Protein AF-A0A947NSD5-F1 (afdb_monomer)

pLDDT: mean 85.8, std 11.68, range [31.05, 98.38]

Solvent-accessible surface area (backbone atoms only — not comparable to full-atom values): 37972 Å² total; per-residue (Å²): 134,85,66,83,36,59,48,82,74,54,52,74,68,50,46,51,50,28,51,51,40,48,51,48,34,51,51,43,48,52,58,69,65,46,41,34,48,70,56,44,58,33,30,47,37,31,42,49,15,48,46,33,69,75,68,75,40,89,74,80,74,60,44,79,60,33,77,44,87,50,42,73,90,63,86,82,60,27,59,56,27,17,37,50,52,24,53,33,33,75,76,49,40,66,56,38,54,54,48,48,53,53,50,34,58,43,46,49,55,50,50,46,52,53,48,13,58,78,48,38,24,64,49,38,41,66,44,38,33,47,56,42,49,43,58,64,46,35,61,76,45,68,43,67,44,43,62,27,54,48,45,31,52,47,29,52,54,48,51,39,53,54,47,40,76,70,39,91,68,70,38,65,62,47,39,57,41,47,20,56,52,34,32,52,31,43,32,23,23,78,67,37,60,57,52,53,52,48,51,48,26,44,54,51,20,42,52,50,18,56,74,78,38,56,91,61,28,70,58,70,73,57,44,56,50,39,55,50,22,52,53,44,24,61,54,24,57,38,64,47,98,58,31,62,56,53,57,50,50,57,56,50,54,75,72,34,65,66,60,52,55,67,40,55,78,38,76,54,51,28,37,37,86,75,50,93,59,68,53,58,57,51,45,52,54,52,50,53,52,48,49,50,63,36,42,56,57,29,57,78,67,73,67,63,54,45,30,66,53,50,38,44,52,53,37,52,52,48,22,56,53,21,39,55,47,35,35,65,31,43,42,55,47,46,52,45,46,34,62,35,47,41,64,61,80,70,85,52,66,69,62,42,48,49,51,44,50,51,39,46,52,53,39,51,53,50,43,51,48,53,55,48,41,60,72,78,58,43,56,55,64,44,48,86,41,93,47,71,17,56,70,58,50,43,64,58,49,51,50,50,43,54,75,73,42,63,86,54,46,40,36,49,41,45,69,45,16,13,42,52,37,52,75,38,50,90,80,42,53,31,48,41,37,61,63,62,73,38,33,63,93,51,45,66,61,48,53,40,29,55,64,45,38,65,45,68,64,49,42,71,74,56,74,58,47,32,35,43,41,46,44,83,37,50,46,31,52,51,52,46,70,69,35,90,59,35,38,68,43,35,36,35,56,23,29,37,33,35,30,38,60,89,52,91,67,71,97,57,66,42,74,32,81,55,44,71,67,61,82,30,69,42,42,48,50,29,40,36,53,46,22,59,75,73,65,34,64,67,57,34,50,47,38,54,53,33,47,64,72,68,45,80,50,70,72,53,45,45,35,53,60,5,48,53,25,44,52,51,15,52,54,25,42,76,71,67,36,25,68,60,14,46,55,27,36,56,56,4,48,80,36,74,34,59,63,48,54,52,46,22,24,28,29,37,51,42,14,52,53,30,44,76,73,66,40,53,72,62,13,50,50,30,21,48,50,14,33,73,61,34,93,43,70,58,33,51,51,41,37,45,53,50,43,54,52,44,38,71,75,67,36,79,72,55,67,74,42,89,89,51,53,75,67,55,36,49,54,64,69,48,34,65,65,57,50,50,57,53,57,74,41,62,90,76,53,58,80,92,44,47,70,60,50,63,49,43,58,46,66,76,66,67,58,94,81,69,93,78,79,77,68,83,64,59,47,83,65,74,125

Radius of gyration: 31.12 Å; Cα contacts (8 Å, |Δi|>4): 1026; chains: 1; bounding box: 87×56×81 Å

Nearest PDB structures (foldseek):
  2pl2-assembly1_B  TM=4.318E-01  e=1.065E+00  Thermus thermophilus HB27
  4wng-assembly1_A  TM=4.377E-01  e=4.440E+00  Homo sapiens
  8gl8-assembly1_I  TM=2.965E-01  e=8.071E-01  Flavobacterium johnsoniae
  4gpk-assembly1_D  TM=3.373E-01  e=2.759E+00  Bacillus thuringiensis serovar thuringiensis
  5dbk-assembly1_B  TM=3.011E-01  e=2.549E+00  Bacillus thuringiensis Bt407

Structure (mmCIF, N/CA/C/O backbone):
data_AF-A0A947NSD5-F1
#
_entry.id   AF-A0A947NSD5-F1
#
loop_
_atom_site.group_PDB
_atom_site.id
_atom_site.type_symbol
_atom_site.label_atom_id
_atom_site.label_alt_id
_atom_site.label_comp_id
_atom_site.label_asym_id
_atom_site.label_entity_id
_atom_site.label_seq_id
_atom_site.pdbx_PDB_ins_code
_atom_site.Cartn_x
_atom_site.Cartn_y
_atom_site.Cartn_z
_atom_site.occupancy
_atom_site.B_iso_or_equiv
_atom_site.auth_seq_id
_atom_site.auth_comp_id
_atom_site.auth_asym_id
_atom_site.auth_atom_id
_atom_site.pdbx_PDB_model_num
ATOM 1 N N . MET A 1 1 ? -20.404 8.363 38.806 1.00 37.19 1 MET A N 1
ATOM 2 C CA . MET A 1 1 ? -19.716 9.496 39.479 1.00 37.19 1 MET A CA 1
ATOM 3 C C . MET A 1 1 ? -19.383 10.560 38.441 1.00 37.19 1 MET A C 1
ATOM 5 O O . MET A 1 1 ? -18.762 10.225 37.440 1.00 37.19 1 MET A O 1
ATOM 9 N N . LYS A 1 2 ? -19.851 11.803 38.635 1.00 38.69 2 LYS A N 1
ATOM 10 C CA . LYS A 1 2 ? -19.656 12.925 37.700 1.00 38.69 2 LYS A CA 1
ATOM 11 C C . LYS A 1 2 ? -18.210 13.426 37.802 1.00 38.69 2 LYS A C 1
ATOM 13 O O . LYS A 1 2 ? -17.822 13.950 38.839 1.00 38.69 2 LYS A O 1
ATOM 18 N N . TYR A 1 3 ? -17.414 13.237 36.751 1.00 48.88 3 TYR A N 1
ATOM 19 C CA . TYR A 1 3 ? -16.174 13.996 36.579 1.00 48.88 3 TYR A CA 1
ATOM 20 C C . TYR A 1 3 ? -16.554 15.485 36.521 1.00 48.88 3 TYR A C 1
ATOM 22 O O . TYR A 1 3 ? -17.484 15.823 35.788 1.00 48.88 3 TYR A O 1
ATOM 30 N N . ASN A 1 4 ? -15.860 16.372 37.246 1.00 45.88 4 ASN A N 1
ATOM 31 C CA . ASN A 1 4 ? -15.866 17.789 36.872 1.00 45.88 4 ASN A CA 1
ATOM 32 C C . ASN A 1 4 ? -15.229 17.847 35.486 1.00 45.88 4 ASN A C 1
ATOM 34 O O . ASN A 1 4 ? -14.031 17.607 35.333 1.00 45.88 4 ASN A O 1
ATOM 38 N N . SER A 1 5 ? -16.066 17.994 34.463 1.00 55.34 5 SER A N 1
ATOM 39 C CA . SER A 1 5 ? -15.618 17.845 33.088 1.00 55.34 5 SER A CA 1
ATOM 40 C C . SER A 1 5 ? -14.721 19.013 32.704 1.00 55.34 5 SER A C 1
ATOM 42 O O . SER A 1 5 ? -15.017 20.164 33.018 1.00 55.34 5 SER A O 1
ATOM 44 N N . PHE A 1 6 ? -13.638 18.729 31.981 1.00 65.56 6 PHE A N 1
ATOM 45 C CA . PHE A 1 6 ? -12.791 19.767 31.390 1.00 65.56 6 PHE A CA 1
ATOM 46 C C . PHE A 1 6 ? -13.636 20.811 30.630 1.00 65.56 6 PHE A C 1
ATOM 48 O O . PHE A 1 6 ? -13.375 22.013 30.737 1.00 65.56 6 PHE A O 1
ATOM 55 N N . ASP A 1 7 ? -14.696 20.332 29.964 1.00 65.50 7 ASP A N 1
ATOM 56 C CA . ASP A 1 7 ? -15.661 21.090 29.165 1.00 65.50 7 ASP A CA 1
ATOM 57 C C . ASP A 1 7 ? -16.509 22.094 29.975 1.00 65.50 7 ASP A C 1
ATOM 59 O O . ASP A 1 7 ? -16.793 23.187 29.476 1.00 65.50 7 ASP A O 1
ATOM 63 N N . THR A 1 8 ? -16.895 21.779 31.220 1.00 64.31 8 THR A N 1
ATOM 64 C CA . THR A 1 8 ? -17.713 22.680 32.066 1.00 64.31 8 THR A CA 1
ATOM 65 C C . THR A 1 8 ? -16.952 23.917 32.534 1.00 64.31 8 THR A C 1
ATOM 67 O O . THR A 1 8 ? -17.560 24.931 32.856 1.00 64.31 8 THR A O 1
ATOM 70 N N . GLU A 1 9 ? -15.622 23.860 32.522 1.00 67.56 9 GLU A N 1
ATOM 71 C CA . GLU A 1 9 ? -14.735 24.933 32.979 1.00 67.56 9 GLU A CA 1
ATOM 72 C C . GLU A 1 9 ? -14.015 25.633 31.808 1.00 67.56 9 GLU A C 1
ATOM 74 O O . GLU A 1 9 ? -12.970 26.264 32.000 1.00 67.56 9 GLU A O 1
ATOM 79 N N . CYS A 1 10 ? -14.482 25.450 30.567 1.00 73.12 10 CYS A N 1
ATOM 80 C CA . CYS A 1 10 ? -13.841 26.025 29.383 1.00 73.12 10 CYS A CA 1
ATOM 81 C C . CYS A 1 10 ? -14.330 27.442 29.066 1.00 73.12 10 CYS A C 1
ATOM 83 O O . CYS A 1 10 ? -15.531 27.689 28.933 1.00 73.12 10 CYS A O 1
ATOM 85 N N . THR A 1 11 ? -13.384 28.359 28.847 1.00 81.25 11 THR A N 1
ATOM 86 C CA . THR A 1 11 ? -13.673 29.724 28.376 1.00 81.25 11 THR A CA 1
ATOM 87 C C . THR A 1 11 ? -14.162 29.719 26.923 1.00 81.25 11 THR A C 1
ATOM 89 O O . THR A 1 11 ? -13.889 28.784 26.167 1.00 81.25 11 THR A O 1
ATOM 92 N N . GLY A 1 12 ? -14.835 30.792 26.482 1.00 84.38 12 GLY A N 1
ATOM 93 C CA . GLY A 1 12 ? -15.266 30.938 25.081 1.00 84.38 12 GLY A CA 1
ATOM 94 C C . GLY A 1 12 ? -14.114 30.795 24.075 1.00 84.38 12 GLY A C 1
ATOM 95 O O . GLY A 1 12 ? -14.251 30.109 23.066 1.00 84.38 12 GLY A O 1
ATOM 96 N N . SER A 1 13 ? -12.937 31.336 24.405 1.00 83.75 13 SER A N 1
ATOM 97 C CA . SER A 1 13 ? -11.719 31.193 23.596 1.00 83.75 13 SER A CA 1
ATOM 98 C C . SER A 1 13 ? -11.208 29.749 23.505 1.00 83.75 13 SER A C 1
ATOM 100 O O . SER A 1 13 ? -10.787 29.320 22.436 1.00 83.75 13 SER A O 1
ATOM 102 N N . GLN A 1 14 ? -11.280 28.967 24.587 1.00 83.38 14 GLN A N 1
ATOM 103 C CA . GLN A 1 14 ? -10.883 27.553 24.572 1.00 83.38 14 GLN A CA 1
ATOM 104 C C . GLN A 1 14 ? -11.832 26.709 23.717 1.00 83.38 14 GLN A C 1
ATOM 106 O O . GLN A 1 14 ? -11.376 25.846 22.968 1.00 83.38 14 GLN A O 1
ATOM 111 N N . LYS A 1 15 ? -13.139 26.995 23.772 1.00 87.56 15 LYS A N 1
ATOM 112 C CA . LYS A 1 15 ? -14.132 26.342 22.906 1.00 87.56 15 LYS A CA 1
ATOM 113 C C . LYS A 1 15 ? -13.874 26.652 21.431 1.00 87.56 15 LYS A C 1
ATOM 115 O O . LYS A 1 15 ? -13.894 25.734 20.618 1.00 87.56 15 LYS A O 1
ATOM 120 N N . ALA A 1 16 ? -13.569 27.908 21.097 1.00 89.69 16 ALA A N 1
ATOM 121 C CA . ALA A 1 16 ? -13.225 28.304 19.732 1.00 89.69 16 ALA A CA 1
ATOM 122 C C . ALA A 1 16 ? -11.976 27.571 19.208 1.00 89.69 16 ALA A C 1
ATOM 124 O O . ALA A 1 16 ? -11.997 27.058 18.091 1.00 89.69 16 ALA A O 1
ATOM 125 N N . ILE A 1 17 ? -10.924 27.443 20.028 1.00 89.94 17 ILE A N 1
ATOM 126 C CA . ILE A 1 17 ? -9.715 26.683 19.663 1.00 89.94 17 ILE A CA 1
ATOM 127 C C . ILE A 1 17 ? -10.051 25.211 19.406 1.00 89.94 17 ILE A C 1
ATOM 129 O O . ILE A 1 17 ? -9.624 24.658 18.398 1.00 89.94 17 ILE A O 1
ATOM 133 N N . ALA A 1 18 ? -10.836 24.574 20.276 1.00 89.00 18 ALA A N 1
ATOM 134 C CA . ALA A 1 18 ? -11.227 23.181 20.081 1.00 89.00 18 ALA A CA 1
ATOM 135 C C . ALA A 1 18 ? -12.061 22.982 18.802 1.00 89.00 18 ALA A C 1
ATOM 137 O O . ALA A 1 18 ? -11.822 22.027 18.071 1.00 89.00 18 ALA A O 1
ATOM 138 N N . ILE A 1 19 ? -12.982 23.899 18.484 1.00 92.12 19 ILE A N 1
ATOM 139 C CA . ILE A 1 19 ? -13.742 23.874 17.221 1.00 92.12 19 ILE A CA 1
ATOM 140 C C . ILE A 1 19 ? -12.805 24.012 16.016 1.00 92.12 19 ILE A C 1
ATOM 142 O O . ILE A 1 19 ? -12.943 23.264 15.050 1.00 92.12 19 ILE A O 1
ATOM 146 N N . ALA A 1 20 ? -11.818 24.908 16.086 1.00 93.12 20 ALA A N 1
ATOM 147 C CA . ALA A 1 20 ? -10.805 25.028 15.044 1.00 93.12 20 ALA A CA 1
ATOM 148 C C . ALA A 1 20 ? -10.002 23.725 14.889 1.00 93.12 20 ALA A C 1
ATOM 150 O O . ALA A 1 20 ? -9.806 23.268 13.770 1.00 93.12 20 ALA A O 1
ATOM 151 N N . MET A 1 21 ? -9.615 23.067 15.988 1.00 93.50 21 MET A N 1
ATOM 152 C CA . MET A 1 21 ? -8.931 21.768 15.938 1.00 93.50 21 MET A CA 1
ATOM 153 C C . MET A 1 21 ? -9.806 20.662 15.331 1.00 93.50 21 MET A C 1
ATOM 155 O O . MET A 1 21 ? -9.292 19.857 14.560 1.00 93.50 21 MET A O 1
ATOM 159 N N . ILE A 1 22 ? -11.111 20.628 15.635 1.00 93.75 22 ILE A N 1
ATOM 160 C CA . ILE A 1 22 ? -12.074 19.701 15.012 1.00 93.75 22 ILE A CA 1
ATOM 161 C C . ILE A 1 22 ? -12.088 19.903 13.501 1.00 93.75 22 ILE A C 1
ATOM 163 O O . ILE A 1 22 ? -11.898 18.949 12.746 1.00 93.75 22 ILE A O 1
ATOM 167 N N . ALA A 1 23 ? -12.304 21.149 13.073 1.00 93.12 23 ALA A N 1
ATOM 168 C CA . ALA A 1 23 ? -12.381 21.503 11.666 1.00 93.12 23 ALA A CA 1
ATOM 169 C C . ALA A 1 23 ? -11.068 21.175 10.951 1.00 93.12 23 ALA A C 1
ATOM 171 O O . ALA A 1 23 ? -11.090 20.543 9.900 1.00 93.12 23 ALA A O 1
ATOM 172 N N . THR A 1 24 ? -9.920 21.522 11.538 1.00 93.06 24 THR A N 1
ATOM 173 C CA . THR A 1 24 ? -8.619 21.205 10.949 1.00 93.06 24 THR A CA 1
ATOM 174 C C . THR A 1 24 ? -8.375 19.702 10.881 1.00 93.06 24 THR A C 1
ATOM 176 O O . THR A 1 24 ? -7.983 19.228 9.826 1.00 93.06 24 THR A O 1
ATOM 179 N N . ALA A 1 25 ? -8.646 18.928 11.934 1.00 92.38 25 ALA A N 1
ATOM 180 C CA . ALA A 1 25 ? -8.473 17.474 11.893 1.00 92.38 25 ALA A CA 1
ATOM 181 C C . ALA A 1 25 ? -9.349 16.828 10.803 1.00 92.38 25 ALA A C 1
ATOM 183 O O . ALA A 1 25 ? -8.879 15.965 10.063 1.00 92.38 25 ALA A O 1
ATOM 184 N N . PHE A 1 26 ? -10.597 17.284 10.665 1.00 92.19 26 PHE A N 1
ATOM 185 C CA . PHE A 1 26 ? -11.511 16.820 9.623 1.00 92.19 26 PHE A CA 1
ATOM 186 C C . PHE A 1 26 ? -11.025 17.193 8.216 1.00 92.19 26 PHE A C 1
ATOM 188 O O . PHE A 1 26 ? -10.948 16.329 7.347 1.00 92.19 26 PHE A O 1
ATOM 195 N N . LEU A 1 27 ? -10.643 18.454 7.996 1.00 90.81 27 LEU A N 1
ATOM 196 C CA . LEU A 1 27 ? -10.143 18.930 6.704 1.00 90.81 27 LEU A CA 1
ATOM 197 C C . LEU A 1 27 ? -8.823 18.256 6.316 1.00 90.81 27 LEU A C 1
ATOM 199 O O . LEU A 1 27 ? -8.655 17.877 5.161 1.00 90.81 27 LEU A O 1
ATOM 203 N N . THR A 1 28 ? -7.911 18.048 7.271 1.00 91.06 28 THR A N 1
ATOM 204 C CA . THR A 1 28 ? -6.657 17.317 7.046 1.00 91.06 28 THR A CA 1
ATOM 205 C C . THR A 1 28 ? -6.935 15.870 6.663 1.00 91.06 28 THR A C 1
ATOM 207 O O . THR A 1 28 ? -6.322 15.378 5.721 1.00 91.06 28 THR A O 1
ATOM 210 N N . LEU A 1 29 ? -7.874 15.194 7.337 1.00 90.31 29 LEU A N 1
ATOM 211 C CA . LEU A 1 29 ? -8.278 13.837 6.966 1.00 90.31 29 LEU A CA 1
ATOM 212 C C . LEU A 1 29 ? -8.836 13.816 5.539 1.00 90.31 29 LEU A C 1
ATOM 214 O O . LEU A 1 29 ? -8.431 12.989 4.730 1.00 90.31 29 LEU A O 1
ATOM 218 N N . TRP A 1 30 ? -9.726 14.750 5.212 1.00 87.69 30 TRP A N 1
ATOM 219 C CA . TRP A 1 30 ? -10.351 14.810 3.895 1.00 87.69 30 TRP A CA 1
ATOM 220 C C . TRP A 1 30 ? -9.362 15.082 2.765 1.00 87.69 30 TRP A C 1
ATOM 222 O O . TRP A 1 30 ? -9.420 14.420 1.729 1.00 87.69 30 TRP A O 1
ATOM 232 N N . ALA A 1 31 ? -8.441 16.020 2.977 1.00 87.38 31 ALA A N 1
ATOM 233 C CA . ALA A 1 31 ? -7.375 16.321 2.033 1.00 87.38 31 ALA A CA 1
ATOM 234 C C . ALA A 1 31 ? -6.373 15.164 1.916 1.00 87.38 31 ALA A C 1
ATOM 236 O O . ALA A 1 31 ? -5.902 14.877 0.822 1.00 87.38 31 ALA A O 1
ATOM 237 N N . TYR A 1 32 ? -6.080 14.459 3.014 1.00 85.94 32 TYR A N 1
ATOM 238 C CA . TYR A 1 32 ? -5.231 13.269 2.986 1.00 85.94 32 TYR A CA 1
ATOM 239 C C . TYR A 1 32 ? -5.849 12.150 2.138 1.00 85.94 32 TYR A C 1
ATOM 241 O O . TYR A 1 32 ? -5.141 11.487 1.388 1.00 85.94 32 TYR A O 1
ATOM 249 N N . LEU A 1 33 ? -7.166 11.959 2.216 1.00 86.88 33 LEU A N 1
ATOM 250 C CA . LEU A 1 33 ? -7.896 10.951 1.438 1.00 86.88 33 LEU A CA 1
ATOM 251 C C . LEU A 1 33 ? -8.192 11.378 -0.006 1.00 86.88 33 LEU A C 1
ATOM 253 O O . LEU A 1 33 ? -8.762 10.585 -0.761 1.00 86.88 33 LEU A O 1
ATOM 257 N N . TYR A 1 34 ? -7.841 12.609 -0.390 1.00 85.69 34 TYR A N 1
ATOM 258 C CA . TYR A 1 34 ? -8.059 13.120 -1.738 1.00 85.69 34 TYR A CA 1
ATOM 259 C C . TYR A 1 34 ? -6.979 12.589 -2.684 1.00 85.69 34 TYR A C 1
ATOM 261 O O . TYR A 1 34 ? -5.985 13.247 -2.970 1.00 85.69 34 TYR A O 1
ATOM 269 N N . THR A 1 35 ? -7.139 11.337 -3.101 1.00 80.00 35 THR A N 1
ATOM 270 C CA . THR A 1 35 ? -6.164 10.609 -3.918 1.00 80.00 35 THR A CA 1
ATOM 271 C C . THR A 1 35 ? -6.856 9.708 -4.931 1.00 80.00 35 THR A C 1
ATOM 273 O O . THR A 1 35 ? -7.951 9.211 -4.646 1.00 80.00 35 THR A O 1
ATOM 276 N N . PRO A 1 36 ? -6.216 9.389 -6.065 1.00 83.25 36 PRO A N 1
ATOM 277 C CA . PRO A 1 36 ? -6.717 8.359 -6.953 1.00 83.25 36 PRO A CA 1
ATOM 278 C C . PRO A 1 36 ? -6.684 6.989 -6.267 1.00 83.25 36 PRO A C 1
ATOM 280 O O . PRO A 1 36 ? -6.093 6.809 -5.195 1.00 83.25 36 PRO A O 1
ATOM 283 N N . ILE A 1 37 ? -7.340 6.022 -6.896 1.00 85.00 37 ILE A N 1
ATOM 284 C CA . ILE A 1 37 ? -7.238 4.606 -6.557 1.00 85.00 37 ILE A CA 1
ATOM 285 C C . ILE A 1 37 ? -5.833 4.146 -6.940 1.00 85.00 37 ILE A C 1
ATOM 287 O O . ILE A 1 37 ? -5.495 4.115 -8.122 1.00 85.00 37 ILE A O 1
ATOM 291 N N . LEU A 1 38 ? -5.012 3.850 -5.933 1.00 79.12 38 LEU A N 1
ATOM 292 C CA . LEU A 1 38 ? -3.601 3.482 -6.105 1.00 79.12 38 LEU A CA 1
ATOM 293 C C . LEU A 1 38 ? -3.395 1.976 -6.267 1.00 79.12 38 LEU A C 1
ATOM 295 O O . LEU A 1 38 ? -2.485 1.547 -6.963 1.00 79.12 38 LEU A O 1
ATOM 299 N N . ASP A 1 39 ? -4.222 1.186 -5.590 1.00 80.12 39 ASP A N 1
ATOM 300 C CA . ASP A 1 39 ? -4.015 -0.247 -5.425 1.00 80.12 39 ASP A CA 1
ATOM 301 C C . ASP A 1 39 ? -4.578 -1.033 -6.621 1.00 80.12 39 ASP A C 1
ATOM 303 O O . ASP A 1 39 ? -5.754 -0.889 -6.959 1.00 80.12 39 ASP A O 1
ATOM 307 N N . GLY A 1 40 ? -3.743 -1.861 -7.257 1.00 81.81 40 GLY A N 1
ATOM 308 C CA . GLY A 1 40 ? -4.134 -2.706 -8.390 1.00 81.81 40 GLY A CA 1
ATOM 309 C C . GLY A 1 40 ? -5.001 -3.916 -8.012 1.00 81.81 40 GLY A C 1
ATOM 310 O O . GLY A 1 40 ? -5.674 -4.476 -8.881 1.00 81.81 40 GLY A O 1
ATOM 311 N N . ASP A 1 41 ? -5.058 -4.302 -6.731 1.00 87.88 41 ASP A N 1
ATOM 312 C CA . ASP A 1 41 ? -5.835 -5.454 -6.249 1.00 87.88 41 ASP A CA 1
ATOM 313 C C . ASP A 1 41 ? -7.342 -5.239 -6.433 1.00 87.88 41 ASP A C 1
ATOM 315 O O . ASP A 1 41 ? -8.108 -6.196 -6.585 1.00 87.88 41 ASP A O 1
ATOM 319 N N . ILE A 1 42 ? -7.792 -3.976 -6.450 1.00 90.88 42 ILE A N 1
ATOM 320 C CA . ILE A 1 42 ? -9.213 -3.636 -6.585 1.00 90.88 42 ILE A CA 1
ATOM 321 C C . ILE A 1 42 ? -9.856 -4.339 -7.782 1.00 90.88 42 ILE A C 1
ATOM 323 O O . ILE A 1 42 ? -10.997 -4.788 -7.702 1.00 90.88 42 ILE A O 1
ATOM 327 N N . TRP A 1 43 ? -9.120 -4.500 -8.877 1.00 92.31 43 TRP A N 1
ATOM 328 C CA . TRP A 1 43 ? -9.659 -5.000 -10.132 1.00 92.31 43 TRP A CA 1
ATOM 329 C C . TRP A 1 43 ? -10.055 -6.470 -10.076 1.00 92.31 43 TRP A C 1
ATOM 331 O O . TRP A 1 43 ? -11.135 -6.826 -10.555 1.00 92.31 43 TRP A O 1
ATOM 341 N N . PHE A 1 44 ? -9.263 -7.317 -9.411 1.00 92.50 44 PHE A N 1
ATOM 342 C CA . PHE A 1 44 ? -9.678 -8.703 -9.211 1.00 92.50 44 PHE A CA 1
ATOM 343 C C . PHE A 1 44 ? -10.812 -8.799 -8.181 1.00 92.50 44 PHE A C 1
ATOM 345 O O . PHE A 1 44 ? -11.664 -9.675 -8.304 1.00 92.50 44 PHE A O 1
ATOM 352 N N . HIS A 1 45 ? -10.903 -7.879 -7.209 1.00 94.25 45 HIS A N 1
ATOM 353 C CA . HIS A 1 45 ? -12.057 -7.814 -6.303 1.00 94.25 45 HIS A CA 1
ATOM 354 C C . HIS A 1 45 ? -13.358 -7.466 -7.031 1.00 94.25 45 HIS A C 1
ATOM 356 O O . HIS A 1 45 ? -14.387 -8.091 -6.762 1.00 94.25 45 HIS A O 1
ATOM 362 N N . LEU A 1 46 ? -13.319 -6.503 -7.959 1.00 95.25 46 LEU A N 1
ATOM 363 C CA . LEU A 1 46 ? -14.464 -6.170 -8.810 1.00 95.25 46 LEU A CA 1
ATOM 364 C C . LEU A 1 46 ? -14.861 -7.363 -9.677 1.00 95.25 46 LEU A C 1
ATOM 366 O O . LEU A 1 46 ? -16.047 -7.682 -9.777 1.00 95.25 46 LEU A O 1
ATOM 370 N N . LEU A 1 47 ? -13.877 -8.057 -10.254 1.00 94.88 47 LEU A N 1
ATOM 371 C CA . LEU A 1 47 ? -14.134 -9.247 -11.054 1.00 94.88 47 LEU A CA 1
ATOM 372 C C . LEU A 1 47 ? -14.745 -10.380 -10.234 1.00 94.88 47 LEU A C 1
ATOM 374 O O . LEU A 1 47 ? -15.692 -11.012 -10.688 1.00 94.88 47 LEU A O 1
ATOM 378 N N . TYR A 1 48 ? -14.250 -10.614 -9.021 1.00 95.12 48 TYR A N 1
ATOM 379 C CA . TYR A 1 48 ? -14.817 -11.613 -8.119 1.00 95.12 48 TYR A CA 1
ATOM 380 C C . TYR A 1 48 ? -16.261 -11.271 -7.768 1.00 95.12 48 TYR A C 1
ATOM 382 O O . TYR A 1 48 ? -17.119 -12.145 -7.811 1.00 95.12 48 TYR A O 1
ATOM 390 N N . GLY A 1 49 ? -16.555 -9.998 -7.485 1.00 96.06 49 GLY A N 1
ATOM 391 C CA . GLY A 1 49 ? -17.915 -9.546 -7.195 1.00 96.06 49 GLY A CA 1
ATOM 392 C C . GLY A 1 49 ? -18.852 -9.745 -8.383 1.00 96.06 49 GLY A C 1
ATOM 393 O O . GLY A 1 49 ? -19.962 -10.247 -8.212 1.00 96.06 49 GLY A O 1
ATOM 394 N N . ARG A 1 50 ? -18.378 -9.423 -9.593 1.00 95.88 50 ARG A N 1
ATOM 395 C CA . ARG A 1 50 ? -19.088 -9.695 -10.848 1.00 95.88 50 ARG A CA 1
ATOM 396 C C . ARG A 1 50 ? -19.369 -11.187 -11.011 1.00 95.88 50 ARG A C 1
ATOM 398 O O . ARG A 1 50 ? -20.515 -11.571 -11.215 1.00 95.88 50 ARG A O 1
ATOM 405 N N . PHE A 1 51 ? -18.333 -12.012 -10.882 1.00 95.38 51 PHE A N 1
ATOM 406 C CA . PHE A 1 51 ? -18.417 -13.452 -11.077 1.00 95.38 51 PHE A CA 1
ATOM 407 C C . PHE A 1 51 ? -19.370 -14.107 -10.076 1.00 95.38 51 PHE A C 1
ATOM 409 O O . PHE A 1 51 ? -20.224 -14.880 -10.491 1.00 95.38 51 PHE A O 1
ATOM 416 N N . ILE A 1 52 ? -19.288 -13.769 -8.784 1.00 96.06 52 ILE A N 1
ATOM 417 C CA . ILE A 1 52 ? -20.184 -14.294 -7.737 1.00 96.06 52 ILE A CA 1
ATOM 418 C C . ILE A 1 52 ? -21.656 -14.033 -8.090 1.00 96.06 52 ILE A C 1
ATOM 420 O O . ILE A 1 52 ? -22.501 -14.913 -7.933 1.00 96.06 52 ILE A O 1
ATOM 424 N N . LEU A 1 53 ? -21.970 -12.831 -8.584 1.00 96.31 53 LEU A N 1
ATOM 425 C CA . LEU A 1 53 ? -23.339 -12.463 -8.949 1.00 96.31 53 LEU A CA 1
ATOM 426 C C . LEU A 1 53 ? -23.815 -13.126 -10.247 1.00 96.31 53 LEU A C 1
ATOM 428 O O . LEU A 1 53 ? -24.991 -13.462 -10.337 1.00 96.31 53 LEU A O 1
ATOM 432 N N . GLU A 1 54 ? -22.932 -13.301 -11.234 1.00 95.19 54 GLU A N 1
ATOM 433 C CA . GLU A 1 54 ? -23.260 -13.927 -12.526 1.00 95.19 54 GLU A CA 1
ATOM 434 C C . GLU A 1 54 ? -23.360 -15.460 -12.434 1.00 95.19 54 GLU A C 1
ATOM 436 O O . GLU A 1 54 ? -24.195 -16.065 -13.099 1.00 95.19 54 GLU A O 1
ATOM 441 N N . SER A 1 55 ? -22.519 -16.093 -11.614 1.00 93.88 55 SER A N 1
ATOM 442 C CA . SER A 1 55 ? -22.430 -17.557 -11.475 1.00 93.88 55 SER A CA 1
ATOM 443 C C . SER A 1 55 ? -23.240 -18.125 -10.308 1.00 93.88 55 SER A C 1
ATOM 445 O O . SER A 1 55 ? -23.388 -19.341 -10.202 1.00 93.88 55 SER A O 1
ATOM 447 N N . HIS A 1 56 ? -23.747 -17.265 -9.419 1.00 94.06 56 HIS A N 1
ATOM 448 C CA . HIS A 1 56 ? -24.479 -17.640 -8.206 1.00 94.06 56 HIS A CA 1
ATOM 449 C C . HIS A 1 56 ? -23.708 -18.582 -7.254 1.00 94.06 56 HIS A C 1
ATOM 451 O O . HIS A 1 56 ? -24.323 -19.298 -6.463 1.00 94.06 56 HIS A O 1
ATOM 457 N N . THR A 1 57 ? -22.368 -18.555 -7.276 1.00 93.81 57 THR A N 1
ATOM 458 C CA . THR A 1 57 ? -21.504 -19.267 -6.315 1.00 93.81 57 THR A CA 1
ATOM 459 C C . THR A 1 57 ? -20.703 -18.296 -5.446 1.00 93.81 57 THR A C 1
ATOM 461 O O . THR A 1 57 ? -20.193 -17.284 -5.920 1.00 93.81 57 THR A O 1
ATOM 464 N N . LEU A 1 58 ? -20.569 -18.621 -4.155 1.00 94.19 58 LEU A N 1
ATOM 465 C CA . LEU A 1 58 ? -19.712 -17.893 -3.208 1.00 94.19 58 LEU A CA 1
ATOM 466 C C . LEU A 1 58 ? -18.273 -18.436 -3.164 1.00 94.19 58 LEU A C 1
ATOM 468 O O . LEU A 1 58 ? -17.393 -17.794 -2.587 1.00 94.19 58 LEU A O 1
ATOM 472 N N . ILE A 1 59 ? -18.040 -19.609 -3.756 1.00 92.69 59 ILE A N 1
ATOM 473 C CA . ILE A 1 59 ? -16.726 -20.244 -3.871 1.00 92.69 59 ILE A CA 1
ATOM 474 C C . ILE A 1 59 ? -16.198 -19.979 -5.280 1.00 92.69 59 ILE A C 1
ATOM 476 O O . ILE A 1 59 ? -16.882 -20.253 -6.269 1.00 92.69 59 ILE A O 1
ATOM 480 N N . LEU A 1 60 ? -14.994 -19.413 -5.355 1.00 89.88 60 LEU A N 1
ATOM 481 C CA . LEU A 1 60 ? -14.353 -19.004 -6.601 1.00 89.88 60 LEU A CA 1
ATOM 482 C C . LEU A 1 60 ? -13.330 -20.046 -7.047 1.00 89.88 60 LEU A C 1
ATOM 484 O O . LEU A 1 60 ? -12.507 -20.483 -6.250 1.00 89.88 60 LEU A O 1
ATOM 488 N N . ASP A 1 61 ? -13.339 -20.354 -8.340 1.00 91.00 61 ASP A N 1
ATOM 489 C CA . ASP A 1 61 ? -12.241 -21.051 -9.002 1.00 91.00 61 ASP A CA 1
ATOM 490 C C . ASP A 1 61 ? -11.256 -20.008 -9.545 1.00 91.00 61 ASP A C 1
ATOM 492 O O . ASP A 1 61 ? -11.558 -19.252 -10.468 1.00 91.00 61 ASP A O 1
ATOM 496 N N . HIS A 1 62 ? -10.074 -19.923 -8.942 1.00 89.69 62 HIS A N 1
ATOM 497 C CA . HIS A 1 62 ? -9.030 -18.976 -9.310 1.00 89.69 62 HIS A CA 1
ATOM 498 C C . HIS A 1 62 ? -8.407 -19.276 -10.675 1.00 89.69 62 HIS A C 1
ATOM 500 O O . HIS A 1 62 ? -7.866 -18.346 -11.287 1.00 89.69 62 HIS A O 1
ATOM 506 N N . THR A 1 63 ? -8.519 -20.520 -11.152 1.00 91.25 63 THR A N 1
ATOM 507 C CA . THR A 1 63 ? -7.822 -21.023 -12.344 1.00 91.25 63 THR A CA 1
ATOM 508 C C . THR A 1 63 ? -8.465 -20.609 -13.657 1.00 91.25 63 THR A C 1
ATOM 510 O O . THR A 1 63 ? -7.824 -20.589 -14.708 1.00 91.25 63 THR A O 1
ATOM 513 N N . ILE A 1 64 ? -9.735 -20.205 -13.615 1.00 93.00 64 ILE A N 1
ATOM 514 C CA . ILE A 1 64 ? -10.465 -19.840 -14.828 1.00 93.00 64 ILE A CA 1
ATOM 515 C C . ILE A 1 64 ? -9.883 -18.585 -15.485 1.00 93.00 64 ILE A C 1
ATOM 517 O O . ILE A 1 64 ? -9.912 -18.489 -16.710 1.00 93.00 64 ILE A O 1
ATOM 521 N N . PHE A 1 65 ? -9.317 -17.672 -14.691 1.00 92.38 65 PHE A N 1
ATOM 522 C CA . PHE A 1 65 ? -8.936 -16.310 -15.078 1.00 92.38 65 PHE A CA 1
ATOM 523 C C . PHE A 1 65 ? -7.610 -16.200 -15.845 1.00 92.38 65 PHE A C 1
ATOM 525 O O . PHE A 1 65 ? -7.411 -15.237 -16.589 1.00 92.38 65 PHE A O 1
ATOM 532 N N . THR A 1 66 ? -6.715 -17.179 -15.705 1.00 93.88 66 THR A N 1
ATOM 533 C CA . THR A 1 66 ? -5.396 -17.169 -16.351 1.00 93.88 66 THR A CA 1
ATOM 534 C C . THR A 1 66 ? -5.217 -18.345 -17.299 1.00 93.88 66 THR A C 1
ATOM 536 O O . THR A 1 66 ? -5.940 -19.341 -17.246 1.00 93.88 66 THR A O 1
ATOM 539 N N . TRP A 1 67 ? -4.280 -18.214 -18.237 1.00 95.06 67 TRP A N 1
ATOM 540 C CA . TRP A 1 67 ? -3.885 -19.320 -19.119 1.00 95.06 67 TRP A CA 1
ATOM 541 C C . TRP A 1 67 ? -2.654 -20.080 -18.608 1.00 95.06 67 TRP A C 1
ATOM 543 O O . TRP A 1 67 ? -2.342 -21.156 -19.118 1.00 95.06 67 TRP A O 1
ATOM 553 N N . THR A 1 68 ? -1.931 -19.523 -17.637 1.00 95.31 68 THR A N 1
ATOM 554 C CA . THR A 1 68 ? -0.809 -20.171 -16.943 1.00 95.31 68 THR A CA 1
ATOM 555 C C . THR A 1 68 ? -1.301 -21.146 -15.872 1.00 95.31 68 THR A C 1
ATOM 557 O O . THR A 1 68 ? -2.434 -21.014 -15.392 1.00 95.31 68 THR A O 1
ATOM 560 N N . PRO A 1 69 ? -0.450 -22.101 -15.444 1.00 94.75 69 PRO A N 1
ATOM 561 C CA . PRO A 1 69 ? -0.750 -22.953 -14.300 1.00 94.75 69 PRO A CA 1
ATOM 562 C C . PRO A 1 69 ? -1.090 -22.115 -13.064 1.00 94.75 69 PRO A C 1
ATOM 564 O O . PRO A 1 69 ? -0.314 -21.259 -12.643 1.00 94.75 69 PRO A O 1
ATOM 567 N N . SER A 1 70 ? -2.251 -22.374 -12.482 1.00 93.50 70 SER A N 1
ATOM 568 C CA . SER A 1 70 ? -2.739 -21.728 -11.265 1.00 93.50 70 SER A CA 1
ATOM 569 C C . SER A 1 70 ? -3.465 -22.754 -10.402 1.00 93.50 70 SER A C 1
ATOM 571 O O . SER A 1 70 ? -3.895 -23.794 -10.907 1.00 93.50 70 SER A O 1
ATOM 573 N N . ASP A 1 71 ? -3.568 -22.493 -9.100 1.00 91.44 71 ASP A N 1
ATOM 574 C CA . ASP A 1 71 ? -4.207 -23.405 -8.151 1.00 91.44 71 ASP A CA 1
ATOM 575 C C . ASP A 1 71 ? -5.315 -22.752 -7.309 1.00 91.44 71 ASP A C 1
ATOM 577 O O . ASP A 1 71 ? -5.458 -21.528 -7.250 1.00 91.44 71 ASP A O 1
ATOM 581 N N . ASN A 1 72 ? -6.098 -23.612 -6.652 1.00 92.12 72 ASN A N 1
ATOM 582 C CA . ASN A 1 72 ? -7.158 -23.249 -5.709 1.00 92.12 72 ASN A CA 1
ATOM 583 C C . ASN A 1 72 ? -6.798 -23.597 -4.256 1.00 92.12 72 ASN A C 1
ATOM 585 O O . ASN A 1 72 ? -7.676 -23.722 -3.408 1.00 92.12 72 ASN A O 1
ATOM 589 N N . ASN A 1 73 ? -5.509 -23.769 -3.947 1.00 88.12 73 ASN A N 1
ATOM 590 C CA . ASN A 1 73 ? -5.065 -24.282 -2.648 1.00 88.12 73 ASN A CA 1
ATOM 591 C C . ASN A 1 73 ? -5.205 -23.259 -1.513 1.00 88.12 73 ASN A C 1
ATOM 593 O O . ASN A 1 73 ? -5.021 -23.602 -0.348 1.00 88.12 73 ASN A O 1
ATOM 597 N N . THR A 1 74 ? -5.461 -21.990 -1.840 1.00 89.75 74 THR A N 1
ATOM 598 C CA . THR A 1 74 ? -5.615 -20.918 -0.854 1.00 89.75 74 THR A CA 1
ATOM 599 C C . THR A 1 74 ? -7.027 -20.359 -0.891 1.00 89.75 74 THR A C 1
ATOM 601 O O . THR A 1 74 ? -7.422 -19.694 -1.841 1.00 89.75 74 THR A O 1
ATOM 604 N N . ILE A 1 75 ? -7.750 -20.546 0.207 1.00 91.81 75 ILE A N 1
ATOM 605 C CA . ILE A 1 75 ? -9.050 -19.943 0.465 1.00 91.81 75 ILE A CA 1
ATOM 606 C C . ILE A 1 75 ? -8.882 -18.434 0.627 1.00 91.81 75 ILE A C 1
ATOM 608 O O . ILE A 1 75 ? -8.164 -17.959 1.517 1.00 91.81 75 ILE A O 1
ATOM 612 N N . TYR A 1 76 ? -9.615 -17.681 -0.188 1.00 90.94 76 TYR A N 1
ATOM 613 C CA . TYR A 1 76 ? -9.728 -16.234 -0.084 1.00 90.94 76 TYR A CA 1
ATOM 614 C C . TYR A 1 76 ? -11.187 -15.826 0.168 1.00 90.94 76 TYR A C 1
ATOM 616 O O . TYR A 1 76 ? -11.973 -15.620 -0.756 1.00 90.94 76 TYR A O 1
ATOM 624 N N . CYS A 1 77 ? -11.569 -15.737 1.446 1.00 92.94 77 CYS A N 1
ATOM 625 C CA . CYS A 1 77 ? -12.934 -15.411 1.861 1.00 92.94 77 CYS A CA 1
ATOM 626 C C . CYS A 1 77 ? -13.111 -13.901 2.101 1.00 92.94 77 CYS A C 1
ATOM 628 O O . CYS A 1 77 ? -12.737 -13.374 3.149 1.00 92.94 77 CYS A O 1
ATOM 630 N N . ALA A 1 78 ? -13.693 -13.206 1.121 1.00 95.25 78 ALA A N 1
ATOM 631 C CA . ALA A 1 78 ? -14.038 -11.782 1.208 1.00 95.25 78 ALA A CA 1
ATOM 632 C C . ALA A 1 78 ? -15.249 -11.417 0.318 1.00 95.25 78 ALA A C 1
ATOM 634 O O . ALA A 1 78 ? -15.329 -10.318 -0.236 1.00 95.25 78 ALA A O 1
ATOM 635 N N . TRP A 1 79 ? -16.204 -12.344 0.160 1.00 96.31 79 TRP A N 1
ATOM 636 C CA . TRP A 1 79 ? -17.304 -12.222 -0.805 1.00 96.31 79 TRP A CA 1
ATOM 637 C C . TRP A 1 79 ? -18.199 -10.994 -0.569 1.00 96.31 79 TRP A C 1
ATOM 639 O O . TRP A 1 79 ? -18.592 -10.357 -1.545 1.00 96.31 79 TRP A O 1
ATOM 649 N N . ILE A 1 80 ? -18.459 -10.599 0.689 1.00 97.19 80 ILE A N 1
ATOM 650 C CA . ILE A 1 80 ? -19.222 -9.369 0.990 1.00 97.19 80 ILE A CA 1
ATOM 651 C C . ILE A 1 80 ? -18.478 -8.157 0.433 1.00 97.19 80 ILE A C 1
ATOM 653 O O . ILE A 1 80 ? -19.077 -7.296 -0.209 1.00 97.19 80 ILE A O 1
ATOM 657 N N . GLY A 1 81 ? -17.160 -8.112 0.651 1.00 95.69 81 GLY A N 1
ATOM 658 C CA . GLY A 1 81 ? -16.299 -7.071 0.111 1.00 95.69 81 GLY A CA 1
ATOM 659 C C . GLY A 1 81 ? -16.349 -7.046 -1.415 1.00 95.69 81 GLY A C 1
ATOM 660 O O . GLY A 1 81 ? -16.622 -6.002 -1.996 1.00 95.69 81 GLY A O 1
ATOM 661 N N . HIS A 1 82 ? -16.151 -8.191 -2.072 1.00 95.81 82 HIS A N 1
ATOM 662 C CA . HIS A 1 82 ? -16.167 -8.292 -3.538 1.00 95.81 82 HIS A CA 1
ATOM 663 C C . HIS A 1 82 ? -17.468 -7.774 -4.145 1.00 95.81 82 HIS A C 1
ATOM 665 O O . HIS A 1 82 ? -17.443 -6.921 -5.033 1.00 95.81 82 HIS A O 1
ATOM 671 N N . VAL A 1 83 ? -18.603 -8.244 -3.627 1.00 97.31 83 VAL A N 1
ATOM 672 C CA . VAL A 1 83 ? -19.926 -7.832 -4.103 1.00 97.31 83 VAL A CA 1
ATOM 673 C C . VAL A 1 83 ? -20.151 -6.340 -3.859 1.00 97.31 83 VAL A C 1
ATOM 675 O O . VAL A 1 83 ? -20.586 -5.644 -4.773 1.00 97.31 83 VAL A O 1
ATOM 678 N N . LEU A 1 84 ? -19.812 -5.818 -2.674 1.00 97.19 84 LEU A N 1
ATOM 679 C CA . LEU A 1 84 ? -19.970 -4.394 -2.367 1.00 97.19 84 LEU A CA 1
ATOM 680 C C . LEU A 1 84 ? -19.168 -3.512 -3.331 1.00 97.19 84 LEU A C 1
ATOM 682 O O . LEU A 1 84 ? -19.722 -2.577 -3.908 1.00 97.19 84 LEU A O 1
ATOM 686 N N . TYR A 1 85 ? -17.883 -3.817 -3.527 1.00 95.94 85 TYR A N 1
ATOM 687 C CA . TYR A 1 85 ? -17.022 -3.050 -4.425 1.00 95.94 85 TYR A CA 1
ATOM 688 C C . TYR A 1 85 ? -17.521 -3.109 -5.873 1.00 95.94 85 TYR A C 1
ATOM 690 O O . TYR A 1 85 ? -17.616 -2.066 -6.522 1.00 95.94 85 TYR A O 1
ATOM 698 N N . TYR A 1 86 ? -17.909 -4.293 -6.361 1.00 97.00 86 TYR A N 1
ATOM 699 C CA . TYR A 1 86 ? -18.466 -4.442 -7.707 1.00 97.00 86 TYR A CA 1
ATOM 700 C C . TYR A 1 86 ? -19.749 -3.629 -7.897 1.00 97.00 86 TYR A C 1
ATOM 702 O O . TYR A 1 86 ? -19.873 -2.916 -8.890 1.00 97.00 86 TYR A O 1
ATOM 710 N N . LEU A 1 87 ? -20.691 -3.692 -6.952 1.00 97.06 87 LEU A N 1
ATOM 711 C CA . LEU A 1 87 ? -21.946 -2.945 -7.055 1.00 97.06 87 LEU A CA 1
ATOM 712 C C . LEU A 1 87 ? -21.705 -1.431 -7.027 1.00 97.06 87 LEU A C 1
ATOM 714 O O . LEU A 1 87 ? -22.262 -0.716 -7.859 1.00 97.06 87 LEU A O 1
ATOM 718 N N . LEU A 1 88 ? -20.838 -0.937 -6.137 1.00 96.06 88 LEU A N 1
ATOM 719 C CA . LEU A 1 88 ? -20.471 0.483 -6.101 1.00 96.06 88 LEU A CA 1
ATOM 720 C C . LEU A 1 88 ? -19.877 0.941 -7.436 1.00 96.06 88 LEU A C 1
ATOM 722 O O . LEU A 1 88 ? -20.320 1.951 -7.990 1.00 96.06 88 LEU A O 1
ATOM 726 N N . TYR A 1 89 ? -18.936 0.168 -7.980 1.00 94.69 89 TYR A N 1
ATOM 727 C CA . TYR A 1 89 ? -18.335 0.460 -9.276 1.00 94.69 89 TYR A CA 1
ATOM 728 C C . TYR A 1 89 ? -19.363 0.421 -10.411 1.00 94.69 89 TYR A C 1
ATOM 730 O O . TYR A 1 89 ? -19.405 1.325 -11.240 1.00 94.69 89 TYR A O 1
ATOM 738 N N . LYS A 1 90 ? -20.242 -0.586 -10.432 1.00 95.69 90 LYS A N 1
ATOM 739 C CA . LYS A 1 90 ? -21.272 -0.745 -11.464 1.00 95.69 90 LYS A CA 1
ATOM 740 C C . LYS A 1 90 ? -22.229 0.449 -11.527 1.00 95.69 90 LYS A C 1
ATOM 742 O O . LYS A 1 90 ? -22.612 0.844 -12.623 1.00 95.69 90 LYS A O 1
ATOM 747 N N . PHE A 1 91 ? -22.622 1.011 -10.381 1.00 95.75 91 PHE A N 1
ATOM 748 C CA . PHE A 1 91 ? -23.598 2.108 -10.330 1.00 95.75 91 PHE A CA 1
ATOM 749 C C . PHE A 1 91 ? -22.983 3.508 -10.403 1.00 95.75 91 PHE A C 1
ATOM 751 O O . PHE A 1 91 ? -23.653 4.436 -10.847 1.00 95.75 91 PHE A O 1
ATOM 758 N N . THR A 1 92 ? -21.743 3.688 -9.942 1.00 94.06 92 THR A N 1
ATOM 759 C CA . THR A 1 92 ? -21.149 5.030 -9.767 1.00 94.06 92 THR A CA 1
ATOM 760 C C . THR A 1 92 ? -19.716 5.156 -10.289 1.00 94.06 92 THR A C 1
ATOM 762 O O . THR A 1 92 ? -19.091 6.204 -10.132 1.00 94.06 92 THR A O 1
ATOM 765 N N . GLY A 1 93 ? -19.169 4.101 -10.898 1.00 91.25 93 GLY A N 1
ATOM 766 C CA . GLY A 1 93 ? -17.776 4.049 -11.331 1.00 91.25 93 GLY A CA 1
ATOM 767 C C . GLY A 1 93 ? -16.802 4.223 -10.164 1.00 91.25 93 GLY A C 1
ATOM 768 O O . GLY A 1 93 ? -17.010 3.717 -9.060 1.00 91.25 93 GLY A O 1
ATOM 769 N N . TYR A 1 94 ? -15.730 4.980 -10.397 1.00 88.94 94 TYR A N 1
ATOM 770 C CA . TYR A 1 94 ? -14.705 5.264 -9.386 1.00 88.94 94 TYR A CA 1
ATOM 771 C C . TYR A 1 94 ? -15.238 6.032 -8.176 1.00 88.94 94 TYR A C 1
ATOM 773 O O . TYR A 1 94 ? -14.729 5.869 -7.066 1.00 88.94 94 TYR A O 1
ATOM 781 N N . THR A 1 95 ? -16.276 6.848 -8.367 1.00 90.50 95 THR A N 1
ATOM 782 C CA . THR A 1 95 ? -16.798 7.728 -7.322 1.00 90.50 95 THR A CA 1
ATOM 783 C C . THR A 1 95 ? -17.298 6.940 -6.116 1.00 90.50 95 THR A C 1
ATOM 785 O O . THR A 1 95 ? -16.966 7.306 -4.994 1.00 90.50 95 THR A O 1
ATOM 788 N N . GLY A 1 96 ? -18.027 5.835 -6.303 1.00 91.50 96 GLY A N 1
ATOM 789 C CA . GLY A 1 96 ? -18.536 5.035 -5.181 1.00 91.50 96 GLY A CA 1
ATOM 790 C C . GLY A 1 96 ? -17.438 4.374 -4.361 1.00 91.50 96 GLY A C 1
ATOM 791 O O . GLY A 1 96 ? -17.535 4.328 -3.136 1.00 91.50 96 GLY A O 1
ATOM 792 N N . ILE A 1 97 ? -16.370 3.921 -5.021 1.00 92.00 97 ILE A N 1
ATOM 793 C CA . ILE A 1 97 ? -15.190 3.354 -4.356 1.00 92.00 97 ILE A CA 1
ATOM 794 C C . ILE A 1 97 ? -14.513 4.424 -3.494 1.00 92.00 97 ILE A C 1
ATOM 796 O O . ILE A 1 97 ? -14.271 4.217 -2.305 1.00 92.00 97 ILE A O 1
ATOM 800 N N . ILE A 1 98 ? -14.287 5.605 -4.067 1.00 90.31 98 ILE A N 1
ATOM 801 C CA . ILE A 1 98 ? -13.645 6.710 -3.355 1.00 90.31 98 ILE A CA 1
ATOM 802 C C . ILE A 1 98 ? -14.526 7.193 -2.195 1.00 90.31 98 ILE A C 1
ATOM 804 O O . ILE A 1 98 ? -14.037 7.401 -1.086 1.00 90.31 98 ILE A O 1
ATOM 808 N N . VAL A 1 99 ? -15.839 7.315 -2.400 1.00 92.06 99 VAL A N 1
ATOM 809 C CA . VAL A 1 99 ? -16.792 7.669 -1.338 1.00 92.06 99 VAL A CA 1
ATOM 810 C C . VAL A 1 99 ? -16.764 6.636 -0.210 1.00 92.06 99 VAL A C 1
ATOM 812 O O . VAL A 1 99 ? -16.771 7.027 0.958 1.00 92.06 99 VAL A O 1
ATOM 815 N N . LEU A 1 100 ? -16.655 5.339 -0.518 1.00 93.44 100 LEU A N 1
ATOM 816 C CA . LEU A 1 100 ? -16.514 4.297 0.500 1.00 93.44 100 LEU A CA 1
ATOM 817 C C . LEU A 1 100 ? -15.266 4.514 1.369 1.00 93.44 100 LEU A C 1
ATOM 819 O O . LEU A 1 100 ? -15.351 4.375 2.590 1.00 93.44 100 LEU A O 1
ATOM 823 N N . ARG A 1 101 ? -14.139 4.934 0.780 1.00 92.06 101 ARG A N 1
ATOM 824 C CA . ARG A 1 101 ? -12.917 5.313 1.513 1.00 92.06 101 ARG A CA 1
ATOM 825 C C . ARG A 1 101 ? -13.149 6.469 2.483 1.00 92.06 101 ARG A C 1
ATOM 827 O O . ARG A 1 101 ? -12.746 6.383 3.646 1.00 92.06 101 ARG A O 1
ATOM 834 N N . TYR A 1 102 ? -13.855 7.515 2.052 1.00 92.31 102 TYR A N 1
ATOM 835 C CA . TYR A 1 102 ? -14.239 8.625 2.933 1.00 92.31 102 TYR A CA 1
ATOM 836 C C . TYR A 1 102 ? -15.177 8.180 4.055 1.00 92.31 102 TYR A C 1
ATOM 838 O O . TYR A 1 102 ? -14.982 8.584 5.203 1.00 92.31 102 TYR A O 1
ATOM 846 N N . ILE A 1 103 ? -16.167 7.335 3.754 1.00 93.56 103 ILE A N 1
ATOM 847 C CA . ILE A 1 103 ? -17.091 6.784 4.753 1.00 93.56 103 ILE A CA 1
ATOM 848 C C . ILE A 1 103 ? -16.307 5.984 5.791 1.00 93.56 103 ILE A C 1
ATOM 850 O O . ILE A 1 103 ? -16.442 6.245 6.987 1.00 93.56 103 ILE A O 1
ATOM 854 N N . ALA A 1 104 ? -15.446 5.067 5.347 1.00 93.19 104 ALA A N 1
ATOM 855 C CA . ALA A 1 104 ? -14.686 4.192 6.223 1.00 93.19 104 ALA A CA 1
ATOM 856 C C . ALA A 1 104 ? -13.780 4.980 7.178 1.00 93.19 104 ALA A C 1
ATOM 858 O O . ALA A 1 104 ? -13.845 4.785 8.393 1.00 93.19 104 ALA A O 1
ATOM 859 N N . ALA A 1 105 ? -13.013 5.948 6.675 1.00 91.31 105 ALA A N 1
ATOM 860 C CA . ALA A 1 105 ? -12.193 6.810 7.522 1.00 91.31 105 ALA A CA 1
ATOM 861 C C . ALA A 1 105 ? -13.032 7.720 8.443 1.00 91.31 105 ALA A C 1
ATOM 863 O O . ALA A 1 105 ? -12.681 7.934 9.608 1.00 91.31 105 ALA A O 1
ATOM 864 N N . SER A 1 106 ? -14.182 8.207 7.962 1.00 92.56 106 SER A N 1
ATOM 865 C CA . SER A 1 106 ? -15.106 9.016 8.764 1.00 92.56 106 SER A CA 1
ATOM 866 C C . SER A 1 106 ? -15.732 8.222 9.911 1.00 92.56 106 SER A C 1
ATOM 868 O O . SER A 1 106 ? -16.045 8.819 10.938 1.00 92.56 106 SER A O 1
ATOM 870 N N . THR A 1 107 ? -15.864 6.890 9.808 1.00 95.06 107 THR A N 1
ATOM 871 C CA . THR A 1 107 ? -16.372 6.068 10.924 1.00 95.06 107 THR A CA 1
ATOM 872 C C . THR A 1 107 ? -15.533 6.233 12.194 1.00 95.06 107 THR A C 1
ATOM 874 O O . THR A 1 107 ? -16.096 6.379 13.279 1.00 95.06 107 THR A O 1
ATOM 877 N N . LEU A 1 108 ? -14.203 6.307 12.067 1.00 94.94 108 LEU A N 1
ATOM 878 C CA . LEU A 1 108 ? -13.290 6.556 13.185 1.00 94.94 108 LEU A CA 1
ATOM 879 C C . LEU A 1 108 ? -13.463 7.965 13.753 1.00 94.94 108 LEU A C 1
ATOM 881 O O . LEU A 1 108 ? -13.591 8.133 14.966 1.00 94.94 108 LEU A O 1
ATOM 885 N N . PHE A 1 109 ? -13.509 8.976 12.884 1.00 94.69 109 PHE A N 1
ATOM 886 C CA . PHE A 1 109 ? -13.691 10.365 13.305 1.00 94.69 109 PHE A CA 1
ATOM 887 C C . PHE A 1 109 ? -15.022 10.559 14.050 1.00 94.69 109 PHE A C 1
ATOM 889 O O . PHE A 1 109 ? -15.065 11.174 15.117 1.00 94.69 109 PHE A O 1
ATOM 896 N N . LEU A 1 110 ? -16.106 9.970 13.535 1.00 96.44 110 LEU A N 1
ATOM 897 C CA . LEU A 1 110 ? -17.427 9.992 14.161 1.00 96.44 110 LEU A CA 1
ATOM 898 C C . LEU A 1 110 ? -17.458 9.204 15.476 1.00 96.44 110 LEU A C 1
ATOM 900 O O . LEU A 1 110 ? -18.108 9.643 16.424 1.00 96.44 110 LEU A O 1
ATOM 904 N N . ALA A 1 111 ? -16.737 8.082 15.573 1.00 97.19 111 ALA A N 1
ATOM 905 C CA . ALA A 1 111 ? -16.597 7.332 16.821 1.00 97.19 111 ALA A CA 1
ATOM 906 C C . ALA A 1 111 ? -15.875 8.154 17.901 1.00 97.19 111 ALA A C 1
ATOM 908 O O . ALA A 1 111 ? -16.345 8.206 19.041 1.00 97.19 111 ALA A O 1
ATOM 909 N N . ILE A 1 112 ? -14.790 8.848 17.535 1.00 96.75 112 ILE A N 1
ATOM 910 C CA . ILE A 1 112 ? -14.069 9.783 18.412 1.00 96.75 112 ILE A CA 1
ATOM 911 C C . ILE A 1 112 ? -14.996 10.917 18.857 1.00 96.75 112 ILE A C 1
ATOM 913 O O . ILE A 1 112 ? -15.116 11.165 20.055 1.00 96.75 112 ILE A O 1
ATOM 917 N N . PHE A 1 113 ? -15.699 11.563 17.921 1.00 96.00 113 PHE A N 1
ATOM 918 C CA . PHE A 1 113 ? -16.635 12.649 18.222 1.00 96.00 113 PHE A CA 1
ATOM 919 C C . PHE A 1 113 ? -17.757 12.196 19.168 1.00 96.00 113 PHE A C 1
ATOM 921 O O . PHE A 1 113 ? -18.040 12.853 20.173 1.00 96.00 113 PHE A O 1
ATOM 928 N N . TYR A 1 114 ? -18.382 11.050 18.878 1.00 96.12 114 TYR A N 1
ATOM 929 C CA . TYR A 1 114 ? -19.436 10.474 19.708 1.00 96.12 114 TYR A CA 1
ATOM 930 C C . TYR A 1 114 ? -18.931 10.190 21.125 1.00 96.12 114 TYR A C 1
ATOM 932 O O . TYR A 1 114 ? -19.562 10.607 22.098 1.00 96.12 114 TYR A O 1
ATOM 940 N N . LEU A 1 115 ? -17.787 9.515 21.253 1.00 95.19 115 LEU A N 1
ATOM 941 C CA . LEU A 1 115 ? -17.232 9.157 22.554 1.00 95.19 115 LEU A CA 1
ATOM 942 C C . LEU A 1 115 ? -16.797 10.398 23.342 1.00 95.19 115 LEU A C 1
ATOM 944 O O . LEU A 1 115 ? -17.050 10.473 24.545 1.00 95.19 115 LEU A O 1
ATOM 948 N N . ALA A 1 116 ? -16.229 11.398 22.664 1.00 94.19 116 ALA A N 1
ATOM 949 C CA . ALA A 1 116 ? -15.860 12.669 23.273 1.00 94.19 116 ALA A CA 1
ATOM 950 C C . ALA A 1 116 ? -17.078 13.397 23.854 1.00 94.19 116 ALA A C 1
ATOM 952 O O . ALA A 1 116 ? -17.029 13.896 24.978 1.00 94.19 116 ALA A O 1
ATOM 953 N N . ARG A 1 117 ? -18.212 13.385 23.139 1.00 93.00 117 ARG A N 1
ATOM 954 C CA . ARG A 1 117 ? -19.476 13.945 23.637 1.00 93.00 117 ARG A CA 1
ATOM 955 C C . ARG A 1 117 ? -20.003 13.183 24.855 1.00 93.00 117 ARG A C 1
ATOM 957 O O . ARG A 1 117 ? -20.412 13.812 25.822 1.00 93.00 117 ARG A O 1
ATOM 964 N N . GLN A 1 118 ? -19.963 11.849 24.842 1.00 91.12 118 GLN A N 1
ATOM 965 C CA . GLN A 1 118 ? -20.422 11.034 25.979 1.00 91.12 118 GLN A CA 1
ATOM 966 C C . GLN A 1 118 ? -19.550 11.212 27.232 1.00 91.12 118 GLN A C 1
ATOM 968 O O . GLN A 1 118 ? -20.027 11.068 28.356 1.00 91.12 118 GLN A O 1
ATOM 973 N N . ARG A 1 119 ? -18.262 11.524 27.053 1.00 88.94 119 ARG A N 1
ATOM 974 C CA . ARG A 1 119 ? -17.298 11.705 28.147 1.00 88.94 119 ARG A CA 1
ATOM 975 C C . ARG A 1 119 ? -17.074 13.162 28.549 1.00 88.94 119 ARG A C 1
ATOM 977 O O . ARG A 1 119 ? -16.306 13.390 29.481 1.00 88.94 119 ARG A O 1
ATOM 984 N N . ASN A 1 120 ? -17.748 14.122 27.907 1.00 88.81 120 ASN A N 1
ATOM 985 C CA . ASN A 1 120 ? -17.515 15.563 28.078 1.00 88.81 120 ASN A CA 1
ATOM 986 C C . ASN A 1 120 ? -16.027 15.931 27.907 1.00 88.81 120 ASN A C 1
ATOM 988 O O . ASN A 1 120 ? -15.414 16.573 28.766 1.00 88.81 120 ASN A O 1
ATOM 992 N N . THR A 1 121 ? -15.438 15.438 26.815 1.00 90.31 121 THR A N 1
ATOM 993 C CA . THR A 1 121 ? -14.065 15.727 26.375 1.00 90.31 121 THR A CA 1
ATOM 994 C C . THR A 1 121 ? -14.044 16.357 24.983 1.00 90.31 121 THR A C 1
ATOM 996 O O . THR A 1 121 ? -13.032 16.285 24.279 1.00 90.31 121 THR A O 1
ATOM 999 N N . LEU A 1 122 ? -15.151 16.979 24.568 1.00 90.00 122 LEU A N 1
ATOM 1000 C CA . LEU A 1 122 ? -15.283 17.567 23.237 1.00 90.00 122 LEU A CA 1
ATOM 1001 C C . LEU A 1 122 ? -14.369 18.785 23.079 1.00 90.00 122 LEU A C 1
ATOM 1003 O O . LEU A 1 122 ? -13.795 18.978 22.009 1.00 90.00 122 LEU A O 1
ATOM 1007 N N . TYR A 1 123 ? -14.192 19.572 24.142 1.00 88.94 123 TYR A N 1
ATOM 1008 C CA . TYR A 1 123 ? -13.292 20.725 24.152 1.00 88.94 123 TYR A CA 1
ATOM 1009 C C . TYR A 1 123 ? -11.906 20.394 24.718 1.00 88.94 123 TYR A C 1
ATOM 1011 O O . TYR A 1 123 ? -11.063 21.282 24.858 1.00 88.94 123 TYR A O 1
ATOM 1019 N N . ASN A 1 124 ? -11.637 19.119 25.021 1.00 88.31 124 ASN A N 1
ATOM 1020 C CA . ASN A 1 124 ? -10.314 18.679 25.437 1.00 88.31 124 ASN A CA 1
ATOM 1021 C C . ASN A 1 124 ? -9.375 18.621 24.213 1.00 88.31 124 ASN A C 1
ATOM 1023 O O . ASN A 1 124 ? -9.644 17.870 23.271 1.00 88.31 124 ASN A O 1
ATOM 1027 N N . PRO A 1 125 ? -8.255 19.367 24.208 1.00 89.88 125 PRO A N 1
ATOM 1028 C CA . PRO A 1 125 ? -7.359 19.429 23.055 1.00 89.88 125 PRO A CA 1
ATOM 1029 C C . PRO A 1 125 ? -6.664 18.087 22.758 1.00 89.88 125 PRO A C 1
ATOM 1031 O O . PRO A 1 125 ? -6.310 17.836 21.607 1.00 89.88 125 PRO A O 1
ATOM 1034 N N . ILE A 1 126 ? -6.522 17.189 23.747 1.00 91.75 126 ILE A N 1
ATOM 1035 C CA . ILE A 1 126 ? -5.973 15.841 23.522 1.00 91.75 126 ILE A CA 1
ATOM 1036 C C . ILE A 1 126 ? -6.847 15.052 22.548 1.00 91.75 126 ILE A C 1
ATOM 1038 O O . ILE A 1 126 ? -6.303 14.336 21.711 1.00 91.75 126 ILE A O 1
ATOM 1042 N N . THR A 1 127 ? -8.174 15.184 22.618 1.00 93.19 127 THR A N 1
ATOM 1043 C CA . THR A 1 127 ? -9.113 14.460 21.744 1.00 93.19 127 THR A CA 1
ATOM 1044 C C . THR A 1 127 ? -8.789 14.721 20.271 1.00 93.19 127 THR A C 1
ATOM 1046 O O . THR A 1 127 ? -8.595 13.788 19.492 1.00 93.19 127 THR A O 1
ATOM 1049 N N . TRP A 1 128 ? -8.654 15.993 19.895 1.00 93.31 128 TRP A N 1
ATOM 1050 C CA . TRP A 1 128 ? -8.466 16.395 18.497 1.00 93.31 128 TRP A CA 1
ATOM 1051 C C . TRP A 1 128 ? -7.011 16.336 18.040 1.00 93.31 128 TRP A C 1
ATOM 1053 O O . TRP A 1 128 ? -6.751 16.067 16.866 1.00 93.31 128 TRP A O 1
ATOM 1063 N N . PHE A 1 129 ? -6.059 16.463 18.968 1.00 94.19 129 PHE A N 1
ATOM 1064 C CA . PHE A 1 129 ? -4.675 16.086 18.698 1.00 94.19 129 PHE A CA 1
ATOM 1065 C C . PHE A 1 129 ? -4.559 14.590 18.379 1.00 94.19 129 PHE A C 1
ATOM 1067 O O . PHE A 1 129 ? -3.940 14.227 17.386 1.00 94.19 129 PHE A O 1
ATOM 1074 N N . THR A 1 130 ? -5.220 13.727 19.158 1.00 94.38 130 THR A N 1
ATOM 1075 C CA . THR A 1 130 ? -5.265 12.275 18.914 1.00 94.38 130 THR A CA 1
ATOM 1076 C C . THR A 1 130 ? -5.892 11.974 17.555 1.00 94.38 130 THR A C 1
ATOM 1078 O O . THR A 1 130 ? -5.334 11.188 16.795 1.00 94.38 130 THR A O 1
ATOM 1081 N N . ALA A 1 131 ? -7.003 12.633 17.206 1.00 94.50 131 ALA A N 1
ATOM 1082 C CA . ALA A 1 131 ? -7.630 12.487 15.891 1.00 94.50 131 ALA A CA 1
ATOM 1083 C C . ALA A 1 131 ? -6.678 12.881 14.747 1.00 94.50 131 ALA A C 1
ATOM 1085 O O . ALA A 1 131 ? -6.537 12.130 13.786 1.00 94.50 131 ALA A O 1
ATOM 1086 N N . THR A 1 132 ? -5.971 14.010 14.883 1.00 93.25 132 THR A N 1
ATOM 1087 C CA . THR A 1 132 ? -4.966 14.462 13.902 1.00 93.25 132 THR A CA 1
ATOM 1088 C C . THR A 1 132 ? -3.809 13.468 13.793 1.00 93.25 132 THR A C 1
ATOM 1090 O O . THR A 1 132 ? -3.366 13.137 12.697 1.00 93.25 132 THR A O 1
ATOM 1093 N N . LEU A 1 133 ? -3.343 12.942 14.928 1.00 92.62 133 LEU A N 1
ATOM 1094 C CA . LEU A 1 133 ? -2.254 11.974 14.991 1.00 92.62 133 LEU A CA 1
ATOM 1095 C C . LEU A 1 133 ? -2.603 10.660 14.274 1.00 92.62 133 LEU A C 1
ATOM 1097 O O . LEU A 1 133 ? -1.757 10.093 13.586 1.00 92.62 133 LEU A O 1
ATOM 1101 N N . CYS A 1 134 ? -3.854 10.202 14.378 1.00 91.88 134 CYS A N 1
ATOM 1102 C CA . CYS A 1 134 ? -4.325 8.983 13.715 1.00 91.88 134 CYS A CA 1
ATOM 1103 C C . CYS A 1 134 ? -4.228 9.052 12.182 1.00 91.88 134 CYS A C 1
ATOM 1105 O O . CYS A 1 134 ? -4.072 8.013 11.543 1.00 91.88 134 CYS A O 1
ATOM 1107 N N . ILE A 1 135 ? -4.251 10.252 11.588 1.00 88.62 135 ILE A N 1
ATOM 1108 C CA . ILE A 1 135 ? -4.105 10.446 10.134 1.00 88.62 135 ILE A CA 1
ATOM 1109 C C . ILE A 1 135 ? -2.730 9.957 9.651 1.00 88.62 135 ILE A C 1
ATOM 1111 O O . ILE A 1 135 ? -2.622 9.414 8.556 1.00 88.62 135 ILE A O 1
ATOM 1115 N N . LEU A 1 136 ? -1.685 10.058 10.482 1.00 83.69 136 LEU A N 1
ATOM 1116 C CA . LEU A 1 136 ? -0.350 9.547 10.139 1.00 83.69 136 LEU A CA 1
ATOM 1117 C C . LEU A 1 136 ? -0.308 8.022 9.991 1.00 83.69 136 LEU A C 1
ATOM 1119 O O . LEU A 1 136 ? 0.548 7.498 9.281 1.00 83.69 136 LEU A O 1
ATOM 1123 N N . ALA A 1 137 ? -1.206 7.328 10.687 1.00 85.00 137 ALA A N 1
ATOM 1124 C CA . ALA A 1 137 ? -1.203 5.881 10.840 1.00 85.00 137 ALA A CA 1
ATOM 1125 C C . ALA A 1 137 ? -2.258 5.174 9.980 1.00 85.00 137 ALA A C 1
ATOM 1127 O O . ALA A 1 137 ? -2.179 3.967 9.785 1.00 85.00 137 ALA A O 1
ATOM 1128 N N . ILE A 1 138 ? -3.246 5.900 9.453 1.00 84.94 138 ILE A N 1
ATOM 1129 C CA . ILE A 1 138 ? -4.358 5.301 8.706 1.00 84.94 138 ILE A CA 1
ATOM 1130 C C . ILE A 1 138 ? -3.998 4.949 7.257 1.00 84.94 138 ILE A C 1
ATOM 1132 O O . ILE A 1 138 ? -4.748 4.222 6.621 1.00 84.94 138 ILE A O 1
ATOM 1136 N N . GLY A 1 139 ? -2.852 5.417 6.744 1.00 78.94 139 GLY A N 1
ATOM 1137 C CA . GLY A 1 139 ? -2.422 5.231 5.350 1.00 78.94 139 GLY A CA 1
ATOM 1138 C C . GLY A 1 139 ? -2.551 3.799 4.806 1.00 78.94 139 GLY A C 1
ATOM 1139 O O . GLY A 1 139 ? -3.129 3.627 3.740 1.00 78.94 139 GLY A O 1
ATOM 1140 N N . PRO A 1 140 ? -2.110 2.743 5.518 1.00 73.62 140 PRO A N 1
ATOM 1141 C CA . PRO A 1 140 ? -2.301 1.370 5.041 1.00 73.62 140 PRO A CA 1
ATOM 1142 C C . PRO A 1 140 ? -3.775 0.962 4.875 1.00 73.62 140 PRO A C 1
ATOM 1144 O O . PRO A 1 140 ? -4.084 0.148 4.013 1.00 73.62 140 PRO A O 1
ATOM 1147 N N . ALA A 1 141 ? -4.689 1.546 5.658 1.00 75.00 141 ALA A N 1
ATOM 1148 C CA . ALA A 1 141 ? -6.128 1.328 5.519 1.00 75.00 141 ALA A CA 1
ATOM 1149 C C . ALA A 1 141 ? -6.772 2.166 4.412 1.00 75.00 141 ALA A C 1
ATOM 1151 O O . ALA A 1 141 ? -7.954 1.979 4.167 1.00 75.00 141 ALA A O 1
ATOM 1152 N N . THR A 1 142 ? -6.058 3.085 3.753 1.00 76.00 142 THR A N 1
ATOM 1153 C CA . THR A 1 142 ? -6.637 3.899 2.670 1.00 76.00 142 THR A CA 1
ATOM 1154 C C . THR A 1 142 ? -6.549 3.230 1.300 1.00 76.00 142 THR A C 1
ATOM 1156 O O . THR A 1 142 ? -6.901 3.863 0.310 1.00 76.00 142 THR A O 1
ATOM 1159 N N . LEU A 1 143 ? -6.067 1.985 1.228 1.00 82.81 143 LEU A N 1
ATOM 1160 C CA . LEU A 1 143 ? -6.075 1.189 0.003 1.00 82.81 143 LEU A CA 1
ATOM 1161 C C . LEU A 1 143 ? -7.508 0.746 -0.308 1.00 82.81 143 LEU A C 1
ATOM 1163 O O . LEU A 1 143 ? -8.206 0.213 0.557 1.00 82.81 143 LEU A O 1
ATOM 1167 N N . ASP A 1 144 ? -7.945 0.969 -1.544 1.00 87.62 144 ASP A N 1
ATOM 1168 C CA . ASP A 1 144 ? -9.318 0.740 -1.992 1.00 87.62 144 ASP A CA 1
ATOM 1169 C C . ASP A 1 144 ? -9.595 -0.755 -2.239 1.00 87.62 144 ASP A C 1
ATOM 1171 O O . ASP A 1 144 ? -9.792 -1.194 -3.364 1.00 87.62 144 ASP A O 1
ATOM 1175 N N . LYS A 1 145 ? -9.603 -1.558 -1.172 1.00 88.94 145 LYS A N 1
ATOM 1176 C CA . LYS A 1 145 ? -9.894 -3.001 -1.191 1.00 88.94 145 LYS A CA 1
ATOM 1177 C C . LYS A 1 145 ? -10.666 -3.432 0.061 1.00 88.94 145 LYS A C 1
ATOM 1179 O O . LYS A 1 145 ? -10.723 -2.653 1.011 1.00 88.94 145 LYS A O 1
ATOM 1184 N N . PRO A 1 146 ? -11.233 -4.659 0.138 1.00 91.38 146 PRO A N 1
ATOM 1185 C CA . PRO A 1 146 ? -12.041 -5.109 1.282 1.00 91.38 146 PRO A CA 1
ATOM 1186 C C . PRO A 1 146 ? -11.403 -4.904 2.664 1.00 91.38 146 PRO A C 1
ATOM 1188 O O . PRO A 1 146 ? -12.109 -4.760 3.662 1.00 91.38 146 PRO A O 1
ATOM 1191 N N . GLU A 1 147 ? -10.074 -4.823 2.731 1.00 90.25 147 GLU A N 1
ATOM 1192 C CA . GLU A 1 147 ? -9.336 -4.435 3.931 1.00 90.25 147 GLU A CA 1
ATOM 1193 C C . GLU A 1 147 ? -9.781 -3.096 4.541 1.00 90.25 147 GLU A C 1
ATOM 1195 O O . GLU A 1 147 ? -9.889 -3.007 5.764 1.00 90.25 147 GLU A O 1
ATOM 1200 N N . LEU A 1 148 ? -10.117 -2.089 3.729 1.00 92.06 148 LEU A N 1
ATOM 1201 C CA . LEU A 1 148 ? -10.621 -0.780 4.167 1.00 92.06 148 LEU A CA 1
ATOM 1202 C C . LEU A 1 148 ? -11.791 -0.916 5.156 1.00 92.06 148 LEU A C 1
ATOM 1204 O O . LEU A 1 148 ? -11.858 -0.212 6.163 1.00 92.06 148 LEU A O 1
ATOM 1208 N N . LEU A 1 149 ? -12.700 -1.863 4.908 1.00 94.56 149 LEU A N 1
ATOM 1209 C CA . LEU A 1 149 ? -13.874 -2.103 5.754 1.00 94.56 149 LEU A CA 1
ATOM 1210 C C . LEU A 1 149 ? -13.491 -2.648 7.136 1.00 94.56 149 LEU A C 1
ATOM 1212 O O . LEU A 1 149 ? -14.227 -2.458 8.106 1.00 94.56 149 LEU A O 1
ATOM 1216 N N . SER A 1 150 ? -12.319 -3.278 7.255 1.00 94.81 150 SER A N 1
ATOM 1217 C CA . SER A 1 150 ? -11.805 -3.789 8.529 1.00 94.81 150 SER A CA 1
ATOM 1218 C C . SER A 1 150 ? -11.492 -2.661 9.509 1.00 94.81 150 SER A C 1
ATOM 1220 O O . SER A 1 150 ? -11.686 -2.838 10.708 1.00 94.81 150 SER A O 1
ATOM 1222 N N . LEU A 1 151 ? -11.084 -1.481 9.028 1.00 94.56 151 LEU A N 1
ATOM 1223 C CA . LEU A 1 151 ? -10.933 -0.296 9.875 1.00 94.56 151 LEU A CA 1
ATOM 1224 C C . LEU A 1 151 ? -12.273 0.096 10.518 1.00 94.56 151 LEU A C 1
ATOM 1226 O O . LEU A 1 151 ? -12.332 0.355 11.724 1.00 94.56 151 LEU A O 1
ATOM 1230 N N . SER A 1 152 ? -13.350 0.135 9.731 1.00 96.19 152 SER A N 1
ATOM 1231 C CA . SER A 1 152 ? -14.686 0.484 10.223 1.00 96.19 152 SER A CA 1
ATOM 1232 C C . SER A 1 152 ? -15.234 -0.567 11.177 1.00 96.19 152 SER A C 1
ATOM 1234 O O . SER A 1 152 ? -15.713 -0.216 12.253 1.00 96.19 152 SER A O 1
ATOM 1236 N N . LEU A 1 153 ? -15.106 -1.851 10.835 1.00 97.50 153 LEU A N 1
ATOM 1237 C CA . LEU A 1 153 ? -15.561 -2.956 11.681 1.00 97.50 153 LEU A CA 1
ATOM 1238 C C . LEU A 1 153 ? -14.789 -3.006 13.004 1.00 97.50 153 LEU A C 1
ATOM 1240 O O . LEU A 1 153 ? -15.407 -3.117 14.062 1.00 97.50 153 LEU A O 1
ATOM 1244 N N . MET A 1 154 ? -13.470 -2.798 12.972 1.00 97.62 154 MET A N 1
ATOM 1245 C CA . MET A 1 154 ? -12.648 -2.666 14.176 1.00 97.62 154 MET A CA 1
ATOM 1246 C C . MET A 1 154 ? -13.071 -1.462 15.022 1.00 97.62 154 MET A C 1
ATOM 1248 O O . MET A 1 154 ? -13.261 -1.578 16.232 1.00 97.62 154 MET A O 1
ATOM 12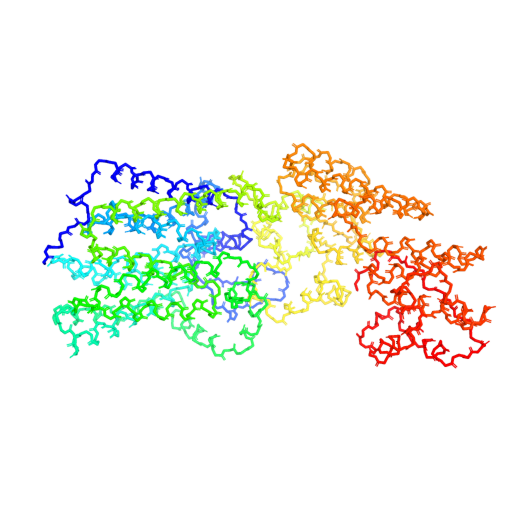52 N N . THR A 1 155 ? -13.287 -0.306 14.390 1.00 97.69 155 THR A N 1
ATOM 1253 C CA . THR A 1 155 ? -13.773 0.903 15.069 1.00 97.69 155 THR A CA 1
ATOM 1254 C C . THR A 1 155 ? -15.114 0.657 15.751 1.00 97.69 155 THR A C 1
ATOM 1256 O O . THR A 1 155 ? -15.290 1.026 16.911 1.00 97.69 155 THR A O 1
ATOM 1259 N N . MET A 1 156 ? -16.053 0.004 15.064 1.00 98.06 156 MET A N 1
ATOM 1260 C CA . MET A 1 156 ? -17.360 -0.344 15.617 1.00 98.06 156 MET A CA 1
ATOM 1261 C C . MET A 1 156 ? -17.238 -1.330 16.780 1.00 98.06 156 MET A C 1
ATOM 1263 O O . MET A 1 156 ? -17.921 -1.148 17.786 1.00 98.06 156 MET A O 1
ATOM 1267 N N . LEU A 1 157 ? -16.343 -2.317 16.687 1.00 98.06 157 LEU A N 1
ATOM 1268 C CA . LEU A 1 157 ? -16.083 -3.299 17.740 1.00 98.06 157 LEU A CA 1
ATOM 1269 C C . LEU A 1 157 ? -15.543 -2.632 19.017 1.00 98.06 157 LEU A C 1
ATOM 1271 O O . LEU A 1 157 ? -16.090 -2.826 20.106 1.00 98.06 157 LEU A O 1
ATOM 1275 N N . VAL A 1 158 ? -14.520 -1.783 18.879 1.00 98.31 158 VAL A N 1
ATOM 1276 C CA . VAL A 1 158 ? -13.908 -1.050 19.999 1.00 98.31 158 VAL A CA 1
ATOM 1277 C C . VAL A 1 158 ? -14.881 -0.022 20.581 1.00 98.31 158 VAL A C 1
ATOM 1279 O O . VAL A 1 158 ? -15.034 0.078 21.799 1.00 98.31 158 VAL A O 1
ATOM 1282 N N . LEU A 1 159 ? -15.594 0.725 19.733 1.00 97.88 159 LEU A N 1
ATOM 1283 C CA . LEU A 1 159 ? -16.609 1.675 20.188 1.00 97.88 159 LEU A CA 1
ATOM 1284 C C . LEU A 1 159 ? -17.729 0.964 20.953 1.00 97.88 159 LEU A C 1
ATOM 1286 O O . LEU A 1 159 ? -18.200 1.479 21.968 1.00 97.88 159 LEU A O 1
ATOM 1290 N N . ASN A 1 160 ? -18.156 -0.211 20.486 1.00 97.25 160 ASN A N 1
ATOM 1291 C CA . ASN A 1 160 ? -19.180 -1.004 21.151 1.00 97.25 160 ASN A CA 1
ATOM 1292 C C . ASN A 1 160 ? -18.739 -1.440 22.556 1.00 97.25 160 ASN A C 1
ATOM 1294 O O . ASN A 1 160 ? -19.535 -1.345 23.487 1.00 97.25 160 ASN A O 1
ATOM 1298 N N . TRP A 1 161 ? -17.464 -1.795 22.752 1.00 96.75 161 TRP A N 1
ATOM 1299 C CA . TRP A 1 161 ? -16.919 -2.035 24.094 1.00 96.75 161 TRP A CA 1
ATOM 1300 C C . TRP A 1 161 ? -17.068 -0.812 25.014 1.00 96.75 161 TRP A C 1
ATOM 1302 O O . TRP A 1 161 ? -17.586 -0.925 26.126 1.00 96.75 161 TRP A O 1
ATOM 1312 N N . TYR A 1 162 ? -16.705 0.386 24.552 1.00 95.12 162 TYR A N 1
ATOM 1313 C CA . TYR A 1 162 ? -16.883 1.595 25.367 1.00 95.12 162 TYR A CA 1
ATOM 1314 C C . TYR A 1 162 ? -18.357 1.946 25.603 1.00 95.12 162 TYR A C 1
ATOM 1316 O O . TYR A 1 162 ? -18.694 2.447 26.677 1.00 95.12 162 TYR A O 1
ATOM 1324 N N . LYS A 1 163 ? -19.256 1.639 24.659 1.00 94.06 163 LYS A N 1
ATOM 1325 C CA . LYS A 1 163 ? -20.706 1.757 24.876 1.00 94.06 163 LYS A CA 1
ATOM 1326 C C . LYS A 1 163 ? -21.184 0.827 25.987 1.00 94.06 163 LYS A C 1
ATOM 1328 O O . LYS A 1 163 ? -21.947 1.282 26.829 1.00 94.06 163 LYS A O 1
ATOM 1333 N N . ILE A 1 164 ? -20.695 -0.414 26.054 1.00 94.19 164 ILE A N 1
ATOM 1334 C CA . ILE A 1 164 ? -20.990 -1.346 27.158 1.00 94.19 164 ILE A CA 1
ATOM 1335 C C . ILE A 1 164 ? -20.559 -0.739 28.500 1.00 94.19 164 ILE A C 1
ATOM 1337 O O . ILE A 1 164 ? -21.329 -0.775 29.455 1.00 94.19 164 ILE A O 1
ATOM 1341 N N . LYS A 1 165 ? -19.369 -0.128 28.576 1.00 90.44 165 LYS A N 1
ATOM 1342 C CA . LYS A 1 165 ? -18.870 0.501 29.816 1.00 90.44 165 LYS A CA 1
ATOM 1343 C C . LYS A 1 165 ? -19.641 1.755 30.235 1.00 90.44 165 LYS A C 1
ATOM 1345 O O . LYS A 1 165 ? -19.686 2.061 31.422 1.00 90.44 165 LYS A O 1
ATOM 1350 N N . LEU A 1 166 ? -20.198 2.496 29.279 1.00 88.88 166 LEU A N 1
ATOM 1351 C CA . LEU A 1 166 ? -20.951 3.731 29.535 1.00 88.88 166 LEU A CA 1
ATOM 1352 C C . LEU A 1 166 ? -22.453 3.502 29.724 1.00 88.88 166 LEU A C 1
ATOM 1354 O O . LEU A 1 166 ? -23.144 4.366 30.259 1.00 88.88 166 LEU A O 1
ATOM 1358 N N . SER A 1 167 ? -22.964 2.368 29.258 1.00 85.81 167 SER A N 1
ATOM 1359 C CA . SER A 1 167 ? -24.380 2.032 29.260 1.00 85.81 167 SER A CA 1
ATOM 1360 C C . SER A 1 167 ? -24.826 1.516 30.630 1.00 85.81 167 SER A C 1
ATOM 1362 O O . SER A 1 167 ? -24.377 0.475 31.101 1.00 85.81 167 SER A O 1
ATOM 1364 N N . GLU A 1 168 ? -25.776 2.221 31.247 1.00 74.19 168 GLU A N 1
ATOM 1365 C CA . GLU A 1 168 ? -26.501 1.730 32.431 1.00 74.19 168 GLU A CA 1
ATOM 1366 C C . GLU A 1 168 ? -27.759 0.922 32.043 1.00 74.19 168 GLU A C 1
ATOM 1368 O O . GLU A 1 168 ? -28.218 0.068 32.797 1.00 74.19 168 GLU A O 1
ATOM 1373 N N . LYS A 1 169 ? -28.309 1.161 30.842 1.00 77.88 169 LYS A N 1
ATOM 1374 C CA . LYS A 1 169 ? -29.499 0.493 30.277 1.00 77.88 169 LYS A CA 1
ATOM 1375 C C . LYS A 1 169 ? -29.176 -0.067 28.897 1.00 77.88 169 LYS A C 1
ATOM 1377 O O . LYS A 1 169 ? -28.489 0.603 28.134 1.00 77.88 169 LYS A O 1
ATOM 1382 N N . ASN A 1 170 ? -29.746 -1.221 28.540 1.00 83.19 170 ASN A N 1
ATOM 1383 C CA . ASN A 1 170 ? -29.587 -1.862 27.221 1.00 83.19 170 ASN A CA 1
ATOM 1384 C C . ASN A 1 170 ? -28.188 -2.446 26.935 1.00 83.19 170 ASN A C 1
ATOM 1386 O O . ASN A 1 170 ? -27.862 -2.750 25.789 1.00 83.19 170 ASN A O 1
ATOM 1390 N N . ILE A 1 171 ? -27.389 -2.695 27.977 1.00 92.00 171 ILE A N 1
ATOM 1391 C CA . ILE A 1 171 ? -26.044 -3.285 27.868 1.00 92.00 171 ILE A CA 1
ATOM 1392 C C . ILE A 1 171 ? -26.027 -4.641 27.142 1.00 92.00 171 ILE A C 1
ATOM 1394 O O . ILE A 1 171 ? -25.092 -4.941 26.407 1.00 92.00 171 ILE A O 1
ATOM 1398 N N . ILE A 1 172 ? -27.092 -5.435 27.296 1.00 92.75 172 ILE A N 1
ATOM 1399 C CA . ILE A 1 172 ? -27.227 -6.767 26.693 1.00 92.75 172 ILE A CA 1
ATOM 1400 C C . ILE A 1 172 ? -27.228 -6.684 25.160 1.00 92.75 172 ILE A C 1
ATOM 1402 O O . ILE A 1 172 ? -26.542 -7.471 24.514 1.00 92.75 172 ILE A O 1
ATOM 1406 N N . TYR A 1 173 ? -27.919 -5.701 24.572 1.00 93.94 173 TYR A N 1
ATOM 1407 C CA . TYR A 1 173 ? -27.937 -5.517 23.115 1.00 93.94 173 TYR A CA 1
ATOM 1408 C C . TYR A 1 173 ? -26.540 -5.224 22.567 1.00 93.94 173 TYR A C 1
ATOM 1410 O O . TYR A 1 173 ? -26.155 -5.754 21.530 1.00 93.94 173 TYR A O 1
ATOM 1418 N N . HIS A 1 174 ? -25.753 -4.424 23.290 1.00 95.00 174 HIS A N 1
ATOM 1419 C CA . HIS A 1 174 ? -24.369 -4.150 22.919 1.00 95.00 174 HIS A CA 1
ATOM 1420 C C . HIS A 1 174 ? -23.477 -5.385 23.069 1.00 95.00 174 HIS A C 1
ATOM 1422 O O . HIS A 1 174 ? -22.643 -5.635 22.207 1.00 95.00 174 HIS A O 1
ATOM 1428 N N . ILE A 1 175 ? -23.669 -6.198 24.109 1.00 96.44 175 ILE A N 1
ATOM 1429 C CA . ILE A 1 175 ? -22.913 -7.445 24.287 1.00 96.44 175 ILE A CA 1
ATOM 1430 C C . ILE A 1 175 ? -23.155 -8.408 23.112 1.00 96.44 175 ILE A C 1
ATOM 1432 O O . ILE A 1 175 ? -22.198 -8.907 22.523 1.00 96.44 175 ILE A O 1
ATOM 1436 N N . TYR A 1 176 ? -24.412 -8.615 22.710 1.00 97.19 176 TYR A N 1
ATOM 1437 C CA . TYR A 1 176 ? -24.752 -9.507 21.593 1.00 97.19 176 TYR A CA 1
ATOM 1438 C C . TYR A 1 176 ? -24.541 -8.888 20.201 1.00 97.19 176 TYR A C 1
ATOM 1440 O O . TYR A 1 176 ? -24.698 -9.579 19.198 1.00 97.19 176 TYR A O 1
ATOM 1448 N N . LEU A 1 177 ? -24.103 -7.629 20.112 1.00 97.19 177 LEU A N 1
ATOM 1449 C CA . LEU A 1 177 ? -23.645 -7.046 18.850 1.00 97.19 177 LEU A CA 1
ATOM 1450 C C . LEU A 1 177 ? -22.273 -7.601 18.421 1.00 97.19 177 LEU A C 1
ATOM 1452 O O . LEU A 1 177 ? -21.980 -7.623 17.228 1.00 97.19 177 LEU A O 1
ATOM 1456 N N . PHE A 1 178 ? -21.445 -8.085 19.356 1.00 98.12 178 PHE A N 1
ATOM 1457 C CA . PHE A 1 178 ? -20.139 -8.679 19.037 1.00 98.12 178 PHE A CA 1
ATOM 1458 C C . PHE A 1 178 ? -20.206 -9.838 18.028 1.00 98.12 178 PHE A C 1
ATOM 1460 O O . PHE A 1 178 ? -19.531 -9.733 17.001 1.00 98.12 178 PHE A O 1
ATOM 1467 N N . PRO A 1 179 ? -21.027 -10.890 18.226 1.00 98.31 179 PRO A N 1
ATOM 1468 C CA . PRO A 1 179 ? -21.104 -11.983 17.260 1.00 98.31 179 PRO A CA 1
ATOM 1469 C C . PRO A 1 179 ? -21.604 -11.532 15.886 1.00 98.31 179 PRO A C 1
ATOM 1471 O O . PRO A 1 179 ? -21.100 -12.013 14.877 1.00 98.31 179 PRO A O 1
ATOM 1474 N N . LEU A 1 180 ? -22.529 -10.568 15.824 1.00 97.88 180 LEU A N 1
ATOM 1475 C CA . LEU A 1 180 ? -23.016 -10.031 14.551 1.00 97.88 180 LEU A CA 1
ATOM 1476 C C . LEU A 1 180 ? -21.916 -9.276 13.791 1.00 97.88 180 LEU A C 1
ATOM 1478 O O . LEU A 1 180 ? -21.760 -9.467 12.587 1.00 97.88 180 LEU A O 1
ATOM 1482 N N . LEU A 1 181 ? -21.126 -8.449 14.486 1.00 98.06 181 LEU A N 1
ATOM 1483 C CA . LEU A 1 181 ? -19.987 -7.762 13.871 1.00 98.06 181 LEU A CA 1
ATOM 1484 C C . LEU A 1 181 ? -18.943 -8.761 13.364 1.00 98.06 181 LEU A C 1
ATOM 1486 O O . LEU A 1 181 ? -18.436 -8.590 12.260 1.00 98.06 181 LEU A O 1
ATOM 1490 N N . MET A 1 182 ? -18.662 -9.820 14.129 1.00 98.31 182 MET A N 1
ATOM 1491 C CA . MET A 1 182 ? -17.723 -10.867 13.715 1.00 98.31 182 MET A CA 1
ATOM 1492 C C . MET A 1 182 ? -18.228 -11.674 12.516 1.00 98.31 182 MET A C 1
ATOM 1494 O O . MET A 1 182 ? -17.441 -11.948 11.612 1.00 98.31 182 MET A O 1
ATOM 1498 N N . LEU A 1 183 ? -19.527 -11.983 12.466 1.00 98.19 183 LEU A N 1
ATOM 1499 C CA . LEU A 1 183 ? -20.169 -12.668 11.339 1.00 98.19 183 LEU A CA 1
ATOM 1500 C C . LEU A 1 183 ? -20.031 -11.880 10.030 1.00 98.19 183 LEU A C 1
ATOM 1502 O O . LEU A 1 183 ? -19.694 -12.436 8.984 1.00 98.19 183 LEU A O 1
ATOM 1506 N N . VAL A 1 184 ? -20.276 -10.569 10.087 1.00 98.12 184 VAL A N 1
ATOM 1507 C CA . VAL A 1 184 ? -20.098 -9.691 8.924 1.00 98.12 184 VAL A CA 1
ATOM 1508 C C . VAL A 1 184 ? -18.617 -9.597 8.560 1.00 98.12 184 VAL A C 1
ATOM 1510 O O . VAL A 1 184 ? -18.260 -9.689 7.386 1.00 98.12 184 VAL A O 1
ATOM 1513 N N . TRP A 1 185 ? -17.735 -9.455 9.552 1.00 98.00 185 TRP A N 1
ATOM 1514 C CA . TRP A 1 185 ? -16.312 -9.238 9.306 1.00 98.00 185 TRP A CA 1
ATOM 1515 C C . TRP A 1 185 ? -15.622 -10.446 8.673 1.00 98.00 185 TRP A C 1
ATOM 1517 O O . TRP A 1 185 ? -14.908 -10.269 7.686 1.00 98.00 185 TRP A O 1
ATOM 1527 N N . VAL A 1 186 ? -15.881 -11.667 9.153 1.00 97.44 186 VAL A N 1
ATOM 1528 C CA . VAL A 1 186 ? -15.250 -12.886 8.610 1.00 97.44 186 VAL A CA 1
ATOM 1529 C C . VAL A 1 186 ? -15.573 -13.112 7.126 1.00 97.44 186 VAL A C 1
ATOM 1531 O O . VAL A 1 186 ? -14.748 -13.623 6.375 1.00 97.44 186 VAL A O 1
ATOM 1534 N N . ASN A 1 187 ? -16.747 -12.658 6.679 1.00 97.62 187 ASN A N 1
ATOM 1535 C CA . ASN A 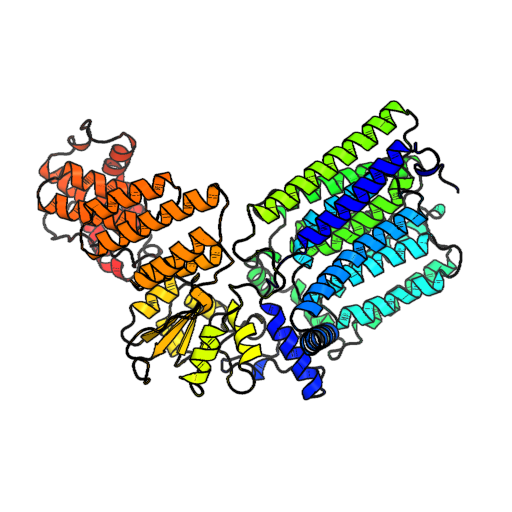1 187 ? -17.183 -12.725 5.282 1.00 97.62 187 ASN A CA 1
ATOM 1536 C C . ASN A 1 187 ? -16.773 -11.491 4.452 1.00 97.62 187 ASN A C 1
ATOM 1538 O O . ASN A 1 187 ? -16.975 -11.459 3.236 1.00 97.62 187 ASN A O 1
ATOM 1542 N N . THR A 1 188 ? -16.199 -10.472 5.096 1.00 96.38 188 THR A N 1
ATOM 1543 C CA . THR A 1 188 ? -15.747 -9.229 4.459 1.00 96.38 188 THR A CA 1
ATOM 1544 C C . THR A 1 188 ? -14.249 -9.246 4.179 1.00 96.38 188 THR A C 1
ATOM 1546 O O . THR A 1 188 ? -13.843 -8.870 3.083 1.00 96.38 188 THR A O 1
ATOM 1549 N N . HIS A 1 189 ? -13.420 -9.633 5.155 1.00 94.00 189 HIS A N 1
ATOM 1550 C CA . HIS A 1 189 ? -11.963 -9.606 5.015 1.00 94.00 189 HIS A CA 1
ATOM 1551 C C . HIS A 1 189 ? -11.248 -10.420 6.109 1.00 94.00 189 HIS A C 1
ATOM 1553 O O . HIS A 1 189 ? -11.668 -10.423 7.267 1.00 94.00 189 HIS A O 1
ATOM 1559 N N . GLY A 1 190 ? -10.086 -11.002 5.780 1.00 91.50 190 GLY A N 1
ATOM 1560 C CA . GLY A 1 190 ? -9.280 -11.841 6.684 1.00 91.50 190 GLY A CA 1
ATOM 1561 C C . GLY A 1 190 ? -8.733 -11.151 7.943 1.00 91.50 190 GLY A C 1
ATOM 1562 O O . GLY A 1 190 ? -8.314 -11.821 8.884 1.00 91.50 190 GLY A O 1
ATOM 1563 N N . ALA A 1 191 ? -8.785 -9.818 8.025 1.00 92.00 191 ALA A N 1
ATOM 1564 C CA . ALA A 1 191 ? -8.376 -9.078 9.223 1.00 92.00 191 ALA A CA 1
ATOM 1565 C C . ALA A 1 191 ? -9.314 -9.277 10.434 1.00 92.00 191 ALA A C 1
ATOM 1567 O O . ALA A 1 191 ? -8.994 -8.798 11.523 1.00 92.00 191 ALA A O 1
ATOM 1568 N N . PHE A 1 192 ? -10.424 -10.015 10.292 1.00 95.38 192 PHE A N 1
ATOM 1569 C CA . PHE A 1 192 ? -11.293 -10.391 11.415 1.00 95.38 192 PHE A CA 1
ATOM 1570 C C . PHE A 1 192 ? -10.530 -11.101 12.550 1.00 95.38 192 PHE A C 1
ATOM 1572 O O . PHE A 1 192 ? -10.935 -10.994 13.705 1.00 95.38 192 PHE A O 1
ATOM 1579 N N . ILE A 1 193 ? -9.393 -11.756 12.263 1.00 94.50 193 ILE A N 1
ATOM 1580 C CA . ILE A 1 193 ? -8.507 -12.349 13.283 1.00 94.50 193 ILE A CA 1
ATOM 1581 C C . ILE A 1 193 ? -8.122 -11.310 14.346 1.00 94.50 193 ILE A C 1
ATOM 1583 O O . ILE A 1 193 ? -8.105 -11.615 15.537 1.00 94.50 193 ILE A O 1
ATOM 1587 N N . PHE A 1 194 ? -7.868 -10.060 13.952 1.00 94.56 194 PHE A N 1
ATOM 1588 C CA . PHE A 1 194 ? -7.567 -8.990 14.903 1.00 94.56 194 PHE A CA 1
ATOM 1589 C C . PHE A 1 194 ? -8.793 -8.599 15.738 1.00 94.56 194 PHE A C 1
ATOM 1591 O O . PHE A 1 194 ? -8.647 -8.264 16.913 1.00 94.56 194 PHE A O 1
ATOM 1598 N N . GLY A 1 195 ? -10.001 -8.713 15.183 1.00 97.00 195 GLY A N 1
ATOM 1599 C CA . GLY A 1 195 ? -11.245 -8.643 15.949 1.00 97.00 195 GLY A CA 1
ATOM 1600 C C . GLY A 1 195 ? -11.320 -9.736 17.019 1.00 97.00 195 GLY A C 1
ATOM 1601 O O . GLY A 1 195 ? -11.598 -9.432 18.180 1.00 97.00 195 GLY A O 1
ATOM 1602 N N . CYS A 1 196 ? -10.969 -10.981 16.675 1.00 97.06 196 CYS A N 1
ATOM 1603 C CA . CYS A 1 196 ? -10.873 -12.084 17.640 1.00 97.06 196 CYS A CA 1
ATOM 1604 C C . CYS A 1 196 ? -9.846 -11.794 18.744 1.00 97.06 196 CYS A C 1
ATOM 1606 O O . CYS A 1 196 ? -10.145 -11.994 19.919 1.00 97.06 196 CYS A O 1
ATOM 1608 N N . ILE A 1 197 ? -8.661 -11.279 18.389 1.00 96.81 197 ILE A N 1
ATOM 1609 C CA . ILE A 1 197 ? -7.623 -10.889 19.359 1.00 96.81 197 ILE A CA 1
ATOM 1610 C C . ILE A 1 197 ? -8.147 -9.798 20.298 1.00 96.81 197 ILE A C 1
ATOM 1612 O O . ILE A 1 197 ? -7.978 -9.896 21.512 1.00 96.81 197 ILE A O 1
ATOM 1616 N N . PHE A 1 198 ? -8.824 -8.776 19.769 1.00 98.25 198 PHE A N 1
ATOM 1617 C CA . PHE A 1 198 ? -9.420 -7.730 20.595 1.00 98.25 198 PHE A CA 1
ATOM 1618 C C . PHE A 1 198 ? -10.481 -8.289 21.552 1.00 98.25 198 PHE A C 1
ATOM 1620 O O . PHE A 1 198 ? -10.446 -7.983 22.743 1.00 98.25 198 PHE A O 1
ATOM 1627 N N . LEU A 1 199 ? -11.387 -9.147 21.071 1.00 98.38 199 LEU A N 1
ATOM 1628 C CA . LEU A 1 199 ? -12.398 -9.801 21.908 1.00 98.38 199 LEU A CA 1
ATOM 1629 C C . LEU A 1 199 ? -11.778 -10.721 22.967 1.00 98.38 199 LEU A C 1
ATOM 1631 O O . LEU A 1 199 ? -12.262 -10.766 24.098 1.00 98.38 199 LEU A O 1
ATOM 1635 N N . PHE A 1 200 ? -10.672 -11.392 22.647 1.00 97.88 200 PHE A N 1
ATOM 1636 C CA . PHE A 1 200 ? -9.886 -12.132 23.627 1.00 97.88 200 PHE A CA 1
ATOM 1637 C C . PHE A 1 200 ? -9.315 -11.200 24.706 1.00 97.88 200 PHE A C 1
ATOM 1639 O O . PHE A 1 200 ? -9.463 -11.486 25.893 1.00 97.88 200 PHE A O 1
ATOM 1646 N N . CYS A 1 201 ? -8.744 -10.048 24.334 1.00 98.12 201 CYS A N 1
ATOM 1647 C CA . CYS A 1 201 ? -8.289 -9.039 25.298 1.00 98.12 201 CYS A CA 1
ATOM 1648 C C . CYS A 1 201 ? -9.434 -8.500 26.169 1.00 98.12 201 CYS A C 1
ATOM 1650 O O . CYS A 1 201 ? -9.226 -8.264 27.359 1.00 98.12 201 CYS A O 1
ATOM 1652 N N . VAL A 1 202 ? -10.633 -8.325 25.600 1.00 97.69 202 VAL A N 1
ATOM 1653 C CA . VAL A 1 202 ? -11.849 -7.948 26.338 1.00 97.69 202 VAL A CA 1
ATOM 1654 C C . VAL A 1 202 ? -12.206 -9.020 27.364 1.00 97.69 202 VAL A C 1
ATOM 1656 O O . VAL A 1 202 ? -12.347 -8.705 28.543 1.00 97.69 202 VAL A O 1
ATOM 1659 N N . GLY A 1 203 ? -12.301 -10.286 26.952 1.00 97.12 203 GLY A N 1
ATOM 1660 C CA . GLY A 1 203 ? -12.616 -11.396 27.852 1.00 97.12 203 GLY A CA 1
ATOM 1661 C C . GLY A 1 203 ? -11.577 -11.574 28.960 1.00 97.12 203 GLY A C 1
ATOM 1662 O O . GLY A 1 203 ? -11.939 -11.702 30.131 1.00 97.12 203 GLY A O 1
ATOM 1663 N N . LEU A 1 204 ? -10.289 -11.523 28.612 1.00 97.00 204 LEU A N 1
ATOM 1664 C CA . LEU A 1 204 ? -9.183 -11.650 29.559 1.00 97.00 204 LEU A CA 1
ATOM 1665 C C . LEU A 1 204 ? -9.156 -10.481 30.548 1.00 97.00 204 LEU A C 1
ATOM 1667 O O . LEU A 1 204 ? -9.164 -10.701 31.757 1.00 97.00 204 LEU A O 1
ATOM 1671 N N . GLY A 1 205 ? -9.157 -9.242 30.051 1.00 95.81 205 GLY A N 1
ATOM 1672 C CA . GLY A 1 205 ? -9.105 -8.058 30.905 1.00 95.81 205 GLY A CA 1
ATOM 1673 C C . GLY A 1 205 ? -10.319 -7.952 31.819 1.00 95.81 205 GLY A C 1
ATOM 1674 O O . GLY A 1 205 ? -10.166 -7.650 33.000 1.00 95.81 205 GLY A O 1
ATOM 1675 N N . GLU A 1 206 ? -11.507 -8.290 31.319 1.00 95.25 206 GLU A N 1
ATOM 1676 C CA . GLU A 1 206 ? -12.721 -8.280 32.125 1.00 95.25 206 GLU A CA 1
ATOM 1677 C C . GLU A 1 206 ? -12.718 -9.399 33.176 1.00 95.25 206 GLU A C 1
ATOM 1679 O O . GLU A 1 206 ? -13.085 -9.159 34.321 1.00 95.25 206 GLU A O 1
ATOM 1684 N N . THR A 1 207 ? -12.212 -10.590 32.850 1.00 95.12 207 THR A N 1
ATOM 1685 C CA . THR A 1 207 ? -12.044 -11.675 33.833 1.00 95.12 207 THR A CA 1
ATOM 1686 C C . THR A 1 207 ? -11.083 -11.272 34.953 1.00 95.12 207 THR A C 1
ATOM 1688 O O . THR A 1 207 ? -11.385 -11.468 36.128 1.00 95.12 207 THR A O 1
ATOM 1691 N N . ILE A 1 208 ? -9.954 -10.638 34.625 1.00 94.12 208 ILE A N 1
ATOM 1692 C CA . ILE A 1 208 ? -9.009 -10.151 35.640 1.00 94.12 208 ILE A CA 1
ATOM 1693 C C . ILE A 1 208 ? -9.643 -9.014 36.462 1.00 94.12 208 ILE A C 1
ATOM 1695 O O . ILE A 1 208 ? -9.468 -8.974 37.682 1.00 94.12 208 ILE A O 1
ATOM 1699 N N . ASN A 1 209 ? -10.442 -8.134 35.843 1.00 92.69 209 ASN A N 1
ATOM 1700 C CA . ASN A 1 209 ? -11.211 -7.126 36.577 1.00 92.69 209 ASN A CA 1
ATOM 1701 C C . ASN A 1 209 ? -12.186 -7.778 37.575 1.00 92.69 209 ASN A C 1
ATOM 1703 O O . ASN A 1 209 ? -12.246 -7.341 38.720 1.00 92.69 209 ASN A O 1
ATOM 1707 N N . GLN A 1 210 ? -12.904 -8.842 37.198 1.00 89.50 210 GLN A N 1
ATOM 1708 C CA . GLN A 1 210 ? -13.792 -9.570 38.121 1.00 89.50 210 GLN A CA 1
ATOM 1709 C C . GLN A 1 210 ? -13.044 -10.168 39.320 1.00 89.50 210 GLN A C 1
ATOM 1711 O O . GLN A 1 210 ? -13.567 -10.174 40.435 1.00 89.50 210 GLN A O 1
ATOM 1716 N N . LEU A 1 211 ? -11.826 -10.670 39.103 1.00 88.12 211 LEU A N 1
ATOM 1717 C CA . LEU A 1 211 ? -11.040 -11.342 40.139 1.00 88.12 211 LEU A CA 1
ATOM 1718 C C . LEU A 1 211 ? -10.343 -10.356 41.088 1.00 88.12 211 LEU A C 1
ATOM 1720 O O . LEU A 1 211 ? -10.388 -10.547 42.301 1.00 88.12 211 LEU A O 1
ATOM 1724 N N . PHE A 1 212 ? -9.733 -9.293 40.555 1.00 85.94 212 PHE A N 1
ATOM 1725 C CA . PHE A 1 212 ? -8.827 -8.421 41.317 1.00 85.94 212 PHE A CA 1
ATOM 1726 C C . PHE A 1 212 ? -9.286 -6.958 41.418 1.00 85.94 212 PHE A C 1
ATOM 1728 O O . PHE A 1 212 ? -8.868 -6.245 42.330 1.00 85.94 212 PHE A O 1
ATOM 1735 N N . TYR A 1 213 ? -10.167 -6.494 40.523 1.00 81.19 213 TYR A N 1
ATOM 1736 C CA . TYR A 1 213 ? -10.593 -5.089 40.425 1.00 81.19 213 TYR A CA 1
ATOM 1737 C C . TYR A 1 213 ? -12.114 -4.948 40.259 1.00 81.19 213 TYR A C 1
ATOM 1739 O O . TYR A 1 213 ? -12.589 -4.225 39.383 1.00 81.19 213 TYR A O 1
ATOM 1747 N N . GLN A 1 214 ? -12.890 -5.614 41.124 1.00 75.75 214 GLN A N 1
ATOM 1748 C CA . GLN A 1 214 ? -14.352 -5.772 40.991 1.00 75.75 214 GLN A CA 1
ATOM 1749 C C . GLN A 1 214 ? -15.124 -4.469 40.739 1.00 75.75 214 GLN A C 1
ATOM 1751 O O . GLN A 1 214 ? -16.123 -4.474 40.029 1.00 75.75 214 GLN A O 1
ATOM 1756 N N . LYS A 1 215 ? -14.654 -3.334 41.274 1.00 79.44 215 LYS A N 1
ATOM 1757 C CA . LYS A 1 215 ? -15.281 -2.015 41.061 1.00 79.44 215 LYS A CA 1
ATOM 1758 C C . LYS A 1 215 ? -15.226 -1.530 39.608 1.00 79.44 215 LYS A C 1
ATOM 1760 O O . LYS A 1 215 ? -16.044 -0.701 39.225 1.00 79.44 215 LYS A O 1
ATOM 1765 N N . ASN A 1 216 ? -14.259 -2.016 38.834 1.00 80.75 216 ASN A N 1
ATOM 1766 C CA . ASN A 1 216 ? -14.046 -1.635 37.442 1.00 80.75 216 ASN A CA 1
ATOM 1767 C C . ASN A 1 216 ? -14.604 -2.683 36.468 1.00 80.75 216 ASN A C 1
ATOM 1769 O O . ASN A 1 216 ? -14.702 -2.383 35.280 1.00 80.75 216 ASN A O 1
ATOM 1773 N N . GLY A 1 217 ? -14.986 -3.873 36.945 1.00 85.06 217 GLY A N 1
ATOM 1774 C CA . GLY A 1 217 ? -15.621 -4.920 36.145 1.00 85.06 217 GLY A CA 1
ATOM 1775 C C . GLY A 1 217 ? -17.121 -4.695 35.919 1.00 85.06 217 GLY A C 1
ATOM 1776 O O . GLY A 1 217 ? -17.777 -3.897 36.588 1.00 85.06 217 GLY A O 1
ATOM 1777 N N . LEU A 1 218 ? -17.675 -5.409 34.948 1.00 89.62 218 LEU A N 1
ATOM 1778 C CA . LEU A 1 218 ? -19.099 -5.521 34.675 1.00 89.62 218 LEU A CA 1
ATOM 1779 C C . LEU A 1 218 ? -19.840 -6.213 35.833 1.00 89.62 218 LEU A C 1
ATOM 1781 O O . LEU A 1 218 ? -19.278 -7.024 36.562 1.00 89.62 218 LEU A O 1
ATOM 1785 N N . PRO A 1 219 ? -21.147 -5.981 35.995 1.00 90.31 219 PRO A N 1
ATOM 1786 C CA . PRO A 1 219 ? -21.954 -6.813 36.882 1.00 90.31 219 PRO A CA 1
ATOM 1787 C C . PRO A 1 219 ? -21.879 -8.296 36.477 1.00 90.31 219 PRO A C 1
ATOM 1789 O O . PRO A 1 219 ? -21.944 -8.602 35.285 1.00 90.31 219 PRO A O 1
ATOM 1792 N N . LYS A 1 220 ? -21.832 -9.224 37.448 1.00 89.62 220 LYS A N 1
ATOM 1793 C CA . LYS A 1 220 ? -21.692 -10.680 37.203 1.00 89.62 220 LYS A CA 1
ATOM 1794 C C . LYS A 1 220 ? -22.652 -11.227 36.138 1.00 89.62 220 LYS A C 1
ATOM 1796 O O . LYS A 1 220 ? -22.244 -11.994 35.276 1.00 89.62 220 LYS A O 1
ATOM 1801 N N . LYS A 1 221 ? -23.919 -10.792 36.148 1.00 91.81 221 LYS A N 1
ATOM 1802 C CA . LYS A 1 221 ? -24.912 -11.180 35.128 1.00 91.81 221 LYS A CA 1
ATOM 1803 C C . LYS A 1 221 ? -24.453 -10.810 33.711 1.00 91.81 221 LYS A C 1
ATOM 1805 O O . LYS A 1 221 ? -24.507 -11.632 32.804 1.00 91.81 221 LYS A O 1
ATOM 1810 N N . ASN A 1 222 ? -23.972 -9.582 33.532 1.00 93.50 222 ASN A N 1
ATOM 1811 C CA . ASN A 1 222 ? -23.507 -9.083 32.239 1.00 93.50 222 ASN A CA 1
ATOM 1812 C C . ASN A 1 222 ? -22.173 -9.719 31.836 1.00 93.50 222 ASN A C 1
ATOM 1814 O O . ASN A 1 222 ? -21.942 -9.913 30.649 1.00 93.50 222 ASN A O 1
ATOM 1818 N N . TYR A 1 223 ? -21.331 -10.095 32.802 1.00 93.88 223 TYR A N 1
ATOM 1819 C CA . TYR A 1 223 ? -20.120 -10.873 32.547 1.00 93.88 223 TYR A CA 1
ATOM 1820 C C . TYR A 1 223 ? -20.436 -12.241 31.919 1.00 93.88 223 TYR A C 1
ATOM 1822 O O . TYR A 1 223 ? -19.854 -12.581 30.896 1.00 93.88 223 TYR A O 1
ATOM 1830 N N . TYR A 1 224 ? -21.419 -12.991 32.431 1.00 94.81 224 TYR A N 1
ATOM 1831 C CA . TYR A 1 224 ? -21.817 -14.263 31.805 1.00 94.81 224 TYR A CA 1
ATOM 1832 C C . TYR A 1 224 ? -22.418 -14.080 30.404 1.00 94.81 224 TYR A C 1
ATOM 1834 O O . TYR A 1 224 ? -22.136 -14.872 29.500 1.00 94.81 224 TYR A O 1
ATOM 1842 N N . HIS A 1 225 ? -23.195 -13.012 30.186 1.00 96.38 225 HIS A N 1
ATOM 1843 C CA . HIS A 1 225 ? -23.642 -12.651 28.838 1.00 96.38 225 HIS A CA 1
ATOM 1844 C C . HIS A 1 225 ? -22.460 -12.313 27.923 1.00 96.38 225 HIS A C 1
ATOM 1846 O O . HIS A 1 225 ? -22.464 -12.725 26.766 1.00 96.38 225 HIS A O 1
ATOM 1852 N N . LEU A 1 226 ? -21.433 -11.621 28.429 1.00 96.81 226 LEU A N 1
ATOM 1853 C CA . LEU A 1 226 ? -20.207 -11.345 27.683 1.00 96.81 226 LEU A CA 1
ATOM 1854 C C . LEU A 1 226 ? -19.488 -12.646 27.316 1.00 96.81 226 LEU A C 1
ATOM 1856 O O . LEU A 1 226 ? -19.192 -12.837 26.144 1.00 96.81 226 LEU A O 1
ATOM 1860 N N . CYS A 1 227 ? -19.277 -13.568 28.259 1.00 97.06 227 CYS A N 1
ATOM 1861 C CA . CYS A 1 227 ? -18.693 -14.882 27.972 1.00 97.06 227 CYS A CA 1
ATOM 1862 C C . CYS A 1 227 ? -19.483 -15.629 26.889 1.00 97.06 227 CYS A C 1
ATOM 1864 O O . CYS A 1 227 ? -18.895 -16.157 25.949 1.00 97.06 227 CYS A O 1
ATOM 1866 N N . THR A 1 228 ? -20.816 -15.605 26.972 1.00 97.75 228 THR A N 1
ATOM 1867 C CA . THR A 1 228 ? -21.691 -16.205 25.955 1.00 97.75 228 THR A CA 1
ATOM 1868 C C . THR A 1 228 ? -21.494 -15.537 24.594 1.00 97.75 228 THR A C 1
ATOM 1870 O O . THR A 1 228 ? -21.318 -16.219 23.590 1.00 97.75 228 THR A O 1
ATOM 1873 N N . ALA A 1 229 ? -21.468 -14.204 24.543 1.00 98.00 229 ALA A N 1
ATOM 1874 C CA . ALA A 1 229 ? -21.245 -13.464 23.307 1.00 98.00 229 ALA A CA 1
ATOM 1875 C C . ALA A 1 229 ? -19.849 -13.699 22.715 1.00 98.00 229 ALA A C 1
ATOM 1877 O O . ALA A 1 229 ? -19.724 -13.733 21.494 1.00 98.00 229 ALA A O 1
ATOM 1878 N N . LEU A 1 230 ? -18.816 -13.902 23.538 1.00 98.12 230 LEU A N 1
ATOM 1879 C CA . LEU A 1 230 ? -17.470 -14.264 23.081 1.00 98.12 230 LEU A CA 1
ATOM 1880 C C . LEU A 1 230 ? -17.457 -15.653 22.428 1.00 98.12 230 LEU A C 1
ATOM 1882 O O . LEU A 1 230 ? -16.897 -15.804 21.345 1.00 98.12 230 LEU A O 1
ATOM 1886 N N . VAL A 1 231 ? -18.135 -16.640 23.026 1.00 98.12 231 VAL A N 1
ATOM 1887 C CA . VAL A 1 231 ? -18.296 -17.980 22.431 1.00 98.12 231 VAL A CA 1
ATOM 1888 C C . VAL A 1 231 ? -19.083 -17.905 21.122 1.00 98.12 231 VAL A C 1
ATOM 1890 O O . VAL A 1 231 ? -18.652 -18.460 20.116 1.00 98.12 231 VAL A O 1
ATOM 1893 N N . LEU A 1 232 ? -20.191 -17.159 21.091 1.00 98.31 232 LEU A N 1
ATOM 1894 C CA . LEU A 1 232 ? -20.960 -16.939 19.862 1.00 98.31 232 LEU A CA 1
ATOM 1895 C C . LEU A 1 232 ? -20.143 -16.204 18.795 1.00 98.31 232 LEU A C 1
ATOM 1897 O O . LEU A 1 232 ? -20.294 -16.491 17.615 1.00 98.31 232 LEU A O 1
ATOM 1901 N N . SER A 1 233 ? -19.268 -15.278 19.192 1.00 98.38 233 SER A N 1
ATOM 1902 C CA . SER A 1 233 ? -18.383 -14.561 18.268 1.00 98.38 233 SER A CA 1
ATOM 1903 C C . SER A 1 233 ? -17.351 -15.495 17.645 1.00 98.38 233 SER A C 1
ATOM 1905 O O . SER A 1 233 ? -17.088 -15.381 16.455 1.00 98.38 233 SER A O 1
ATOM 1907 N N . ALA A 1 234 ? -16.813 -16.443 18.419 1.00 96.75 234 ALA A N 1
ATOM 1908 C CA . ALA A 1 234 ? -15.957 -17.505 17.897 1.00 96.75 234 ALA A CA 1
ATOM 1909 C C . ALA A 1 234 ? -16.735 -18.483 16.998 1.00 96.75 234 ALA A C 1
ATOM 1911 O O . ALA A 1 234 ? -16.222 -18.909 15.975 1.00 96.75 234 ALA A O 1
ATOM 1912 N N . GLY A 1 235 ? -17.990 -18.802 17.325 1.00 97.56 235 GLY A N 1
ATOM 1913 C CA . GLY A 1 235 ? -18.854 -19.597 16.445 1.00 97.56 235 GLY A CA 1
ATOM 1914 C C . GLY A 1 235 ? -19.187 -18.878 15.133 1.00 97.56 235 GLY A C 1
ATOM 1915 O O . GLY A 1 235 ? -19.206 -19.496 14.073 1.00 97.56 235 GLY A O 1
ATOM 1916 N N . ALA A 1 236 ? -19.386 -17.559 15.179 1.00 97.69 236 ALA A N 1
ATOM 1917 C CA . ALA A 1 236 ? -19.690 -16.741 14.009 1.00 97.69 236 ALA A CA 1
ATOM 1918 C C . ALA A 1 236 ? -18.570 -16.757 12.959 1.00 97.69 236 ALA A C 1
ATOM 1920 O O . ALA A 1 236 ? -18.864 -16.641 11.772 1.00 97.69 236 ALA A O 1
ATOM 1921 N N . THR A 1 237 ? -17.305 -16.951 13.359 1.00 96.44 237 THR A N 1
ATOM 1922 C CA . THR A 1 237 ? -16.189 -17.045 12.403 1.00 96.44 237 THR A CA 1
ATOM 1923 C C . THR A 1 237 ? -16.200 -18.336 11.580 1.00 96.44 237 THR A C 1
ATOM 1925 O O . THR A 1 237 ? -15.515 -18.408 10.565 1.00 96.44 237 THR A O 1
ATOM 1928 N N . LEU A 1 238 ? -16.992 -19.339 11.970 1.00 97.06 238 LEU A N 1
ATOM 1929 C CA . LEU A 1 238 ? -17.186 -20.573 11.202 1.00 97.06 238 LEU A CA 1
ATOM 1930 C C . LEU A 1 238 ? -18.289 -20.440 10.144 1.00 97.06 238 LEU A C 1
ATOM 1932 O O . LEU A 1 238 ? -18.407 -21.293 9.270 1.00 97.06 238 LEU A O 1
ATOM 1936 N N . ILE A 1 239 ? -19.098 -19.378 10.203 1.00 97.25 239 ILE A N 1
ATOM 1937 C CA . ILE A 1 239 ? -20.200 -19.146 9.266 1.00 97.25 239 ILE A CA 1
ATOM 1938 C C . ILE A 1 239 ? -19.642 -18.436 8.028 1.00 97.25 239 ILE A C 1
ATOM 1940 O O . ILE A 1 239 ? -19.777 -17.225 7.850 1.00 97.25 239 ILE A O 1
ATOM 1944 N N . THR A 1 240 ? -18.975 -19.215 7.180 1.00 96.94 240 THR A N 1
ATOM 1945 C CA . THR A 1 240 ? -18.458 -18.801 5.869 1.00 96.94 240 THR A CA 1
ATOM 1946 C C . THR A 1 240 ? -18.767 -19.883 4.831 1.00 96.94 240 THR A C 1
ATOM 1948 O O . THR A 1 240 ? -19.033 -21.022 5.224 1.00 96.94 240 THR A O 1
ATOM 1951 N N . PRO A 1 241 ? -18.680 -19.594 3.518 1.00 96.06 241 PRO A N 1
ATOM 1952 C CA . PRO A 1 241 ? -18.818 -20.621 2.477 1.00 96.06 241 PRO A CA 1
ATOM 1953 C C . PRO A 1 241 ? -17.836 -21.795 2.620 1.00 96.06 241 PRO A C 1
ATOM 1955 O O . PRO A 1 241 ? -18.090 -22.868 2.090 1.00 96.06 241 PRO A O 1
ATOM 1958 N N . TYR A 1 242 ? -16.734 -21.588 3.347 1.00 95.12 242 TYR A N 1
ATOM 1959 C CA . TYR A 1 242 ? -15.643 -22.544 3.535 1.00 95.12 242 TYR A CA 1
ATOM 1960 C C . TYR A 1 242 ? -15.648 -23.203 4.928 1.00 95.12 242 TYR A C 1
ATOM 1962 O O . TYR A 1 242 ? -14.786 -24.021 5.239 1.00 95.12 242 TYR A O 1
ATOM 1970 N N . GLY A 1 243 ? -16.583 -22.832 5.810 1.00 95.00 243 GLY A N 1
ATOM 1971 C CA . GLY A 1 243 ? -16.693 -23.414 7.148 1.00 95.00 243 GLY A CA 1
ATOM 1972 C C . GLY A 1 243 ? -15.401 -23.327 7.974 1.00 95.00 243 GLY A C 1
ATOM 1973 O O . GLY A 1 243 ? -14.779 -22.268 8.096 1.00 95.00 243 GLY A O 1
ATOM 1974 N N . TYR A 1 244 ? -15.001 -24.460 8.563 1.00 94.94 244 TYR A N 1
ATOM 1975 C CA . TYR A 1 244 ? -13.816 -24.558 9.421 1.00 94.94 244 TYR A CA 1
ATOM 1976 C C . TYR A 1 244 ? -12.492 -24.513 8.643 1.00 94.94 244 TYR A C 1
ATOM 1978 O O . TYR A 1 244 ? -11.471 -24.133 9.222 1.00 94.94 244 TYR A O 1
ATOM 1986 N N . GLU A 1 245 ? -12.497 -24.862 7.352 1.00 95.00 245 GLU A N 1
ATOM 1987 C CA . GLU A 1 245 ? -11.287 -24.940 6.525 1.00 95.00 245 GLU A CA 1
ATOM 1988 C C . GLU A 1 245 ? -10.606 -23.574 6.419 1.00 95.00 245 GLU A C 1
ATOM 1990 O O . GLU A 1 245 ? -9.381 -23.475 6.479 1.00 95.00 245 GLU A O 1
ATOM 1995 N N . TYR A 1 246 ? -11.397 -22.495 6.369 1.00 94.38 246 TYR A N 1
ATOM 1996 C CA . TYR A 1 246 ? -10.857 -21.139 6.338 1.00 94.38 246 TYR A CA 1
ATOM 1997 C C . TYR A 1 246 ? -10.074 -20.799 7.612 1.00 94.38 246 TYR A C 1
ATOM 1999 O O . TYR A 1 246 ? -8.964 -20.269 7.545 1.00 94.38 246 TYR A O 1
ATOM 2007 N N . ILE A 1 247 ? -10.612 -21.150 8.783 1.00 92.50 247 ILE A N 1
ATOM 2008 C CA . ILE A 1 247 ? -9.932 -20.925 10.065 1.00 92.50 247 ILE A CA 1
ATOM 2009 C C . ILE A 1 247 ? -8.698 -21.818 10.185 1.00 92.50 247 ILE A C 1
ATOM 2011 O O . ILE A 1 247 ? -7.641 -21.347 10.606 1.00 92.50 247 ILE A O 1
ATOM 2015 N N . GLN A 1 248 ? -8.807 -23.082 9.772 1.00 93.00 248 GLN A N 1
ATOM 2016 C CA . GLN A 1 248 ? -7.683 -24.011 9.756 1.00 93.00 248 GLN A CA 1
ATOM 2017 C C . GLN A 1 248 ? -6.534 -23.476 8.894 1.00 93.00 248 GLN A C 1
ATOM 2019 O O . GLN A 1 248 ? -5.397 -23.437 9.364 1.00 93.00 248 GLN A O 1
ATOM 2024 N N . GLN A 1 249 ? -6.821 -22.997 7.680 1.00 92.19 249 GLN A N 1
ATOM 2025 C CA . GLN A 1 249 ? -5.817 -22.398 6.802 1.00 92.19 249 GLN A CA 1
ATOM 2026 C C . GLN A 1 249 ? -5.125 -21.204 7.465 1.00 92.19 249 GLN A C 1
ATOM 2028 O O . GLN A 1 249 ? -3.902 -21.105 7.424 1.00 92.19 249 GLN A O 1
ATOM 2033 N N . LEU A 1 250 ? -5.887 -20.298 8.084 1.00 88.88 250 LEU A N 1
ATOM 2034 C CA . LEU A 1 250 ? -5.326 -19.112 8.733 1.00 88.88 250 LEU A CA 1
ATOM 2035 C C . LEU A 1 250 ? -4.424 -19.475 9.918 1.00 88.88 250 LEU A C 1
ATOM 2037 O O . LEU A 1 250 ? -3.378 -18.857 10.093 1.00 88.88 250 LEU A O 1
ATOM 2041 N N . ILE A 1 251 ? -4.789 -20.493 10.702 1.00 86.88 251 ILE A N 1
ATOM 2042 C CA . ILE A 1 251 ? -3.951 -20.995 11.798 1.00 86.88 251 ILE A CA 1
ATOM 2043 C C . ILE A 1 251 ? -2.666 -21.618 11.244 1.00 86.88 251 ILE A C 1
ATOM 2045 O O . ILE A 1 251 ? -1.581 -21.292 11.718 1.00 86.88 251 ILE A O 1
ATOM 2049 N N . LEU A 1 252 ? -2.765 -22.476 10.227 1.00 86.81 252 LEU A N 1
ATOM 2050 C CA . LEU A 1 252 ? -1.599 -23.118 9.612 1.00 86.81 252 LEU A CA 1
ATOM 2051 C C . LEU A 1 252 ? -0.654 -22.094 8.969 1.00 86.81 252 LEU A C 1
ATOM 2053 O O . LEU A 1 252 ? 0.560 -22.210 9.116 1.00 86.81 252 LEU A O 1
ATOM 2057 N N . ALA A 1 253 ? -1.201 -21.048 8.346 1.00 81.06 253 ALA A N 1
ATOM 2058 C CA . ALA A 1 253 ? -0.434 -19.960 7.745 1.00 81.06 253 ALA A CA 1
ATOM 2059 C C . ALA A 1 253 ? 0.447 -19.208 8.760 1.00 81.06 253 ALA A C 1
ATOM 2061 O O . ALA A 1 253 ? 1.514 -18.724 8.393 1.00 81.06 253 ALA A O 1
ATOM 2062 N N . VAL A 1 254 ? 0.048 -19.135 10.037 1.00 74.00 254 VAL A N 1
ATOM 2063 C CA . VAL A 1 254 ? 0.867 -18.524 11.103 1.00 74.00 254 VAL A CA 1
ATOM 2064 C C . VAL A 1 254 ? 2.123 -19.351 11.401 1.00 74.00 254 VAL A C 1
ATOM 2066 O O . VAL A 1 254 ? 3.148 -18.791 11.789 1.00 74.00 254 VAL A O 1
ATOM 2069 N N . PHE A 1 255 ? 2.061 -20.671 11.220 1.00 74.06 255 PHE A N 1
ATOM 2070 C CA . PHE A 1 255 ? 3.172 -21.586 11.499 1.00 74.06 255 PHE A CA 1
ATOM 2071 C C . PHE A 1 255 ? 4.013 -21.926 10.261 1.00 74.06 255 PHE A C 1
ATOM 2073 O O . PHE A 1 255 ? 5.076 -22.539 10.392 1.00 74.06 255 PHE A O 1
ATOM 2080 N N . ASP A 1 256 ? 3.582 -21.507 9.070 1.00 73.19 256 ASP A N 1
ATOM 2081 C CA . ASP A 1 256 ? 4.307 -21.737 7.827 1.00 73.19 256 ASP A CA 1
ATOM 2082 C C . ASP A 1 256 ? 5.476 -20.749 7.669 1.00 73.19 256 ASP A C 1
ATOM 2084 O O . ASP A 1 256 ? 5.326 -19.585 7.286 1.00 73.19 256 ASP A O 1
ATOM 2088 N N . LYS A 1 257 ? 6.688 -21.243 7.946 1.00 66.94 257 LYS A N 1
ATOM 2089 C CA . LYS A 1 257 ? 7.932 -20.476 7.793 1.00 66.94 257 LYS A CA 1
ATOM 2090 C C . LYS A 1 257 ? 8.216 -20.077 6.343 1.00 66.94 257 LYS A C 1
ATOM 2092 O O . LYS A 1 257 ? 8.863 -19.055 6.130 1.00 66.94 257 LYS A O 1
ATOM 2097 N N . LYS A 1 258 ? 7.772 -20.865 5.357 1.00 65.12 258 LYS A N 1
ATOM 2098 C CA . LYS A 1 258 ? 7.976 -20.555 3.937 1.00 65.12 258 LYS A CA 1
ATOM 2099 C C . LYS A 1 258 ? 7.119 -19.355 3.552 1.00 65.12 258 LYS A C 1
ATOM 2101 O O . LYS A 1 258 ? 7.645 -18.376 3.037 1.00 65.12 258 LYS A O 1
ATOM 2106 N N . LEU A 1 259 ? 5.848 -19.382 3.942 1.00 63.75 259 LEU A N 1
ATOM 2107 C CA . LEU A 1 259 ? 4.925 -18.271 3.739 1.00 63.75 259 LEU A CA 1
ATOM 2108 C C . LEU A 1 259 ? 5.384 -16.990 4.463 1.00 63.75 259 LEU A C 1
ATOM 2110 O O . LEU A 1 259 ? 5.308 -15.898 3.903 1.00 63.75 259 LEU A O 1
ATOM 2114 N N . ALA A 1 260 ? 5.920 -17.113 5.682 1.00 60.59 260 ALA A N 1
ATOM 2115 C CA . ALA A 1 260 ? 6.495 -15.982 6.413 1.00 60.59 260 ALA A CA 1
ATOM 2116 C C . ALA A 1 260 ? 7.714 -15.362 5.698 1.00 60.59 260 ALA A C 1
ATOM 2118 O O . ALA A 1 260 ? 7.861 -14.138 5.685 1.00 60.59 260 ALA A O 1
ATOM 2119 N N . ASN A 1 261 ? 8.565 -16.188 5.080 1.00 60.50 261 ASN A N 1
ATOM 2120 C CA . ASN A 1 261 ? 9.697 -15.716 4.282 1.00 60.50 261 ASN A CA 1
ATOM 2121 C C . ASN A 1 261 ? 9.238 -15.060 2.974 1.00 60.50 261 ASN A C 1
ATOM 2123 O O . ASN A 1 261 ? 9.744 -13.992 2.633 1.00 60.50 261 ASN A O 1
ATOM 2127 N N . ASP A 1 262 ? 8.246 -15.629 2.288 1.00 61.44 262 ASP A N 1
ATOM 2128 C CA . ASP A 1 262 ? 7.698 -15.061 1.050 1.00 61.44 262 ASP A CA 1
ATOM 2129 C C . ASP A 1 262 ? 7.063 -13.679 1.302 1.00 61.44 262 ASP A C 1
ATOM 2131 O O . ASP A 1 262 ? 7.236 -12.750 0.512 1.00 61.44 262 ASP A O 1
ATOM 2135 N N . PHE A 1 263 ? 6.412 -13.485 2.456 1.00 62.84 263 PHE A N 1
ATOM 2136 C CA . PHE A 1 263 ? 5.862 -12.183 2.845 1.00 62.84 263 PHE A CA 1
ATOM 2137 C C . PHE A 1 263 ? 6.902 -11.165 3.324 1.00 62.84 263 PHE A C 1
ATOM 2139 O O . PHE A 1 263 ? 6.609 -9.971 3.311 1.00 62.84 263 PHE A O 1
ATOM 2146 N N . SER A 1 264 ? 8.110 -11.582 3.712 1.00 53.84 264 SER A N 1
ATOM 2147 C CA . SER A 1 264 ? 9.138 -10.662 4.228 1.00 53.84 264 SER A CA 1
ATOM 2148 C C . SER A 1 264 ? 9.616 -9.624 3.199 1.00 53.84 264 SER A C 1
ATOM 2150 O O . SER A 1 264 ? 10.070 -8.544 3.579 1.00 53.84 264 SER A O 1
ATOM 2152 N N . PHE A 1 265 ? 9.441 -9.911 1.904 1.00 50.59 265 PHE A N 1
ATOM 2153 C CA . PHE A 1 265 ? 9.743 -8.998 0.796 1.00 50.59 265 PHE A CA 1
ATOM 2154 C C . PHE A 1 265 ? 8.620 -7.992 0.511 1.00 50.59 265 PHE A C 1
ATOM 2156 O O . PHE A 1 265 ? 8.838 -6.987 -0.165 1.00 50.59 265 PHE A O 1
ATOM 2163 N N . VAL A 1 266 ? 7.417 -8.222 1.042 1.00 59.94 266 VAL A N 1
ATOM 2164 C CA . VAL A 1 266 ? 6.277 -7.323 0.869 1.00 59.94 266 VAL A CA 1
ATOM 2165 C C . VAL A 1 266 ? 6.344 -6.236 1.939 1.00 59.94 266 VAL A C 1
ATOM 2167 O O . VAL A 1 266 ? 6.225 -6.516 3.132 1.00 59.94 266 VAL A O 1
ATOM 2170 N N . LEU A 1 267 ? 6.465 -4.973 1.512 1.00 55.03 267 LEU A N 1
ATOM 2171 C CA . LEU A 1 267 ? 6.607 -3.797 2.387 1.00 55.03 267 LEU A CA 1
ATOM 2172 C C . LEU A 1 267 ? 5.602 -3.778 3.554 1.00 55.03 267 LEU A C 1
ATOM 2174 O O . LEU A 1 267 ? 5.933 -3.381 4.668 1.00 55.03 267 LEU A O 1
ATOM 2178 N N . SER A 1 268 ? 4.371 -4.242 3.325 1.00 56.06 268 SER A N 1
ATOM 2179 C CA . SER A 1 268 ? 3.319 -4.279 4.344 1.00 56.06 268 SER A CA 1
ATOM 2180 C C . SER A 1 268 ? 3.620 -5.213 5.531 1.00 56.06 268 SER A C 1
ATOM 2182 O O . SER A 1 268 ? 3.113 -4.974 6.628 1.00 56.06 268 SER A O 1
ATOM 2184 N N . TYR A 1 269 ? 4.434 -6.253 5.345 1.00 59.97 269 TYR A N 1
ATOM 2185 C CA . TYR A 1 269 ? 4.791 -7.226 6.386 1.00 59.97 269 TYR A CA 1
ATOM 2186 C C . TYR A 1 269 ? 6.172 -6.974 7.000 1.00 59.97 269 TYR A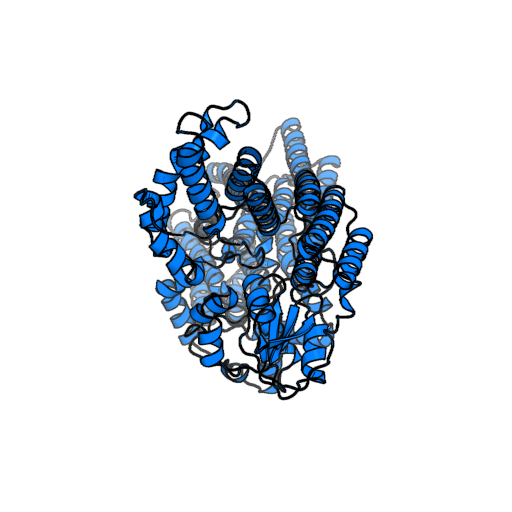 C 1
ATOM 2188 O O . TYR A 1 269 ? 6.568 -7.686 7.923 1.00 59.97 269 TYR A O 1
ATOM 2196 N N . M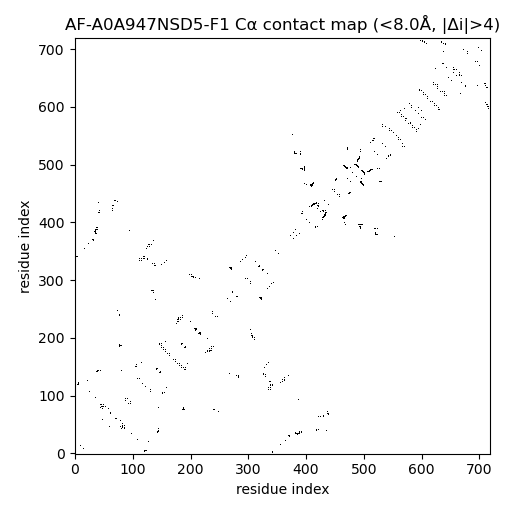ET A 1 270 ? 6.882 -5.935 6.546 1.00 69.50 270 MET A N 1
ATOM 2197 C CA . MET A 1 270 ? 8.110 -5.484 7.193 1.00 69.50 270 MET A CA 1
ATOM 2198 C C . MET A 1 270 ? 7.823 -4.962 8.603 1.00 69.50 270 MET A C 1
ATOM 2200 O O . MET A 1 270 ? 6.717 -4.486 8.911 1.00 69.50 270 MET A O 1
ATOM 2204 N N . LYS A 1 271 ? 8.844 -5.014 9.463 1.00 76.25 271 LYS A N 1
ATOM 2205 C CA . LYS A 1 271 ? 8.765 -4.410 10.792 1.00 76.25 271 LYS A CA 1
ATOM 2206 C C . LYS A 1 271 ? 8.633 -2.901 10.644 1.00 76.25 271 LYS A C 1
ATOM 2208 O O . LYS A 1 271 ? 9.341 -2.277 9.860 1.00 76.25 271 LYS A O 1
ATOM 2213 N N . THR A 1 272 ? 7.782 -2.309 11.468 1.00 69.75 272 THR A N 1
ATOM 2214 C CA . THR A 1 272 ? 7.467 -0.875 11.428 1.00 69.75 272 THR A CA 1
ATOM 2215 C C . THR A 1 272 ? 8.691 0.032 11.463 1.00 69.75 272 THR A C 1
ATOM 2217 O O . THR A 1 272 ? 8.720 1.049 10.775 1.00 69.75 272 THR A O 1
ATOM 2220 N N . PHE A 1 273 ? 9.692 -0.312 12.272 1.00 74.94 273 PHE A N 1
ATOM 2221 C CA . PHE A 1 273 ? 10.886 0.517 12.439 1.00 74.94 273 PHE A CA 1
ATOM 2222 C C . PHE A 1 273 ? 11.954 0.275 11.365 1.00 74.94 273 PHE A C 1
ATOM 2224 O O . PHE A 1 273 ? 12.894 1.058 11.285 1.00 74.94 273 PHE A O 1
ATOM 2231 N N . ASP A 1 274 ? 11.780 -0.750 10.524 1.00 70.62 274 ASP A N 1
ATOM 2232 C CA . ASP A 1 274 ? 12.651 -1.018 9.374 1.00 70.62 274 ASP A CA 1
ATOM 2233 C C . ASP A 1 274 ? 12.175 -0.241 8.128 1.00 70.62 274 ASP A C 1
ATOM 2235 O O . ASP A 1 274 ? 12.911 -0.091 7.154 1.00 70.62 274 ASP A O 1
ATOM 2239 N N . VAL A 1 275 ? 10.945 0.294 8.146 1.00 64.75 275 VAL A N 1
ATOM 2240 C CA . VAL A 1 275 ? 10.412 1.123 7.061 1.00 64.75 275 VAL A CA 1
ATOM 2241 C C . VAL A 1 275 ? 11.015 2.526 7.135 1.00 64.75 275 VAL A C 1
ATOM 2243 O O . VAL A 1 275 ? 10.811 3.266 8.098 1.00 64.75 275 VAL A O 1
ATOM 2246 N N . ASN A 1 276 ? 11.715 2.927 6.073 1.00 59.25 276 ASN A N 1
ATOM 2247 C CA . ASN A 1 276 ? 12.296 4.262 5.952 1.00 59.25 276 ASN A CA 1
ATOM 2248 C C . ASN A 1 276 ? 11.209 5.353 6.004 1.00 59.25 276 ASN A C 1
ATOM 2250 O O . ASN A 1 276 ? 10.427 5.517 5.068 1.00 59.25 276 ASN A O 1
ATOM 2254 N N . GLY A 1 277 ? 11.178 6.140 7.081 1.00 68.50 277 GLY A N 1
ATOM 2255 C CA . GLY A 1 277 ? 10.324 7.323 7.179 1.00 68.50 277 GLY A CA 1
ATOM 2256 C C . GLY A 1 277 ? 9.977 7.728 8.610 1.00 68.50 277 GLY A C 1
ATOM 2257 O O . GLY A 1 277 ? 9.781 6.897 9.488 1.00 68.50 277 GLY A O 1
ATOM 2258 N N . LEU A 1 278 ? 9.833 9.035 8.846 1.00 69.25 278 LEU A N 1
ATOM 2259 C CA . LEU A 1 278 ? 9.553 9.575 10.183 1.00 69.25 278 LEU A CA 1
ATOM 2260 C C . LEU A 1 278 ? 8.100 9.341 10.649 1.00 69.25 278 LEU A C 1
ATOM 2262 O O . LEU A 1 278 ? 7.829 9.412 11.842 1.00 69.25 278 LEU A O 1
ATOM 2266 N N . ARG A 1 279 ? 7.157 9.058 9.733 1.00 78.62 279 ARG A N 1
ATOM 2267 C CA . ARG A 1 279 ? 5.708 8.997 10.030 1.00 78.62 279 ARG A CA 1
ATOM 2268 C C . ARG A 1 279 ? 5.354 7.922 11.067 1.00 78.62 279 ARG A C 1
ATOM 2270 O O . ARG A 1 279 ? 4.704 8.239 12.062 1.00 78.62 279 ARG A O 1
ATOM 2277 N N . MET A 1 280 ? 5.794 6.679 10.853 1.00 80.06 280 MET A N 1
ATOM 2278 C CA . MET A 1 280 ? 5.419 5.549 11.716 1.00 80.06 280 MET A CA 1
ATOM 2279 C C . MET A 1 280 ? 6.079 5.606 13.104 1.00 80.06 280 MET A C 1
ATOM 2281 O O . MET A 1 280 ? 5.359 5.463 14.095 1.00 80.06 280 MET A O 1
ATOM 2285 N N . PRO A 1 281 ? 7.391 5.900 13.232 1.00 81.94 281 PRO A N 1
ATOM 2286 C CA . PRO A 1 281 ? 8.010 6.093 14.543 1.00 81.94 281 PRO A CA 1
ATOM 2287 C C . PRO A 1 281 ? 7.422 7.287 15.303 1.00 81.94 281 PRO A C 1
ATOM 2289 O O . PRO A 1 281 ? 7.154 7.178 16.499 1.00 81.94 281 PRO A O 1
ATOM 2292 N N . LEU A 1 282 ? 7.148 8.407 14.615 1.00 85.56 282 LEU A N 1
ATOM 2293 C CA . LEU A 1 282 ? 6.522 9.581 15.229 1.00 85.56 282 LEU A CA 1
ATOM 2294 C C . LEU A 1 282 ? 5.153 9.235 15.821 1.00 85.56 282 LEU A C 1
ATOM 2296 O O . LEU A 1 282 ? 4.886 9.594 16.969 1.00 85.56 282 LEU A O 1
ATOM 2300 N N . PHE A 1 283 ? 4.311 8.509 15.079 1.00 89.06 283 PHE A N 1
ATOM 2301 C CA . PHE A 1 283 ? 3.038 8.009 15.600 1.00 89.06 283 PHE A CA 1
ATOM 2302 C C . PHE A 1 283 ? 3.242 7.115 16.826 1.00 89.06 283 PHE A C 1
ATOM 2304 O O . PHE A 1 283 ? 2.627 7.351 17.861 1.00 89.06 283 PHE A O 1
ATOM 2311 N N . ALA A 1 284 ? 4.138 6.129 16.745 1.00 86.69 284 ALA A N 1
ATOM 2312 C CA . ALA A 1 284 ? 4.372 5.169 17.819 1.00 86.69 284 ALA A CA 1
ATOM 2313 C C . ALA A 1 284 ? 4.775 5.846 19.140 1.00 86.69 284 ALA A C 1
ATOM 2315 O O . ALA A 1 284 ? 4.156 5.612 20.180 1.00 86.69 284 ALA A O 1
ATOM 2316 N N . TYR A 1 285 ? 5.787 6.719 19.100 1.00 89.69 285 TYR A N 1
ATOM 2317 C CA . TYR A 1 285 ? 6.304 7.385 20.297 1.00 89.69 285 TYR A CA 1
ATOM 2318 C C . TYR A 1 285 ? 5.283 8.345 20.908 1.00 89.69 285 TYR A C 1
ATOM 2320 O O . TYR A 1 285 ? 5.108 8.377 22.128 1.00 89.69 285 TYR A O 1
ATOM 2328 N N . THR A 1 286 ? 4.566 9.098 20.072 1.00 90.19 286 THR A N 1
ATOM 2329 C CA . THR A 1 286 ? 3.525 10.019 20.546 1.00 90.19 286 THR A CA 1
ATOM 2330 C C . THR A 1 286 ? 2.305 9.275 21.087 1.00 90.19 286 THR A C 1
ATOM 2332 O O . THR A 1 286 ? 1.763 9.685 22.113 1.00 90.19 286 THR A O 1
ATOM 2335 N N . ALA A 1 287 ? 1.913 8.151 20.481 1.00 91.94 287 ALA A N 1
ATOM 2336 C CA . ALA A 1 287 ? 0.833 7.299 20.970 1.00 91.94 287 ALA A CA 1
ATOM 2337 C C . ALA A 1 287 ? 1.158 6.706 22.348 1.00 91.94 287 ALA A C 1
ATOM 2339 O O . ALA A 1 287 ? 0.350 6.817 23.271 1.00 91.94 287 ALA A O 1
ATOM 2340 N N . VAL A 1 288 ? 2.364 6.154 22.534 1.00 91.69 288 VAL A N 1
ATOM 2341 C CA . VAL A 1 288 ? 2.818 5.654 23.844 1.00 91.69 288 VAL A CA 1
ATOM 2342 C C . VAL A 1 288 ? 2.851 6.783 24.877 1.00 91.69 288 VAL A C 1
ATOM 2344 O O . VAL A 1 288 ? 2.332 6.616 25.981 1.00 91.69 288 VAL A O 1
ATOM 2347 N N . GLY A 1 289 ? 3.382 7.956 24.516 1.00 92.12 289 GLY A N 1
ATOM 2348 C CA . GLY A 1 289 ? 3.389 9.130 25.391 1.00 92.12 289 GLY A CA 1
ATOM 2349 C C . GLY A 1 289 ? 1.983 9.561 25.827 1.00 92.12 289 GLY A C 1
ATOM 2350 O O . GLY A 1 289 ? 1.756 9.824 27.009 1.00 92.12 289 GLY A O 1
ATOM 2351 N N . LEU A 1 290 ? 1.016 9.570 24.903 1.00 92.50 290 LEU A N 1
ATOM 2352 C CA . LEU A 1 290 ? -0.386 9.875 25.204 1.00 92.50 290 LEU A CA 1
ATOM 2353 C C . LEU A 1 290 ? -1.041 8.815 26.094 1.00 92.50 290 LEU A C 1
ATOM 2355 O O . LEU A 1 290 ? -1.762 9.180 27.022 1.00 92.50 290 LEU A O 1
ATOM 2359 N N . LEU A 1 291 ? -0.770 7.527 25.861 1.00 93.50 291 LEU A N 1
ATOM 2360 C CA . LEU A 1 291 ? -1.263 6.438 26.711 1.00 93.50 291 LEU A CA 1
ATOM 2361 C C . LEU A 1 291 ? -0.743 6.572 28.147 1.00 93.50 291 LEU A C 1
ATOM 2363 O O . LEU A 1 291 ? -1.526 6.489 29.092 1.00 93.50 291 LEU A O 1
ATOM 2367 N N . VAL A 1 292 ? 0.550 6.858 28.328 1.00 91.25 292 VAL A N 1
ATOM 2368 C CA . VAL A 1 292 ? 1.131 7.131 29.654 1.00 91.25 292 VAL A CA 1
ATOM 2369 C C . VAL A 1 292 ? 0.448 8.340 30.300 1.00 91.25 292 VAL A C 1
ATOM 2371 O O . VAL A 1 292 ? 0.059 8.282 31.468 1.00 91.25 292 VAL A O 1
ATOM 2374 N N . LEU A 1 293 ? 0.237 9.412 29.533 1.00 89.38 293 LEU A N 1
ATOM 2375 C CA . LEU A 1 293 ? -0.389 10.642 30.011 1.00 89.38 293 LEU A CA 1
ATOM 2376 C C . LEU A 1 293 ? -1.830 10.418 30.506 1.00 89.38 293 LEU A C 1
ATOM 2378 O O . LEU A 1 293 ? -2.201 10.988 31.532 1.00 89.38 293 LEU A O 1
ATOM 2382 N N . VAL A 1 294 ? -2.631 9.576 29.838 1.00 88.50 294 VAL A N 1
ATOM 2383 C CA . VAL A 1 294 ? -4.010 9.266 30.275 1.00 88.50 294 VAL A CA 1
ATOM 2384 C C . VAL A 1 294 ? -4.076 8.188 31.364 1.00 88.50 294 VAL A C 1
ATOM 2386 O O . VAL A 1 294 ? -4.962 8.231 32.226 1.00 88.50 294 VAL A O 1
ATOM 2389 N N . PHE A 1 295 ? -3.142 7.232 31.377 1.00 89.75 295 PHE A N 1
ATOM 2390 C CA . PHE A 1 295 ? -3.145 6.158 32.368 1.00 89.75 295 PHE A CA 1
ATOM 2391 C C . PHE A 1 295 ? -2.614 6.613 33.726 1.00 89.75 295 PHE A C 1
ATOM 2393 O O . PHE A 1 295 ? -3.242 6.290 34.729 1.00 89.75 295 PHE A O 1
ATOM 2400 N N . VAL A 1 296 ? -1.541 7.408 33.813 1.00 86.50 296 VAL A N 1
ATOM 2401 C CA . VAL A 1 296 ? -0.951 7.812 35.110 1.00 86.50 296 VAL A CA 1
ATOM 2402 C C . VAL A 1 296 ? -1.972 8.457 36.074 1.00 86.50 296 VAL A C 1
ATOM 2404 O O . VAL A 1 296 ? -2.037 8.038 37.236 1.00 86.50 296 VAL A O 1
ATOM 2407 N N . PRO A 1 297 ? -2.822 9.418 35.656 1.00 83.12 297 PRO A N 1
ATOM 2408 C CA . PRO A 1 297 ? -3.885 9.955 36.512 1.00 83.12 297 PRO A CA 1
ATOM 2409 C C . PRO A 1 297 ? -4.939 8.906 36.894 1.00 83.12 297 PRO A C 1
ATOM 2411 O O . PRO A 1 297 ? -5.448 8.915 38.016 1.00 83.12 297 PRO A O 1
ATOM 2414 N N . SER A 1 298 ? -5.242 7.985 35.979 1.00 80.94 298 SER A N 1
ATOM 2415 C CA . SER A 1 298 ? -6.221 6.911 36.173 1.00 80.94 298 SER A CA 1
ATOM 2416 C C . SER A 1 298 ? -5.729 5.845 37.165 1.00 80.94 298 SER A C 1
ATOM 2418 O O . SER A 1 298 ? -6.511 5.403 38.013 1.00 80.94 298 SER A O 1
ATOM 2420 N N . LEU A 1 299 ? -4.427 5.509 37.142 1.00 80.38 299 LEU A N 1
ATOM 2421 C CA . LEU A 1 299 ? -3.752 4.676 38.151 1.00 80.38 299 LEU A CA 1
ATOM 2422 C C . LEU A 1 299 ? -3.922 5.285 39.544 1.00 80.38 299 LEU A C 1
ATOM 2424 O O . LEU A 1 299 ? -4.392 4.622 40.468 1.00 80.38 299 LEU A O 1
ATOM 2428 N N . ARG A 1 300 ? -3.580 6.573 39.689 1.00 80.00 300 ARG A N 1
ATOM 2429 C CA . ARG A 1 300 ? -3.626 7.286 40.978 1.00 80.00 300 ARG A CA 1
ATOM 2430 C C . ARG A 1 300 ? -5.028 7.319 41.588 1.00 80.00 300 ARG A C 1
ATOM 2432 O O . ARG A 1 300 ? -5.161 7.369 42.806 1.00 80.00 300 ARG A O 1
ATOM 2439 N N . ARG A 1 301 ? -6.071 7.260 40.755 1.00 74.62 301 ARG A N 1
ATOM 2440 C CA . ARG A 1 301 ? -7.480 7.253 41.179 1.00 74.62 301 ARG A CA 1
ATOM 2441 C C . ARG A 1 301 ? -8.073 5.850 41.369 1.00 74.62 301 ARG A C 1
ATOM 2443 O O . ARG A 1 301 ? -9.245 5.757 41.716 1.00 74.62 301 ARG A O 1
ATOM 2450 N N . LYS A 1 302 ? -7.295 4.774 41.169 1.00 70.94 302 LYS A N 1
ATOM 2451 C CA . LYS A 1 302 ? -7.737 3.361 41.238 1.00 70.94 302 LYS A CA 1
ATOM 2452 C C . LYS A 1 302 ? -8.919 3.024 40.306 1.00 70.94 302 LYS A C 1
ATOM 2454 O O . LYS A 1 302 ? -9.720 2.144 40.605 1.00 70.94 302 LYS A O 1
ATOM 2459 N N . GLN A 1 303 ? -9.023 3.712 39.168 1.00 72.00 303 GLN A N 1
ATOM 2460 C CA . GLN A 1 303 ? -10.128 3.579 38.199 1.00 72.00 303 GLN A CA 1
ATOM 2461 C C . GLN A 1 303 ? -9.706 2.869 36.904 1.00 72.00 303 GLN A C 1
ATOM 2463 O O . GLN A 1 303 ? -10.317 3.068 35.856 1.00 72.00 303 GLN A O 1
ATOM 2468 N N . LEU A 1 304 ? -8.624 2.090 36.941 1.00 74.12 304 LEU A N 1
ATOM 2469 C CA . LEU A 1 304 ? -8.145 1.405 35.749 1.00 74.12 304 LEU A CA 1
ATOM 2470 C C . LEU A 1 304 ? -8.956 0.154 35.439 1.00 74.12 304 LEU A C 1
ATOM 2472 O O . LEU A 1 304 ? -9.039 -0.769 36.248 1.00 74.12 304 LEU A O 1
ATOM 2476 N N . ASP A 1 305 ? -9.471 0.121 34.219 1.00 87.38 305 ASP A N 1
ATOM 2477 C CA . ASP A 1 305 ? -9.909 -1.090 33.544 1.00 87.38 305 ASP A CA 1
ATOM 2478 C C . ASP A 1 305 ? -8.692 -1.743 32.864 1.00 87.38 305 ASP A C 1
ATOM 2480 O O . ASP A 1 305 ? -7.926 -1.052 32.181 1.00 87.38 305 ASP A O 1
ATOM 2484 N N . LEU A 1 306 ? -8.496 -3.052 33.043 1.00 92.44 306 LEU A N 1
ATOM 2485 C CA . LEU A 1 306 ? -7.405 -3.770 32.383 1.00 92.44 306 LEU A CA 1
ATOM 2486 C C . LEU A 1 306 ? -7.643 -4.032 30.894 1.00 92.44 306 LEU A C 1
ATOM 2488 O O . LEU A 1 306 ? -6.668 -4.214 30.166 1.00 92.44 306 LEU A O 1
ATOM 2492 N N . VAL A 1 307 ? -8.886 -4.000 30.405 1.00 94.81 307 VAL A N 1
ATOM 2493 C CA . VAL A 1 307 ? -9.180 -4.244 28.985 1.00 94.81 307 VAL A CA 1
ATOM 2494 C C . VAL A 1 307 ? -8.463 -3.232 28.075 1.00 94.81 307 VAL A C 1
ATOM 2496 O O . VAL A 1 307 ? -7.748 -3.666 27.166 1.00 94.81 307 VAL A O 1
ATOM 2499 N N . PRO A 1 308 ? -8.544 -1.902 28.300 1.00 93.94 308 PRO A N 1
ATOM 2500 C CA . PRO A 1 308 ? -7.797 -0.926 27.504 1.00 93.94 308 PRO A CA 1
ATOM 2501 C C . PRO A 1 308 ? -6.272 -1.058 27.605 1.00 93.94 308 PRO A C 1
ATOM 2503 O O . PRO A 1 308 ? -5.582 -0.737 26.643 1.00 93.94 308 PRO A O 1
ATOM 2506 N N . ILE A 1 309 ? -5.736 -1.532 28.735 1.00 93.75 309 ILE A N 1
ATOM 2507 C CA . ILE A 1 309 ? -4.288 -1.721 28.915 1.00 93.75 309 ILE A CA 1
ATOM 2508 C C . ILE A 1 309 ? -3.818 -2.930 28.108 1.00 93.75 309 ILE A C 1
ATOM 2510 O O . ILE A 1 309 ? -2.924 -2.801 27.276 1.00 93.75 309 ILE A O 1
ATOM 2514 N N . ILE A 1 310 ? -4.447 -4.089 28.319 1.00 95.88 310 ILE A N 1
ATOM 2515 C CA . ILE A 1 310 ? -4.086 -5.343 27.647 1.00 95.88 310 ILE A CA 1
ATOM 2516 C C . ILE A 1 310 ? -4.242 -5.190 26.135 1.00 95.88 310 ILE A C 1
ATOM 2518 O O . ILE A 1 310 ? -3.324 -5.526 25.393 1.00 95.88 310 ILE A O 1
ATOM 2522 N N . SER A 1 311 ? -5.363 -4.629 25.674 1.00 97.00 311 SER A N 1
ATOM 2523 C CA . SER A 1 311 ? -5.583 -4.407 24.241 1.00 97.00 311 SER A CA 1
ATOM 2524 C C . SER A 1 311 ? -4.531 -3.473 23.635 1.00 97.00 311 SER A C 1
ATOM 2526 O O . SER A 1 311 ? -3.947 -3.819 22.613 1.00 97.00 311 SER A O 1
ATOM 2528 N N . ASN A 1 312 ? -4.201 -2.340 24.266 1.00 96.25 312 ASN A N 1
ATOM 2529 C CA . ASN A 1 312 ? -3.155 -1.460 23.737 1.00 96.25 312 ASN A CA 1
ATOM 2530 C C . ASN A 1 312 ? -1.767 -2.107 23.754 1.00 96.25 312 ASN A C 1
ATOM 2532 O O . ASN A 1 312 ? -1.024 -1.915 22.800 1.00 96.25 312 ASN A O 1
ATOM 2536 N N . LEU A 1 313 ? -1.419 -2.896 24.775 1.00 95.56 313 LEU A N 1
ATOM 2537 C CA . LEU A 1 313 ? -0.141 -3.616 24.816 1.00 95.56 313 LEU A CA 1
ATOM 2538 C C . LEU A 1 313 ? -0.038 -4.661 23.700 1.00 95.56 313 LEU A C 1
ATOM 2540 O O . LEU A 1 313 ? 0.971 -4.710 22.999 1.00 95.56 313 LEU A O 1
ATOM 2544 N N . VAL A 1 314 ? -1.089 -5.462 23.502 1.00 95.69 314 VAL A N 1
ATOM 2545 C CA . VAL A 1 314 ? -1.130 -6.489 22.451 1.00 95.69 314 VAL A CA 1
ATOM 2546 C C . VAL A 1 314 ? -1.060 -5.850 21.066 1.00 95.69 314 VAL A C 1
ATOM 2548 O O . VAL A 1 314 ? -0.235 -6.252 20.250 1.00 95.69 314 VAL A O 1
ATOM 2551 N N . PHE A 1 315 ? -1.865 -4.820 20.794 1.00 94.38 315 PHE A N 1
ATOM 2552 C CA . PHE A 1 315 ? -1.870 -4.166 19.483 1.00 94.38 315 PHE A CA 1
ATOM 2553 C C . PHE A 1 315 ? -0.610 -3.335 19.219 1.00 94.38 315 PHE A C 1
ATOM 2555 O O . PHE A 1 315 ? -0.127 -3.342 18.088 1.00 94.38 315 PHE A O 1
ATOM 2562 N N . ALA A 1 316 ? -0.024 -2.700 20.238 1.00 92.31 316 ALA A N 1
ATOM 2563 C CA . ALA A 1 316 ? 1.282 -2.055 20.112 1.00 92.31 316 ALA A CA 1
ATOM 2564 C C . ALA A 1 316 ? 2.380 -3.084 19.796 1.00 92.31 316 ALA A C 1
ATOM 2566 O O . ALA A 1 316 ? 3.210 -2.839 18.923 1.00 92.31 316 ALA A O 1
ATOM 2567 N N . PHE A 1 317 ? 2.363 -4.258 20.441 1.00 91.38 317 PHE A N 1
ATOM 2568 C CA . PHE A 1 317 ? 3.295 -5.343 20.128 1.00 91.38 317 PHE A CA 1
ATOM 2569 C C . PHE A 1 317 ? 3.122 -5.846 18.691 1.00 91.38 317 PHE A C 1
ATOM 2571 O O . PHE A 1 317 ? 4.107 -5.918 17.955 1.00 91.38 317 PHE A O 1
ATOM 2578 N N . LEU A 1 318 ? 1.889 -6.135 18.263 1.00 88.44 318 LEU A N 1
ATOM 2579 C CA . LEU A 1 318 ? 1.594 -6.570 16.892 1.00 88.44 318 LEU A CA 1
ATOM 2580 C C . LEU A 1 318 ? 2.055 -5.535 15.866 1.00 88.44 318 LEU A C 1
ATOM 2582 O O . LEU A 1 318 ? 2.690 -5.894 14.879 1.00 88.44 318 LEU A O 1
ATOM 2586 N N . PHE A 1 319 ? 1.840 -4.255 16.155 1.00 85.19 319 PHE A N 1
ATOM 2587 C CA . PHE A 1 319 ? 2.333 -3.154 15.341 1.00 85.19 319 PHE A CA 1
ATOM 2588 C C . PHE A 1 319 ? 3.862 -3.138 15.210 1.00 85.19 319 PHE A C 1
ATOM 2590 O O . PHE A 1 319 ? 4.370 -2.872 14.127 1.00 85.19 319 PHE A O 1
ATOM 2597 N N . THR A 1 320 ? 4.632 -3.472 16.251 1.00 83.81 320 THR A N 1
ATOM 2598 C CA . THR A 1 320 ? 6.099 -3.573 16.090 1.00 83.81 320 THR A CA 1
ATOM 2599 C C . THR A 1 320 ? 6.519 -4.695 15.135 1.00 83.81 320 THR A C 1
ATOM 2601 O O . THR A 1 320 ? 7.596 -4.626 14.544 1.00 83.81 320 THR A O 1
ATOM 2604 N N . ARG A 1 321 ? 5.672 -5.721 14.976 1.00 82.88 321 ARG A N 1
ATOM 2605 C CA . ARG A 1 321 ? 5.928 -6.883 14.120 1.00 82.88 321 ARG A CA 1
ATOM 2606 C C . ARG A 1 321 ? 5.471 -6.668 12.686 1.00 82.88 321 ARG A C 1
ATOM 2608 O O . ARG A 1 321 ? 6.194 -7.067 11.784 1.00 82.88 321 ARG A O 1
ATOM 2615 N N . TYR A 1 322 ? 4.323 -6.025 12.490 1.00 80.69 322 TYR A N 1
ATOM 2616 C CA . TYR A 1 322 ? 3.702 -5.866 11.182 1.00 80.69 322 TYR A CA 1
ATOM 2617 C C . TYR A 1 322 ? 3.272 -4.417 10.970 1.00 80.69 322 TYR A C 1
ATOM 2619 O O . TYR A 1 322 ? 2.307 -3.953 11.581 1.00 80.69 322 TYR A O 1
ATOM 2627 N N . THR A 1 323 ? 3.934 -3.714 10.047 1.00 76.62 323 THR A N 1
ATOM 2628 C CA . THR A 1 323 ? 3.563 -2.328 9.703 1.00 76.62 323 THR A CA 1
ATOM 2629 C C . THR A 1 323 ? 2.091 -2.229 9.303 1.00 76.62 323 THR A C 1
ATOM 2631 O O . THR A 1 323 ? 1.395 -1.294 9.700 1.00 76.62 323 THR A O 1
ATOM 2634 N N . ARG A 1 324 ? 1.572 -3.234 8.583 1.00 78.38 324 ARG A N 1
ATOM 2635 C CA . ARG A 1 324 ? 0.169 -3.286 8.151 1.00 78.38 324 ARG A CA 1
ATOM 2636 C C . ARG A 1 324 ? -0.834 -3.308 9.304 1.00 78.38 324 ARG A C 1
ATOM 2638 O O . ARG A 1 324 ? -1.931 -2.811 9.113 1.00 78.38 324 ARG A O 1
ATOM 2645 N N . SER A 1 325 ? -0.509 -3.803 10.503 1.00 84.56 325 SER A N 1
ATOM 2646 C CA . SER A 1 325 ? -1.497 -3.865 11.597 1.00 84.56 325 SER A CA 1
ATOM 2647 C C . SER A 1 325 ? -1.742 -2.517 12.289 1.00 84.56 325 SER A C 1
ATOM 2649 O O . SER A 1 325 ? -2.612 -2.426 13.157 1.00 84.56 325 SER A O 1
ATOM 2651 N N . ILE A 1 326 ? -0.999 -1.461 11.930 1.00 86.19 326 ILE A N 1
ATOM 2652 C CA . ILE A 1 326 ? -1.095 -0.144 12.575 1.00 86.19 326 ILE A CA 1
ATOM 2653 C C . ILE A 1 326 ? -2.513 0.437 12.525 1.00 86.19 326 ILE A C 1
ATOM 2655 O O . ILE A 1 326 ? -3.006 0.947 13.532 1.00 86.19 326 ILE A O 1
ATOM 2659 N N . TYR A 1 327 ? -3.212 0.305 11.395 1.00 88.62 327 TYR A N 1
ATOM 2660 C CA . TYR A 1 327 ? -4.544 0.888 11.237 1.00 88.62 327 TYR A CA 1
ATOM 2661 C C . TYR A 1 327 ? -5.593 0.206 12.124 1.00 88.62 327 TYR A C 1
ATOM 2663 O O . TYR A 1 327 ? -6.624 0.803 12.415 1.00 88.62 327 TYR A O 1
ATOM 2671 N N . LEU A 1 328 ? -5.332 -1.022 12.586 1.00 92.69 328 LEU A N 1
ATOM 2672 C CA . LEU A 1 328 ? -6.188 -1.743 13.532 1.00 92.69 328 LEU A CA 1
ATOM 2673 C C . LEU A 1 328 ? -5.884 -1.352 14.981 1.00 92.69 328 LEU A C 1
ATOM 2675 O O . LEU A 1 328 ? -6.776 -1.393 15.826 1.00 92.69 328 LEU A O 1
ATOM 2679 N N . TRP A 1 329 ? -4.652 -0.921 15.272 1.00 94.44 329 TRP A N 1
ATOM 2680 C CA . TRP A 1 329 ? -4.319 -0.337 16.571 1.00 94.44 329 TRP A CA 1
ATOM 2681 C C . TRP A 1 329 ? -4.923 1.063 16.735 1.00 94.44 329 TRP A C 1
ATOM 2683 O O . TRP A 1 329 ? -5.357 1.413 17.830 1.00 94.44 329 TRP A O 1
ATOM 2693 N N . VAL A 1 330 ? -5.026 1.842 15.653 1.00 94.62 330 VAL A N 1
ATOM 2694 C CA . VAL A 1 330 ? -5.554 3.218 15.669 1.00 94.62 330 VAL A CA 1
ATOM 2695 C C . VAL A 1 330 ? -6.907 3.348 16.404 1.00 94.62 330 VAL A C 1
ATOM 2697 O O . VAL A 1 330 ? -6.989 4.192 17.302 1.00 94.62 330 VAL A O 1
ATOM 2700 N N . PRO A 1 331 ? -7.955 2.539 16.134 1.00 96.75 331 PRO A N 1
ATOM 2701 C CA . PRO A 1 331 ? -9.204 2.599 16.899 1.00 96.75 331 PRO A CA 1
ATOM 2702 C C . PRO A 1 331 ? -9.052 2.220 18.380 1.00 96.75 331 PRO A C 1
ATOM 2704 O O . PRO A 1 331 ? -9.640 2.877 19.238 1.00 96.75 331 PRO A O 1
ATOM 2707 N N . VAL A 1 332 ? -8.241 1.201 18.694 1.00 97.25 332 VAL A N 1
ATOM 2708 C CA . VAL A 1 332 ? -7.977 0.735 20.074 1.00 97.25 332 VAL A CA 1
ATOM 2709 C C . VAL A 1 332 ? -7.287 1.828 20.894 1.00 97.25 332 VAL A C 1
ATOM 2711 O O . VAL A 1 332 ? -7.686 2.121 22.022 1.00 97.25 332 VAL A O 1
ATOM 2714 N N . PHE A 1 333 ? -6.277 2.463 20.306 1.00 96.56 333 PHE A N 1
ATOM 2715 C CA . PHE A 1 333 ? -5.527 3.561 20.898 1.00 96.56 333 PHE A CA 1
ATOM 2716 C C . PHE A 1 333 ? -6.388 4.817 21.058 1.00 96.56 333 PHE A C 1
ATOM 2718 O O . PHE A 1 333 ? -6.532 5.342 22.163 1.00 96.56 333 PHE A O 1
ATOM 2725 N N . SER A 1 334 ? -6.983 5.300 19.967 1.00 96.62 334 SER A N 1
ATOM 2726 C CA . SER A 1 334 ? -7.642 6.608 19.945 1.00 96.62 334 SER A CA 1
ATOM 2727 C C . SER A 1 334 ? -8.878 6.655 20.837 1.00 96.62 334 SER A C 1
ATOM 2729 O O . SER A 1 334 ? -9.018 7.579 21.639 1.00 96.62 334 SER A O 1
ATOM 2731 N N . LEU A 1 335 ? -9.741 5.636 20.776 1.00 97.00 335 LEU A N 1
ATOM 2732 C CA . LEU A 1 335 ? -10.935 5.574 21.618 1.00 97.00 335 LEU A CA 1
ATOM 2733 C C . LEU A 1 335 ? -10.569 5.386 23.099 1.00 97.00 335 LEU A C 1
ATOM 2735 O O . LEU A 1 335 ? -11.232 5.960 23.963 1.00 97.00 335 LEU A O 1
ATOM 2739 N N . CYS A 1 336 ? -9.466 4.690 23.402 1.00 95.88 336 CYS A N 1
ATOM 2740 C CA . CYS A 1 336 ? -8.916 4.620 24.756 1.00 95.88 336 CYS A CA 1
ATOM 2741 C C . CYS A 1 336 ? -8.469 5.992 25.269 1.00 95.88 336 CYS A C 1
ATOM 2743 O O . CYS A 1 336 ? -8.876 6.403 26.360 1.00 95.88 336 CYS A O 1
ATOM 2745 N N . VAL A 1 337 ? -7.677 6.725 24.482 1.00 95.19 337 VAL A N 1
ATOM 2746 C CA . VAL A 1 337 ? -7.214 8.068 24.855 1.00 95.19 337 VAL A CA 1
ATOM 2747 C C . VAL A 1 337 ? -8.397 9.006 25.079 1.00 95.19 337 VAL A C 1
ATOM 2749 O O . VAL A 1 337 ? -8.451 9.668 26.111 1.00 95.19 337 VAL A O 1
ATOM 2752 N N . VAL A 1 338 ? -9.388 9.016 24.184 1.00 94.50 338 VAL A N 1
ATOM 2753 C CA . VAL A 1 338 ? -10.588 9.863 24.312 1.00 94.50 338 VAL A CA 1
ATOM 2754 C C . VAL A 1 338 ? -11.409 9.500 25.553 1.00 94.50 338 VAL A C 1
ATOM 2756 O O . VAL A 1 338 ? -11.864 10.394 26.272 1.00 94.50 338 VAL A O 1
ATOM 2759 N N . TYR A 1 339 ? -11.566 8.205 25.849 1.00 92.81 339 TYR A N 1
ATOM 2760 C CA . TYR A 1 339 ? -12.299 7.731 27.025 1.00 92.81 339 TYR A CA 1
ATOM 2761 C C . TYR A 1 339 ? -11.664 8.200 28.342 1.00 92.81 339 TYR A C 1
ATOM 2763 O O . TYR A 1 339 ? -12.365 8.689 29.242 1.00 92.81 339 TYR A O 1
ATOM 2771 N N . TYR A 1 340 ? -10.337 8.070 28.445 1.00 91.00 340 TYR A N 1
ATOM 2772 C CA . TYR A 1 340 ? -9.570 8.425 29.640 1.00 91.00 340 TYR A CA 1
ATOM 2773 C C . TYR A 1 340 ? -9.119 9.887 29.683 1.00 91.00 340 TYR A C 1
ATOM 2775 O O . TYR A 1 340 ? -8.749 10.355 30.758 1.00 91.00 340 TYR A O 1
ATOM 2783 N N . ALA A 1 341 ? -9.219 10.653 28.595 1.00 89.00 341 ALA A N 1
ATOM 2784 C CA . ALA A 1 341 ? -8.935 12.090 28.597 1.00 89.00 341 ALA A CA 1
ATOM 2785 C C . ALA A 1 341 ? -9.795 12.853 29.623 1.00 89.00 341 ALA A C 1
ATOM 2787 O O . ALA A 1 341 ? -9.346 13.850 30.185 1.00 89.00 341 ALA A O 1
ATOM 2788 N N . ALA A 1 342 ? -10.990 12.341 29.947 1.00 82.88 342 ALA A N 1
ATOM 2789 C CA . ALA A 1 342 ? -11.862 12.875 30.998 1.00 82.88 342 ALA A CA 1
ATOM 2790 C C . ALA A 1 342 ? -11.240 12.805 32.406 1.00 82.88 342 ALA A C 1
ATOM 2792 O O . ALA A 1 342 ? -11.647 13.532 33.309 1.00 82.88 342 ALA A O 1
ATOM 2793 N N . SER A 1 343 ? -10.259 11.922 32.619 1.00 79.44 343 SER A N 1
ATOM 2794 C CA . SER A 1 343 ? -9.558 11.795 33.900 1.00 79.44 343 SER A CA 1
ATOM 2795 C C . SER A 1 343 ? -8.547 12.922 34.139 1.00 79.44 343 SER A C 1
ATOM 2797 O O . SER A 1 343 ? -8.172 13.172 35.289 1.00 79.44 343 SER A O 1
ATOM 2799 N N . ILE A 1 344 ? -8.129 13.632 33.088 1.00 80.81 344 ILE A N 1
ATOM 2800 C CA . ILE A 1 344 ? -7.122 14.688 33.167 1.00 80.81 344 ILE A CA 1
ATOM 2801 C C . ILE A 1 344 ? -7.780 15.968 33.677 1.00 80.81 344 ILE A C 1
ATOM 2803 O O . ILE A 1 344 ? -8.599 16.585 33.001 1.00 80.81 344 ILE A O 1
ATOM 2807 N N . THR A 1 345 ? -7.379 16.397 34.870 1.00 74.19 345 THR A N 1
ATOM 2808 C CA . THR A 1 345 ? -7.854 17.635 35.498 1.00 74.19 345 THR A CA 1
ATOM 2809 C C . THR A 1 345 ? -6.685 18.598 35.677 1.00 74.19 345 THR A C 1
ATOM 2811 O O . THR A 1 345 ? -5.735 18.277 36.393 1.00 74.19 345 THR A O 1
ATOM 2814 N N . ILE A 1 346 ? -6.754 19.777 35.051 1.00 75.38 346 ILE A N 1
ATOM 2815 C CA . ILE A 1 346 ? -5.747 20.841 35.182 1.00 75.38 346 ILE A CA 1
ATOM 2816 C C . ILE A 1 346 ? -6.376 22.003 35.949 1.00 75.38 346 ILE A C 1
ATOM 2818 O O . ILE A 1 346 ? -7.158 22.760 35.385 1.00 75.38 346 ILE A O 1
ATOM 2822 N N . ILE A 1 347 ? -6.016 22.134 37.228 1.00 72.75 347 ILE A N 1
ATOM 2823 C CA . ILE A 1 347 ? -6.615 23.118 38.147 1.00 72.75 347 ILE A CA 1
ATOM 2824 C C . ILE A 1 347 ? -6.120 24.545 37.848 1.00 72.75 347 ILE A C 1
ATOM 2826 O O . ILE A 1 347 ? -6.876 25.504 37.934 1.00 72.75 347 ILE A O 1
ATOM 2830 N N . ASN A 1 348 ? -4.843 24.709 37.487 1.00 78.50 348 ASN A N 1
ATOM 2831 C CA . ASN A 1 348 ? -4.259 26.036 37.276 1.00 78.50 348 ASN A CA 1
ATOM 2832 C C . ASN A 1 348 ? -4.664 26.611 35.895 1.00 78.50 348 ASN A C 1
ATOM 2834 O O . ASN A 1 348 ? -4.344 25.988 34.875 1.00 78.50 348 ASN A O 1
ATOM 2838 N N . PRO A 1 349 ? -5.289 27.807 35.827 1.00 78.69 349 PRO A N 1
ATOM 2839 C CA . PRO A 1 349 ? -5.824 28.371 34.585 1.00 78.69 349 PRO A CA 1
ATOM 2840 C C . PRO A 1 349 ? -4.740 28.747 33.566 1.00 78.69 349 PRO A C 1
ATOM 2842 O O . PRO A 1 349 ? -4.942 28.553 32.366 1.00 78.69 349 PRO A O 1
ATOM 2845 N N . LEU A 1 350 ? -3.570 29.219 34.016 1.00 80.88 350 LEU A N 1
ATOM 2846 C CA . LEU A 1 350 ? -2.432 29.509 33.136 1.00 80.88 350 LEU A CA 1
ATOM 2847 C C . LEU A 1 350 ? -1.884 28.219 32.522 1.00 80.88 350 LEU A C 1
ATOM 2849 O O . LEU A 1 350 ? -1.686 28.150 31.310 1.00 80.88 350 LEU A O 1
ATOM 2853 N N . LYS A 1 351 ? -1.722 27.165 33.336 1.00 85.25 351 LYS A N 1
ATOM 2854 C CA . LYS A 1 351 ? -1.303 25.843 32.842 1.00 85.25 351 LYS A CA 1
ATOM 2855 C C . LYS A 1 351 ? -2.339 25.247 31.889 1.00 85.25 351 LYS A C 1
ATOM 2857 O O . LYS A 1 351 ? -1.952 24.676 30.877 1.00 85.25 351 LYS A O 1
ATOM 2862 N N . LYS A 1 352 ? -3.639 25.421 32.160 1.00 83.69 352 LYS A N 1
ATOM 2863 C CA . LYS A 1 352 ? -4.735 24.984 31.276 1.00 83.69 352 LYS A CA 1
ATOM 2864 C C . LYS A 1 352 ? -4.695 25.721 29.935 1.00 83.69 352 LYS A C 1
ATOM 2866 O O . LYS A 1 352 ? -4.822 25.087 28.892 1.00 83.69 352 LYS A O 1
ATOM 2871 N N . ARG A 1 353 ? -4.468 27.041 29.938 1.00 85.06 353 ARG A N 1
ATOM 2872 C CA . ARG A 1 353 ? -4.315 27.832 28.707 1.00 85.06 353 ARG A CA 1
ATOM 2873 C C . ARG A 1 353 ? -3.086 27.402 27.910 1.00 85.06 353 ARG A C 1
ATOM 2875 O O . ARG A 1 353 ? -3.225 27.156 26.717 1.00 85.06 353 ARG A O 1
ATOM 2882 N N . LEU A 1 354 ? -1.924 27.277 28.555 1.00 88.25 354 LEU A N 1
ATOM 2883 C CA . LEU A 1 354 ? -0.695 26.821 27.899 1.00 88.25 354 LEU A CA 1
ATOM 2884 C C . LEU A 1 354 ? -0.890 25.430 27.291 1.00 88.25 354 LEU A C 1
ATOM 2886 O O . LEU A 1 354 ? -0.591 25.233 26.124 1.00 88.25 354 LEU A O 1
ATOM 2890 N N . PHE A 1 355 ? -1.490 24.508 28.042 1.00 87.19 355 PHE A N 1
ATOM 2891 C CA . PHE A 1 355 ? -1.817 23.164 27.579 1.00 87.19 355 PHE A CA 1
ATOM 2892 C C . PHE A 1 355 ? -2.682 23.173 26.308 1.00 87.19 355 PHE A C 1
ATOM 2894 O O . PHE A 1 355 ? -2.322 22.537 25.321 1.00 87.19 355 PHE A O 1
ATOM 2901 N N . VAL A 1 356 ? -3.779 23.940 26.290 1.00 87.69 356 VAL A N 1
ATOM 2902 C CA . VAL A 1 356 ? -4.639 24.071 25.098 1.00 87.69 356 VAL A CA 1
ATOM 2903 C C . VAL A 1 356 ? -3.869 24.652 23.913 1.00 87.69 356 VAL A C 1
ATOM 2905 O O . VAL A 1 356 ? -3.944 24.103 22.817 1.00 87.69 356 VAL A O 1
ATOM 2908 N N . VAL A 1 357 ? -3.101 25.723 24.128 1.00 90.25 357 VAL A N 1
ATOM 2909 C CA . VAL A 1 357 ? -2.330 26.379 23.062 1.00 90.25 357 VAL A CA 1
ATOM 2910 C C . VAL A 1 357 ? -1.247 25.456 22.507 1.00 90.25 357 VAL A C 1
ATOM 2912 O O . VAL A 1 357 ? -1.101 25.374 21.293 1.00 90.25 357 VAL A O 1
ATOM 2915 N N . THR A 1 358 ? -0.524 24.723 23.356 1.00 91.25 358 THR A N 1
ATOM 2916 C CA . THR A 1 358 ? 0.522 23.789 22.923 1.00 91.25 358 THR A CA 1
ATOM 2917 C C . THR A 1 358 ? -0.056 22.682 22.049 1.00 91.25 358 THR A C 1
ATOM 2919 O O . THR A 1 358 ? 0.425 22.475 20.939 1.00 91.25 358 THR A O 1
ATOM 2922 N N . PHE A 1 359 ? -1.114 21.997 22.493 1.00 90.81 359 PHE A N 1
ATOM 2923 C CA . PHE A 1 359 ? -1.723 20.925 21.700 1.00 90.81 359 PHE A CA 1
ATOM 2924 C C . PHE A 1 359 ? -2.364 21.442 20.406 1.00 90.81 359 PHE A C 1
ATOM 2926 O O . PHE A 1 359 ? -2.270 20.772 19.376 1.00 90.81 359 PHE A O 1
ATOM 2933 N N . ALA A 1 360 ? -2.964 22.636 20.425 1.00 91.44 360 ALA A N 1
ATOM 2934 C CA . ALA A 1 360 ? -3.490 23.272 19.220 1.00 91.44 360 ALA A CA 1
ATOM 2935 C C . ALA A 1 360 ? -2.370 23.604 18.225 1.00 91.44 360 ALA A C 1
ATOM 2937 O O . ALA A 1 360 ? -2.448 23.200 17.068 1.00 91.44 360 ALA A O 1
ATOM 2938 N N . LEU A 1 361 ? -1.295 24.256 18.682 1.00 93.69 361 LEU A N 1
ATOM 2939 C CA . LEU A 1 361 ? -0.145 24.607 17.849 1.00 93.69 361 LEU A CA 1
ATOM 2940 C C . LEU A 1 361 ? 0.496 23.361 17.232 1.00 93.69 361 LEU A C 1
ATOM 2942 O O . LEU A 1 361 ? 0.734 23.333 16.029 1.00 93.69 361 LEU A O 1
ATOM 2946 N N . VAL A 1 362 ? 0.719 22.308 18.023 1.00 92.62 362 VAL A N 1
ATOM 2947 C CA . VAL A 1 362 ? 1.273 21.046 17.511 1.00 92.62 362 VAL A CA 1
ATOM 2948 C C . VAL A 1 362 ? 0.323 20.402 16.496 1.00 92.62 362 VAL A C 1
ATOM 2950 O O . VAL A 1 362 ? 0.785 19.940 15.458 1.00 92.62 362 VAL A O 1
ATOM 2953 N N . SER A 1 363 ? -0.992 20.414 16.736 1.00 91.00 363 SER A N 1
ATOM 2954 C CA . SER A 1 363 ? -1.979 19.850 15.797 1.00 91.00 363 SER A CA 1
ATOM 2955 C C . SER A 1 363 ? -2.027 20.611 14.471 1.00 91.00 363 SER A C 1
ATOM 2957 O O . SER A 1 363 ? -2.092 19.990 13.409 1.00 91.00 363 SER A O 1
ATOM 2959 N N . PHE A 1 364 ? -1.963 21.946 14.512 1.00 94.62 364 PHE A N 1
ATOM 2960 C CA . PHE A 1 364 ? -1.940 22.784 13.313 1.00 94.62 364 PHE A CA 1
ATOM 2961 C C . PHE A 1 364 ? -0.635 22.630 12.537 1.00 94.62 364 PHE A C 1
ATOM 2963 O O . PHE A 1 364 ? -0.679 22.454 11.322 1.00 94.62 364 PHE A O 1
ATOM 2970 N N . THR A 1 365 ? 0.511 22.605 13.220 1.00 93.56 365 THR A N 1
ATOM 2971 C CA . THR A 1 365 ? 1.810 22.338 12.587 1.00 93.56 365 THR A CA 1
ATOM 2972 C C . THR A 1 365 ? 1.836 20.949 11.960 1.00 93.56 365 THR A C 1
ATOM 2974 O O . THR A 1 365 ? 2.279 20.802 10.824 1.00 93.56 365 THR A O 1
ATOM 2977 N N . LEU A 1 366 ? 1.314 19.933 12.656 1.00 90.75 366 LEU A N 1
ATOM 2978 C CA . LEU A 1 366 ? 1.255 18.572 12.132 1.00 90.75 366 LEU A CA 1
ATOM 2979 C C . LEU A 1 366 ? 0.345 18.482 10.904 1.00 90.75 366 LEU A C 1
ATOM 2981 O O . LEU A 1 366 ? 0.730 17.891 9.902 1.00 90.75 366 LEU A O 1
ATOM 2985 N N . SER A 1 367 ? -0.825 19.120 10.953 1.00 91.75 367 SER A N 1
ATOM 2986 C CA . SER A 1 367 ? -1.743 19.211 9.813 1.00 91.75 367 SER A CA 1
ATOM 2987 C C . SER A 1 367 ? -1.101 19.926 8.627 1.00 91.75 367 SER A C 1
ATOM 2989 O O . SER A 1 367 ? -1.123 19.409 7.514 1.00 91.75 367 SER A O 1
ATOM 2991 N N . GLY A 1 368 ? -0.460 21.074 8.863 1.00 91.12 368 GLY A N 1
ATOM 2992 C CA . GLY A 1 368 ? 0.272 21.814 7.837 1.00 91.12 368 GLY A CA 1
ATOM 2993 C C . GLY A 1 368 ? 1.403 20.989 7.224 1.00 91.12 368 GLY A C 1
ATOM 2994 O O . GLY A 1 368 ? 1.570 20.997 6.008 1.00 91.12 368 GLY A O 1
ATOM 2995 N N . TRP A 1 369 ? 2.129 20.218 8.037 1.00 89.19 369 TRP A N 1
ATOM 2996 C CA . TRP A 1 369 ? 3.167 19.304 7.566 1.00 89.19 369 TRP A CA 1
ATOM 2997 C C . TRP A 1 369 ? 2.603 18.156 6.724 1.00 89.19 369 TRP A C 1
ATOM 2999 O O . TRP A 1 369 ? 3.148 17.880 5.658 1.00 89.19 369 TRP A O 1
ATOM 3009 N N . ILE A 1 370 ? 1.503 17.520 7.151 1.00 86.19 370 ILE A N 1
ATOM 3010 C CA . ILE A 1 370 ? 0.820 16.475 6.369 1.00 86.19 370 ILE A CA 1
ATOM 3011 C C . ILE A 1 370 ? 0.402 17.047 5.012 1.00 86.19 370 ILE A C 1
ATOM 3013 O O . ILE A 1 370 ? 0.801 16.516 3.982 1.00 86.19 370 ILE A O 1
ATOM 3017 N N . LEU A 1 371 ? -0.319 18.171 4.999 1.00 86.88 371 LEU A N 1
ATOM 3018 C CA . LEU A 1 371 ? -0.791 18.807 3.766 1.00 86.88 371 LEU A CA 1
ATOM 3019 C C . LEU A 1 371 ? 0.361 19.246 2.851 1.00 86.88 371 LEU A C 1
ATOM 3021 O O . LEU A 1 371 ? 0.279 19.093 1.634 1.00 86.88 371 LEU A O 1
ATOM 3025 N N . TYR A 1 372 ? 1.451 19.768 3.422 1.00 84.38 372 TYR A N 1
ATOM 3026 C CA . TYR A 1 372 ? 2.648 20.131 2.666 1.00 84.38 372 TYR A CA 1
ATOM 3027 C C . TYR A 1 372 ? 3.308 18.907 2.023 1.00 84.38 372 TYR A C 1
ATOM 3029 O O . TYR A 1 372 ? 3.671 18.964 0.850 1.00 84.38 372 TYR A O 1
ATOM 3037 N N . GLN A 1 373 ? 3.437 17.803 2.763 1.00 79.44 373 GLN A N 1
ATOM 3038 C CA . GLN A 1 373 ? 3.984 16.553 2.236 1.00 79.44 373 GLN A CA 1
ATOM 3039 C C . GLN A 1 373 ? 3.115 16.007 1.100 1.00 79.44 373 GLN A C 1
ATOM 3041 O O . GLN A 1 373 ? 3.644 15.708 0.036 1.00 79.44 373 GLN A O 1
ATOM 3046 N N . GLU A 1 374 ? 1.792 15.956 1.283 1.00 76.88 374 GLU A N 1
ATOM 3047 C CA . GLU A 1 374 ? 0.875 15.456 0.249 1.00 76.88 374 GLU A CA 1
ATOM 3048 C C . GLU A 1 374 ? 0.870 16.342 -1.012 1.00 76.88 374 GLU A C 1
ATOM 3050 O O . GLU A 1 374 ? 0.740 15.833 -2.122 1.00 76.88 374 GLU A O 1
ATOM 3055 N N . LYS A 1 375 ? 1.074 17.661 -0.876 1.00 77.75 375 LYS A N 1
ATOM 3056 C CA . LYS A 1 375 ? 1.128 18.592 -2.016 1.00 77.75 375 LYS A CA 1
ATOM 3057 C C . LYS A 1 375 ? 2.479 18.607 -2.741 1.00 77.75 375 LYS A C 1
ATOM 3059 O O . LYS A 1 375 ? 2.509 18.697 -3.965 1.00 77.75 375 LYS A O 1
ATOM 3064 N N . CYS A 1 376 ? 3.593 18.604 -2.008 1.00 72.00 376 CYS A N 1
ATOM 3065 C CA . CYS A 1 376 ? 4.931 18.850 -2.566 1.00 72.00 376 CYS A CA 1
ATOM 3066 C C . CYS A 1 376 ? 5.739 17.572 -2.821 1.00 72.00 376 CYS A C 1
ATOM 3068 O O . CYS A 1 376 ? 6.644 17.583 -3.655 1.00 72.00 376 CYS A O 1
ATOM 3070 N N . TYR A 1 377 ? 5.422 16.489 -2.112 1.00 66.06 377 TYR A N 1
ATOM 3071 C CA . TYR A 1 377 ? 6.078 15.188 -2.226 1.00 66.06 377 TYR A CA 1
ATOM 3072 C C . TYR A 1 377 ? 5.039 14.068 -2.303 1.00 66.06 377 TYR A C 1
ATOM 3074 O O . TYR A 1 377 ? 5.089 13.133 -1.495 1.00 66.06 377 TYR A O 1
ATOM 3082 N N . PRO A 1 378 ? 4.082 14.133 -3.248 1.00 64.06 378 PRO A N 1
ATOM 3083 C CA . PRO A 1 378 ? 3.208 12.997 -3.438 1.00 64.06 378 PRO A CA 1
ATOM 3084 C C . PRO A 1 378 ? 4.066 11.769 -3.777 1.00 64.06 378 PRO A C 1
ATOM 3086 O O . PRO A 1 378 ? 5.107 11.883 -4.439 1.00 64.06 378 PRO A O 1
ATOM 3089 N N . SER A 1 379 ? 3.666 10.588 -3.295 1.00 60.88 379 SER A N 1
ATOM 3090 C CA . SER A 1 379 ? 4.299 9.342 -3.735 1.00 60.88 379 SER A CA 1
ATOM 3091 C C . SER A 1 379 ? 4.277 9.274 -5.266 1.00 60.88 379 SER A C 1
ATOM 3093 O O . SER A 1 379 ? 3.433 9.904 -5.897 1.00 60.88 379 SER A O 1
ATOM 3095 N N . LYS A 1 380 ? 5.211 8.529 -5.879 1.00 57.72 380 LYS A N 1
ATOM 3096 C CA . LYS A 1 380 ? 5.410 8.485 -7.349 1.00 57.72 380 LYS A CA 1
ATOM 3097 C C . LYS A 1 380 ? 4.123 8.243 -8.160 1.00 57.72 380 LYS A C 1
ATOM 3099 O O . LYS A 1 380 ? 4.078 8.595 -9.333 1.00 57.72 380 LYS A O 1
ATOM 3104 N N . GLU A 1 381 ? 3.120 7.677 -7.504 1.00 61.91 381 GLU A N 1
ATOM 3105 C CA . GLU A 1 381 ? 1.854 7.168 -8.025 1.00 61.91 381 GLU A CA 1
ATOM 3106 C C . GLU A 1 381 ? 0.647 8.034 -7.613 1.00 61.91 381 GLU A C 1
ATOM 3108 O O . GLU A 1 381 ? -0.475 7.800 -8.043 1.00 61.91 381 GLU A O 1
ATOM 3113 N N . ARG A 1 382 ? 0.851 9.024 -6.736 1.00 62.94 382 ARG A N 1
ATOM 3114 C CA . ARG A 1 382 ? -0.213 9.809 -6.105 1.00 62.94 382 ARG A CA 1
ATOM 3115 C C . ARG A 1 382 ? -0.261 11.192 -6.740 1.00 62.94 382 ARG A C 1
ATOM 3117 O O . ARG A 1 382 ? 0.753 11.853 -6.923 1.00 62.94 382 ARG A O 1
ATOM 3124 N N . TRP A 1 383 ? -1.457 11.647 -7.065 1.00 66.25 383 TRP A N 1
ATOM 3125 C CA . TRP A 1 383 ? -1.739 13.049 -7.350 1.00 66.25 383 TRP A CA 1
ATOM 3126 C C . TRP A 1 383 ? -3.119 13.380 -6.785 1.00 66.25 383 TRP A C 1
ATOM 3128 O O . TRP A 1 383 ? -3.791 12.519 -6.224 1.00 66.25 383 TRP A O 1
ATOM 3138 N N . LEU A 1 384 ? -3.508 14.647 -6.829 1.00 61.03 384 LEU A N 1
ATOM 3139 C CA . LEU A 1 384 ? -4.773 15.096 -6.260 1.00 61.03 384 LEU A CA 1
ATOM 3140 C C . LEU A 1 384 ? -5.873 14.971 -7.316 1.00 61.03 384 LEU A C 1
ATOM 3142 O O . LEU A 1 384 ? -6.041 15.886 -8.120 1.00 61.03 384 LEU A O 1
ATOM 3146 N N . ASP A 1 385 ? -6.582 13.842 -7.328 1.00 66.44 385 ASP A N 1
ATOM 3147 C CA . ASP A 1 385 ? -7.639 13.574 -8.307 1.00 66.44 385 ASP A CA 1
ATOM 3148 C C . ASP A 1 385 ? -8.635 12.507 -7.839 1.00 66.44 385 ASP A C 1
ATOM 3150 O O . ASP A 1 385 ? -8.329 11.653 -7.001 1.00 66.44 385 ASP A O 1
ATOM 3154 N N . PHE A 1 386 ? -9.827 12.555 -8.425 1.00 66.12 386 PHE A N 1
ATOM 3155 C CA . PHE A 1 386 ? -10.845 11.522 -8.338 1.00 66.12 386 PHE A CA 1
ATOM 3156 C C . PHE A 1 386 ? -10.733 10.614 -9.566 1.00 66.12 386 PHE A C 1
ATOM 3158 O O . PHE A 1 386 ? -11.418 10.807 -10.566 1.00 66.12 386 PHE A O 1
ATOM 3165 N N . GLY A 1 387 ? -9.866 9.605 -9.496 1.00 73.12 387 GLY A N 1
ATOM 3166 C CA . GLY A 1 387 ? -9.630 8.724 -10.637 1.00 73.12 387 GLY A CA 1
ATOM 3167 C C . GLY A 1 387 ? -8.814 7.483 -10.309 1.00 73.12 387 GLY A C 1
ATOM 3168 O O . GLY A 1 387 ? -8.633 7.123 -9.146 1.00 73.12 387 GLY A O 1
ATOM 3169 N N . LEU A 1 388 ? -8.333 6.824 -11.356 1.00 76.19 388 LEU A N 1
ATOM 3170 C CA . LEU A 1 388 ? -7.433 5.678 -11.279 1.00 76.19 388 LEU A CA 1
ATOM 3171 C C . LEU A 1 388 ? -5.981 6.144 -11.375 1.00 76.19 388 LEU A C 1
ATOM 3173 O O . LEU A 1 388 ? -5.692 7.012 -12.194 1.00 76.19 388 LEU A O 1
ATOM 3177 N N . CYS A 1 389 ? -5.084 5.538 -10.590 1.00 76.25 389 CYS A N 1
ATOM 3178 C CA . CYS A 1 389 ? -3.641 5.739 -10.687 1.00 76.25 389 CYS A CA 1
ATOM 3179 C C . CYS A 1 389 ? -3.112 5.482 -12.112 1.00 76.25 389 CYS A C 1
ATOM 3181 O O . CYS A 1 389 ? -3.462 4.484 -12.730 1.00 76.25 389 CYS A O 1
ATOM 3183 N N . GLU A 1 390 ? -2.227 6.341 -12.628 1.00 70.88 390 GLU A N 1
ATOM 3184 C CA . GLU A 1 390 ? -1.747 6.284 -14.012 1.00 70.88 390 GLU A CA 1
ATOM 3185 C C . GLU A 1 390 ? -0.856 5.082 -14.257 1.00 70.88 390 GLU A C 1
ATOM 3187 O O . GLU A 1 390 ? -0.785 4.611 -15.383 1.00 70.88 390 GLU A O 1
ATOM 3192 N N . ILE A 1 391 ? -0.218 4.586 -13.199 1.00 65.62 391 ILE A N 1
ATOM 3193 C CA . ILE A 1 391 ? 0.559 3.352 -13.248 1.00 65.62 391 ILE A CA 1
ATOM 3194 C C . ILE A 1 391 ? -0.384 2.169 -13.461 1.00 65.62 391 ILE A C 1
ATOM 3196 O O . ILE A 1 391 ? -0.091 1.309 -14.268 1.00 65.62 391 ILE A O 1
ATOM 3200 N N . ALA A 1 392 ? -1.557 2.156 -12.827 1.00 69.44 392 ALA A N 1
ATOM 3201 C CA . ALA A 1 392 ? -2.540 1.094 -13.033 1.00 69.44 392 ALA A CA 1
ATOM 3202 C C . ALA A 1 392 ? -3.368 1.267 -14.325 1.00 69.44 392 ALA A C 1
ATOM 3204 O O . ALA A 1 392 ? -3.979 0.310 -14.797 1.00 69.44 392 ALA A O 1
ATOM 3205 N N . ALA A 1 393 ? -3.435 2.481 -14.881 1.00 77.50 393 ALA A N 1
ATOM 3206 C CA . ALA A 1 393 ? -4.296 2.831 -16.007 1.00 77.50 393 ALA A CA 1
ATOM 3207 C C . ALA A 1 393 ? -3.612 2.597 -17.365 1.00 77.50 393 ALA A C 1
ATOM 3209 O O . ALA A 1 393 ? -3.078 3.535 -17.961 1.00 77.50 393 ALA A O 1
ATOM 3210 N N . ILE A 1 394 ? -3.703 1.366 -17.871 1.00 88.75 394 ILE A N 1
ATOM 3211 C CA . ILE A 1 394 ? -3.177 0.947 -19.185 1.00 88.75 394 ILE A CA 1
ATOM 3212 C C . ILE A 1 394 ? -4.279 0.770 -20.253 1.00 88.75 394 ILE A C 1
ATOM 3214 O O . ILE A 1 394 ? -4.296 -0.202 -21.008 1.00 88.75 394 ILE A O 1
ATOM 3218 N N . ASP A 1 395 ? -5.278 1.664 -20.281 1.00 90.31 395 ASP A N 1
ATOM 3219 C CA . ASP A 1 395 ? -6.406 1.561 -21.228 1.00 90.31 395 ASP A CA 1
ATOM 3220 C C . ASP A 1 395 ? -5.959 1.641 -22.699 1.00 90.31 395 ASP A C 1
ATOM 3222 O O . ASP A 1 395 ? -6.531 0.954 -23.545 1.00 90.31 395 ASP A O 1
ATOM 3226 N N . ASP A 1 396 ? -4.939 2.448 -23.000 1.00 92.06 396 ASP A N 1
ATOM 3227 C CA . ASP A 1 396 ? -4.400 2.621 -24.352 1.00 92.06 396 ASP A CA 1
ATOM 3228 C C . ASP A 1 396 ? -3.725 1.320 -24.833 1.00 92.06 396 ASP A C 1
ATOM 3230 O O . ASP A 1 396 ? -3.988 0.842 -25.936 1.00 92.06 396 ASP A O 1
ATOM 3234 N N . GLU A 1 397 ? -2.904 0.709 -23.978 1.00 93.50 397 GLU A N 1
ATOM 3235 C CA . GLU A 1 397 ? -2.194 -0.542 -24.231 1.00 93.50 397 GLU A CA 1
ATOM 3236 C C . GLU A 1 397 ? -3.176 -1.713 -24.377 1.00 93.50 397 GLU A C 1
ATOM 3238 O O . GLU A 1 397 ? -3.060 -2.504 -25.313 1.00 93.50 397 GLU A O 1
ATOM 3243 N N . ILE A 1 398 ? -4.189 -1.801 -23.504 1.00 94.19 398 ILE A N 1
ATOM 3244 C CA . ILE A 1 398 ? -5.242 -2.825 -23.598 1.00 94.19 398 ILE A CA 1
ATOM 3245 C C . ILE A 1 398 ? -6.040 -2.664 -24.894 1.00 94.19 398 ILE A C 1
ATOM 3247 O O . ILE A 1 398 ? -6.266 -3.658 -25.586 1.00 94.19 398 ILE A O 1
ATOM 3251 N N . SER A 1 399 ? -6.450 -1.438 -25.239 1.00 93.38 399 SER A N 1
ATOM 3252 C CA . SER A 1 399 ? -7.211 -1.177 -26.469 1.00 93.38 399 SER A CA 1
ATOM 3253 C C . SER A 1 399 ? -6.394 -1.572 -27.699 1.00 93.38 399 SER A C 1
ATOM 3255 O O . SER A 1 399 ? -6.888 -2.299 -28.558 1.00 93.38 399 SER A O 1
ATOM 3257 N N . PHE A 1 400 ? -5.107 -1.205 -27.732 1.00 93.69 400 PHE A N 1
ATOM 3258 C CA . PHE A 1 400 ? -4.191 -1.601 -28.799 1.00 93.69 400 PHE A CA 1
ATOM 3259 C C . PHE A 1 400 ? -4.077 -3.128 -28.937 1.00 93.69 400 PHE A C 1
ATOM 3261 O O . PHE A 1 400 ? -4.174 -3.651 -30.051 1.00 93.69 400 PHE A O 1
ATOM 3268 N N . ILE A 1 401 ? -3.912 -3.854 -27.824 1.00 93.88 401 ILE A N 1
ATOM 3269 C CA . ILE A 1 401 ? -3.830 -5.323 -27.826 1.00 93.88 401 ILE A CA 1
ATOM 3270 C C . ILE A 1 401 ? -5.146 -5.944 -28.315 1.00 93.88 401 ILE A C 1
ATOM 3272 O O . ILE A 1 401 ? -5.117 -6.851 -29.142 1.00 93.88 401 ILE A O 1
ATOM 3276 N N . GLN A 1 402 ? -6.299 -5.464 -27.844 1.00 93.12 402 GLN A N 1
ATOM 3277 C CA . GLN A 1 402 ? -7.605 -6.012 -28.225 1.00 93.12 402 GLN A CA 1
ATOM 3278 C C . GLN A 1 402 ? -7.957 -5.761 -29.697 1.00 93.12 402 GLN A C 1
ATOM 3280 O O . GLN A 1 402 ? -8.585 -6.617 -30.319 1.00 93.12 402 GLN A O 1
ATOM 3285 N N . GLU A 1 403 ? -7.567 -4.613 -30.251 1.00 92.19 403 GLU A N 1
ATOM 3286 C CA . GLU A 1 403 ? -7.842 -4.250 -31.645 1.00 92.19 403 GLU A CA 1
ATOM 3287 C C . GLU A 1 403 ? -6.936 -4.996 -32.632 1.00 92.19 403 GLU A C 1
ATOM 3289 O O . GLU A 1 403 ? -7.414 -5.488 -33.653 1.00 92.19 403 GLU A O 1
ATOM 3294 N N . ASN A 1 404 ? -5.639 -5.112 -32.326 1.00 92.62 404 ASN A N 1
ATOM 3295 C CA . ASN A 1 404 ? -4.645 -5.652 -33.261 1.00 92.62 404 ASN A CA 1
ATOM 3296 C C . ASN A 1 404 ? -4.356 -7.143 -33.039 1.00 92.62 404 ASN A C 1
ATOM 3298 O O . ASN A 1 404 ? -4.014 -7.857 -33.980 1.00 92.62 404 ASN A O 1
ATOM 3302 N N . PHE A 1 405 ? -4.512 -7.633 -31.806 1.00 91.94 405 PHE A N 1
ATOM 3303 C CA . PHE A 1 405 ? -4.123 -8.986 -31.400 1.00 91.94 405 PHE A CA 1
ATOM 3304 C C . PHE A 1 405 ? -5.206 -9.706 -30.564 1.00 91.94 405 PHE A C 1
ATOM 3306 O O . PHE A 1 405 ? -4.895 -10.286 -29.522 1.00 91.94 405 PHE A O 1
ATOM 3313 N N . PRO A 1 406 ? -6.482 -9.747 -31.007 1.00 89.69 406 PRO A N 1
ATOM 3314 C CA . PRO A 1 406 ? -7.605 -10.250 -30.202 1.00 89.69 406 PRO A CA 1
ATOM 3315 C C . PRO A 1 406 ? -7.494 -11.727 -29.791 1.00 89.69 406 PRO A C 1
ATOM 3317 O O . PRO A 1 406 ? -8.039 -12.121 -28.761 1.00 89.69 406 PRO A O 1
ATOM 3320 N N . ASN A 1 407 ? -6.797 -12.542 -30.590 1.00 89.75 407 ASN A N 1
ATOM 3321 C CA . ASN A 1 407 ? -6.633 -13.984 -30.368 1.00 89.75 407 ASN A CA 1
ATOM 3322 C C . ASN A 1 407 ? -5.240 -14.359 -29.844 1.00 89.75 407 ASN A C 1
ATOM 3324 O O . ASN A 1 407 ? -4.952 -15.542 -29.672 1.00 89.75 407 ASN A O 1
ATOM 3328 N N . ALA A 1 408 ? -4.362 -13.376 -29.645 1.00 91.00 408 ALA A N 1
ATOM 3329 C CA . ALA A 1 408 ? -3.000 -13.630 -29.212 1.00 91.00 408 ALA A CA 1
ATOM 3330 C C . ALA A 1 408 ? -2.961 -14.014 -27.734 1.00 91.00 408 ALA A C 1
ATOM 3332 O O . ALA A 1 408 ? -3.748 -13.534 -26.912 1.00 91.00 408 ALA A O 1
ATOM 3333 N N . LYS A 1 409 ? -2.001 -14.861 -27.376 1.00 94.56 409 LYS A N 1
ATOM 3334 C CA . LYS A 1 409 ? -1.736 -15.182 -25.982 1.00 94.56 409 LYS A CA 1
ATOM 3335 C C . LYS A 1 409 ? -0.931 -14.052 -25.349 1.00 94.56 409 LYS A C 1
ATOM 3337 O O . LYS A 1 409 ? 0.203 -13.795 -25.748 1.00 94.56 409 LYS A O 1
ATOM 3342 N N . VAL A 1 410 ? -1.529 -13.371 -24.375 1.00 95.25 410 VAL A N 1
ATOM 3343 C CA . VAL A 1 410 ? -0.970 -12.148 -23.783 1.00 95.25 410 VAL A CA 1
ATOM 3344 C C . VAL A 1 410 ? -0.170 -12.470 -22.520 1.00 95.25 410 VAL A C 1
ATOM 3346 O O . VAL A 1 410 ? -0.716 -13.005 -21.553 1.00 95.25 410 VAL A O 1
ATOM 3349 N N . GLY A 1 411 ? 1.120 -12.141 -22.546 1.00 96.06 411 GLY A N 1
ATOM 3350 C CA . GLY A 1 411 ? 1.991 -11.957 -21.389 1.00 96.06 411 GLY A CA 1
ATOM 3351 C C . GLY A 1 411 ? 1.810 -10.560 -20.791 1.00 96.06 411 GLY A C 1
ATOM 3352 O O . GLY A 1 411 ? 1.501 -9.605 -21.502 1.00 96.06 411 GLY A O 1
ATOM 3353 N N . ASN A 1 412 ? 1.990 -10.424 -19.483 1.00 95.19 412 ASN A N 1
ATOM 3354 C CA . ASN A 1 412 ? 1.826 -9.149 -18.787 1.00 95.19 412 ASN A CA 1
ATOM 3355 C C . ASN A 1 412 ? 2.644 -9.116 -17.498 1.00 95.19 412 ASN A C 1
ATOM 3357 O O . ASN A 1 412 ? 3.012 -10.168 -16.970 1.00 95.19 412 ASN A O 1
ATOM 3361 N N . VAL A 1 413 ? 2.867 -7.920 -16.956 1.00 92.44 413 VAL A N 1
ATOM 3362 C CA . VAL A 1 413 ? 3.454 -7.788 -15.617 1.00 92.44 413 VAL A CA 1
ATOM 3363 C C . VAL A 1 413 ? 2.400 -7.949 -14.517 1.00 92.44 413 VAL A C 1
ATOM 3365 O O . VAL A 1 413 ? 1.212 -7.671 -14.707 1.00 92.44 413 VAL A O 1
ATOM 3368 N N . TYR A 1 414 ? 2.843 -8.391 -13.342 1.00 90.81 414 TYR A N 1
ATOM 3369 C CA . TYR A 1 414 ? 2.022 -8.730 -12.179 1.00 90.81 414 TYR A CA 1
ATOM 3370 C C . TYR A 1 414 ? 1.091 -7.596 -11.743 1.00 90.81 414 TYR A C 1
ATOM 3372 O O . TYR A 1 414 ? -0.114 -7.808 -11.603 1.00 90.81 414 TYR A O 1
ATOM 3380 N N . ASP A 1 415 ? 1.629 -6.382 -11.601 1.00 86.00 415 ASP A N 1
ATOM 3381 C CA . ASP A 1 415 ? 0.891 -5.224 -11.077 1.00 86.00 415 ASP A CA 1
ATOM 3382 C C . ASP A 1 415 ? -0.257 -4.778 -12.004 1.00 86.00 415 ASP A C 1
ATOM 3384 O O . ASP A 1 415 ? -1.290 -4.295 -11.537 1.00 86.00 415 ASP A O 1
ATOM 3388 N N . HIS A 1 416 ? -0.105 -4.965 -13.319 1.00 90.94 416 HIS A N 1
ATOM 3389 C CA . HIS A 1 416 ? -1.117 -4.608 -14.319 1.00 90.94 416 HIS A CA 1
ATOM 3390 C C . HIS A 1 416 ? -2.115 -5.736 -14.590 1.00 90.94 416 HIS A C 1
ATOM 3392 O O . HIS A 1 416 ? -3.221 -5.488 -15.081 1.00 90.94 416 HIS A O 1
ATOM 3398 N N . GLY A 1 417 ? -1.763 -6.974 -14.234 1.00 92.19 417 GLY A N 1
ATOM 3399 C CA . GLY A 1 417 ? -2.533 -8.158 -14.593 1.00 92.19 417 GLY A CA 1
ATOM 3400 C C . GLY A 1 417 ? -3.971 -8.137 -14.096 1.00 92.19 417 GLY A C 1
ATOM 3401 O O . GLY A 1 417 ? -4.872 -8.508 -14.840 1.00 92.19 417 GLY A O 1
ATOM 3402 N N . SER A 1 418 ? -4.228 -7.615 -12.893 1.00 92.06 418 SER A N 1
ATOM 3403 C CA . SER A 1 418 ? -5.598 -7.490 -12.373 1.00 92.06 418 SER A CA 1
ATOM 3404 C C . SER A 1 418 ? -6.444 -6.506 -13.187 1.00 92.06 418 SER A C 1
ATOM 3406 O O . SER A 1 418 ? -7.631 -6.756 -13.403 1.00 92.06 418 SER A O 1
ATOM 3408 N N . TYR A 1 419 ? -5.853 -5.403 -13.666 1.00 92.81 419 TYR A N 1
ATOM 3409 C CA . TYR A 1 419 ? -6.559 -4.427 -14.500 1.00 92.81 419 TYR A CA 1
ATOM 3410 C C . TYR A 1 419 ? -6.854 -4.984 -15.893 1.00 92.81 419 TYR A C 1
ATOM 3412 O O . TYR A 1 419 ? -7.993 -4.904 -16.359 1.00 92.81 419 TYR A O 1
ATOM 3420 N N . MET A 1 420 ? -5.856 -5.622 -16.517 1.00 93.50 420 MET A N 1
ATOM 3421 C CA . MET A 1 420 ? -6.036 -6.338 -17.784 1.00 93.50 420 MET A CA 1
ATOM 3422 C C . MET A 1 420 ? -7.116 -7.404 -17.648 1.00 93.50 420 MET A C 1
ATOM 3424 O O . MET A 1 420 ? -8.026 -7.476 -18.469 1.00 93.50 420 MET A O 1
ATOM 3428 N N . LEU A 1 421 ? -7.073 -8.174 -16.561 1.00 92.50 421 LEU A N 1
ATOM 3429 C CA . LEU A 1 421 ? -8.053 -9.204 -16.267 1.00 92.50 421 LEU A CA 1
ATOM 3430 C C . LEU A 1 421 ? -9.470 -8.616 -16.178 1.00 92.50 421 LEU A C 1
ATOM 3432 O O . LEU A 1 421 ? -10.379 -9.130 -16.823 1.00 92.50 421 LEU A O 1
ATOM 3436 N N . TRP A 1 422 ? -9.671 -7.514 -15.449 1.00 93.50 422 TRP A N 1
ATOM 3437 C CA . TRP A 1 422 ? -10.978 -6.853 -15.343 1.00 93.50 422 TRP A CA 1
ATOM 3438 C C . TRP A 1 422 ? -11.537 -6.377 -16.695 1.00 93.50 422 TRP A C 1
ATOM 3440 O O . TRP A 1 422 ? -12.742 -6.485 -16.934 1.00 93.50 422 TRP A O 1
ATOM 3450 N N . LYS A 1 423 ? -10.679 -5.859 -17.582 1.00 92.75 423 LYS A N 1
ATOM 3451 C CA . LYS A 1 423 ? -11.077 -5.292 -18.882 1.00 92.75 423 LYS A CA 1
ATOM 3452 C C . LYS A 1 423 ? -11.225 -6.330 -19.994 1.00 92.75 423 LYS A C 1
ATOM 3454 O O . LYS A 1 423 ? -12.045 -6.147 -20.893 1.00 92.75 423 LYS A O 1
ATOM 3459 N N . MET A 1 424 ? -10.421 -7.389 -19.964 1.00 92.56 424 MET A N 1
ATOM 3460 C CA . MET A 1 424 ? -10.301 -8.349 -21.064 1.00 92.56 424 MET A CA 1
ATOM 3461 C C . MET A 1 424 ? -11.081 -9.647 -20.812 1.00 92.56 424 MET A C 1
ATOM 3463 O O . MET A 1 424 ? -11.451 -10.334 -21.770 1.00 92.56 424 MET A O 1
ATOM 3467 N N . TRP A 1 425 ? -11.404 -9.971 -19.555 1.00 92.44 425 TRP A N 1
ATOM 3468 C CA . TRP A 1 425 ? -12.238 -11.126 -19.222 1.00 92.44 425 TRP A CA 1
ATOM 3469 C C . TRP A 1 425 ? -13.700 -10.926 -19.676 1.00 92.44 425 TRP A C 1
ATOM 3471 O O . TRP A 1 425 ? -14.275 -9.854 -19.455 1.00 92.44 425 TRP A O 1
ATOM 3481 N N . PRO A 1 426 ? -14.364 -11.940 -20.271 1.00 92.12 426 PRO A N 1
ATOM 3482 C CA . PRO A 1 426 ? -13.930 -13.334 -20.447 1.00 92.12 426 PRO A CA 1
ATOM 3483 C C . PRO A 1 426 ? -13.253 -13.648 -21.790 1.00 92.12 426 PRO A C 1
ATOM 3485 O O . PRO A 1 426 ? -12.947 -14.806 -22.052 1.00 92.12 426 PRO A O 1
ATOM 3488 N N . LYS A 1 427 ? -13.053 -12.653 -22.661 1.00 91.56 427 LYS A N 1
ATOM 3489 C CA . LYS A 1 427 ? -12.569 -12.879 -24.033 1.00 91.56 427 LYS A CA 1
ATOM 3490 C C . LYS A 1 427 ? -11.107 -13.312 -24.077 1.00 91.56 427 LYS A C 1
ATOM 3492 O O . LYS A 1 427 ? -10.763 -14.200 -24.849 1.00 91.56 427 LYS A O 1
ATOM 3497 N N . THR A 1 428 ? -10.267 -12.712 -23.239 1.00 91.38 428 THR A N 1
ATOM 3498 C CA . THR A 1 428 ? -8.831 -12.998 -23.196 1.00 91.38 428 THR A CA 1
ATOM 3499 C C . THR A 1 428 ? -8.412 -13.264 -21.758 1.00 91.38 428 THR A C 1
ATOM 3501 O O . THR A 1 428 ? -8.767 -12.516 -20.847 1.00 91.38 428 THR A O 1
ATOM 3504 N N . LYS A 1 429 ? -7.654 -14.343 -21.556 1.00 93.38 429 LYS A N 1
ATOM 3505 C CA . LYS A 1 429 ? -7.029 -14.664 -20.269 1.00 93.38 429 LYS A CA 1
ATOM 3506 C C . LYS A 1 429 ? -5.680 -13.962 -20.152 1.00 93.38 429 LYS A C 1
ATOM 3508 O O . LYS A 1 429 ? -4.998 -13.784 -21.159 1.00 93.38 429 LYS A O 1
ATOM 3513 N N . VAL A 1 430 ? -5.274 -13.637 -18.931 1.00 94.62 430 VAL A N 1
ATOM 3514 C CA . VAL A 1 430 ? -3.959 -13.037 -18.649 1.00 94.62 430 VAL A CA 1
ATOM 3515 C C . VAL A 1 430 ? -2.946 -14.098 -18.207 1.00 94.62 430 VAL A C 1
ATOM 3517 O O . VAL A 1 430 ? -3.322 -15.220 -17.850 1.00 94.62 430 VAL A O 1
ATOM 3520 N N . MET A 1 431 ? -1.657 -13.760 -18.249 1.00 96.12 431 MET A N 1
ATOM 3521 C CA . MET A 1 431 ? -0.579 -14.648 -17.804 1.00 96.12 431 MET A CA 1
ATOM 3522 C C . MET A 1 431 ? -0.510 -14.724 -16.285 1.00 96.12 431 MET A C 1
ATOM 3524 O O . MET A 1 431 ? -0.333 -15.795 -15.718 1.00 96.12 431 MET A O 1
ATOM 3528 N N . ILE A 1 432 ? -0.616 -13.580 -15.626 1.00 95.12 432 ILE A N 1
ATOM 3529 C CA . ILE A 1 432 ? -0.498 -13.448 -14.178 1.00 95.12 432 ILE A CA 1
ATOM 3530 C C . ILE A 1 432 ? -1.303 -12.227 -13.737 1.00 95.12 432 ILE A C 1
ATOM 3532 O O . ILE A 1 432 ? -1.560 -11.337 -14.542 1.00 95.12 432 ILE A O 1
ATOM 3536 N N . ASP A 1 433 ? -1.706 -12.159 -12.476 1.00 92.88 433 ASP A N 1
ATOM 3537 C CA . ASP A 1 433 ? -2.371 -10.990 -11.898 1.00 92.88 433 ASP A CA 1
ATOM 3538 C C . ASP A 1 433 ? -2.005 -10.830 -10.419 1.00 92.88 433 ASP A C 1
ATOM 3540 O O . ASP A 1 433 ? -1.292 -11.669 -9.873 1.00 92.88 433 ASP A O 1
ATOM 3544 N N . ALA A 1 434 ? -2.504 -9.775 -9.767 1.00 88.56 434 ALA A N 1
ATOM 3545 C CA . ALA A 1 434 ? -2.095 -9.386 -8.414 1.00 88.56 434 ALA A CA 1
ATOM 3546 C C . ALA A 1 434 ? -2.515 -10.373 -7.301 1.00 88.56 434 ALA A C 1
ATOM 3548 O O . ALA A 1 434 ? -2.252 -10.149 -6.114 1.00 88.56 434 ALA A O 1
ATOM 3549 N N . ARG A 1 435 ? -3.156 -11.494 -7.645 1.00 89.69 435 ARG A N 1
ATOM 3550 C CA . ARG A 1 435 ? -3.360 -12.612 -6.727 1.00 89.69 435 ARG A CA 1
ATOM 3551 C C . ARG A 1 435 ? -2.061 -13.408 -6.648 1.00 89.69 435 ARG A C 1
ATOM 3553 O O . ARG A 1 435 ? -1.805 -14.261 -7.476 1.00 89.69 435 ARG A O 1
ATOM 3560 N N . TYR A 1 436 ? -1.249 -13.197 -5.618 1.00 85.25 436 TYR A N 1
ATOM 3561 C CA . TYR A 1 436 ? -0.023 -13.992 -5.423 1.00 85.25 436 TYR A CA 1
ATOM 3562 C C . TYR A 1 436 ? -0.311 -15.493 -5.218 1.00 85.25 436 TYR A C 1
ATOM 3564 O O . TYR A 1 436 ? 0.410 -16.366 -5.701 1.00 85.25 436 TYR A O 1
ATOM 3572 N N . PHE A 1 437 ? -1.367 -15.806 -4.464 1.00 86.44 437 PHE A N 1
ATOM 3573 C CA . PHE A 1 437 ? -1.608 -17.150 -3.941 1.00 86.44 437 PHE A CA 1
ATOM 3574 C C . PHE A 1 437 ? -1.871 -18.250 -4.991 1.00 86.44 437 PHE A C 1
ATOM 3576 O O . PHE A 1 437 ? -1.385 -19.351 -4.739 1.00 86.44 437 PHE A O 1
ATOM 3583 N N . PRO A 1 438 ? -2.523 -18.014 -6.151 1.00 91.56 438 PRO A N 1
ATOM 3584 C CA . PRO A 1 438 ? -2.694 -19.037 -7.184 1.00 91.56 438 PRO A CA 1
ATOM 3585 C C . PRO A 1 438 ? -1.400 -19.366 -7.939 1.00 91.56 438 PRO A C 1
ATOM 3587 O O . PRO A 1 438 ? -1.337 -20.403 -8.590 1.00 91.56 438 PRO A O 1
ATOM 3590 N N . PHE A 1 439 ? -0.375 -18.502 -7.884 1.00 92.19 439 PHE A N 1
ATOM 3591 C CA . PHE A 1 439 ? 0.847 -18.621 -8.698 1.00 92.19 439 PHE A CA 1
ATOM 3592 C C . PHE A 1 439 ? 2.088 -19.032 -7.891 1.00 92.19 439 PHE A C 1
ATOM 3594 O O . PHE A 1 439 ? 3.202 -19.034 -8.419 1.00 92.19 439 PHE A O 1
ATOM 3601 N N . ARG A 1 440 ? 1.934 -19.416 -6.614 1.00 88.25 440 ARG A N 1
ATOM 3602 C CA . ARG A 1 440 ? 3.056 -19.747 -5.706 1.00 88.25 440 ARG A CA 1
ATOM 3603 C C . ARG A 1 440 ? 4.048 -20.760 -6.279 1.00 88.25 440 ARG A C 1
ATOM 3605 O O . ARG A 1 440 ? 5.234 -20.682 -5.967 1.00 88.25 440 ARG A O 1
ATOM 3612 N N . GLY A 1 441 ? 3.575 -21.700 -7.100 1.00 89.00 441 GLY A N 1
ATOM 3613 C CA . GLY A 1 441 ? 4.403 -22.748 -7.701 1.00 89.00 441 GLY A CA 1
ATOM 3614 C C . GLY A 1 441 ? 5.506 -22.233 -8.632 1.00 89.00 441 GLY A C 1
ATOM 3615 O O . GLY A 1 441 ? 6.521 -22.905 -8.780 1.00 89.00 441 GLY A O 1
ATOM 3616 N N . TRP A 1 442 ? 5.338 -21.048 -9.225 1.00 92.44 442 TRP A N 1
ATOM 3617 C CA . TRP A 1 442 ? 6.275 -20.486 -10.206 1.00 92.44 442 TRP A CA 1
ATOM 3618 C C . TRP A 1 442 ? 6.522 -18.979 -10.041 1.00 92.44 442 TRP A C 1
ATOM 3620 O O . TRP A 1 442 ? 7.291 -18.400 -10.802 1.00 92.44 442 TRP A O 1
ATOM 3630 N N . PHE A 1 443 ? 5.947 -18.337 -9.016 1.00 90.75 443 PHE A N 1
ATOM 3631 C CA . PHE A 1 443 ? 6.087 -16.896 -8.779 1.00 90.75 443 PHE A CA 1
ATOM 3632 C C . PHE A 1 443 ? 7.545 -16.428 -8.693 1.00 90.75 443 PHE A C 1
ATOM 3634 O O . PHE A 1 443 ? 7.884 -15.362 -9.190 1.00 90.75 443 PHE A O 1
ATOM 3641 N N . LYS A 1 444 ? 8.434 -17.239 -8.107 1.00 89.00 444 LYS A N 1
ATOM 3642 C CA . LYS A 1 444 ? 9.866 -16.917 -8.048 1.00 89.00 444 LYS A CA 1
ATOM 3643 C C . LYS A 1 444 ? 10.495 -16.827 -9.444 1.00 89.00 444 LYS A C 1
ATOM 3645 O O . LYS A 1 444 ? 11.238 -15.892 -9.704 1.00 89.00 444 LYS A O 1
ATOM 3650 N N . GLU A 1 445 ? 10.165 -17.765 -10.333 1.00 92.12 445 GLU A N 1
ATOM 3651 C CA . GLU A 1 445 ? 10.637 -17.746 -11.726 1.00 92.12 445 GLU A CA 1
ATOM 3652 C C . GLU A 1 445 ? 10.120 -16.503 -12.461 1.00 92.12 445 GLU A C 1
ATOM 3654 O O . GLU A 1 445 ? 10.834 -15.920 -13.269 1.00 92.12 445 GLU A O 1
ATOM 3659 N N . TYR A 1 446 ? 8.892 -16.083 -12.149 1.00 93.56 446 TYR A N 1
ATOM 3660 C CA . TYR A 1 446 ? 8.312 -14.856 -12.683 1.00 93.56 446 TYR A CA 1
ATOM 3661 C C . TYR A 1 446 ? 9.021 -13.592 -12.173 1.00 93.56 446 TYR A C 1
ATOM 3663 O O . TYR A 1 446 ? 9.252 -12.678 -12.955 1.00 93.56 446 TYR A O 1
ATOM 3671 N N . ILE A 1 447 ? 9.402 -13.533 -10.893 1.00 90.69 447 ILE A N 1
ATOM 3672 C CA . ILE A 1 447 ? 10.174 -12.401 -10.357 1.00 90.69 447 ILE A CA 1
ATOM 3673 C C . ILE A 1 447 ? 11.541 -12.305 -11.040 1.00 90.69 447 ILE A C 1
ATOM 3675 O O . ILE A 1 447 ? 11.931 -11.212 -11.445 1.00 90.69 447 ILE A O 1
ATOM 3679 N N . ASP A 1 448 ? 12.236 -13.434 -11.220 1.00 89.12 448 ASP A N 1
ATOM 3680 C CA . ASP A 1 448 ? 13.495 -13.471 -11.972 1.00 89.12 448 ASP A CA 1
ATOM 3681 C C . ASP A 1 448 ? 13.274 -12.943 -13.404 1.00 89.12 448 ASP A C 1
ATOM 3683 O O . ASP A 1 448 ? 13.993 -12.049 -13.851 1.00 89.12 448 ASP A O 1
ATOM 3687 N N . PHE A 1 449 ? 12.220 -13.416 -14.081 1.00 93.50 449 PHE A N 1
ATOM 3688 C CA . PHE A 1 449 ? 11.815 -12.934 -15.404 1.00 93.50 449 PHE A CA 1
ATOM 3689 C C . PHE A 1 449 ? 11.550 -11.422 -15.428 1.00 93.50 449 PHE A C 1
ATOM 3691 O O . PHE A 1 449 ? 12.094 -10.726 -16.281 1.00 93.50 449 PHE A O 1
ATOM 3698 N N . GLU A 1 450 ? 10.770 -10.884 -14.487 1.00 90.38 450 GLU A N 1
ATOM 3699 C CA . GLU A 1 450 ? 10.447 -9.453 -14.418 1.00 90.38 450 GLU A CA 1
ATOM 3700 C C . GLU A 1 450 ? 11.685 -8.583 -14.151 1.00 90.38 450 GLU A C 1
ATOM 3702 O O . GLU A 1 450 ? 11.772 -7.453 -14.638 1.00 90.38 450 GLU A O 1
ATOM 3707 N N . MET A 1 451 ? 12.678 -9.124 -13.440 1.00 87.00 451 MET A N 1
ATOM 3708 C CA . MET A 1 451 ? 13.984 -8.492 -13.229 1.00 87.00 451 MET A CA 1
ATOM 3709 C C . MET A 1 451 ? 14.905 -8.560 -14.461 1.00 87.00 451 MET A C 1
ATOM 3711 O O . MET A 1 451 ? 15.995 -7.993 -14.433 1.00 87.00 451 MET A O 1
ATOM 3715 N N . GLY A 1 452 ? 14.486 -9.211 -15.552 1.00 87.25 452 GLY A N 1
ATOM 3716 C CA . GLY A 1 452 ? 15.303 -9.407 -16.753 1.00 87.25 452 GLY A CA 1
ATOM 3717 C C . GLY A 1 452 ? 16.254 -10.608 -16.670 1.00 87.25 452 GLY A C 1
ATOM 3718 O O . GLY A 1 452 ? 17.146 -10.743 -17.506 1.00 87.25 452 GLY A O 1
ATOM 3719 N N . LEU A 1 453 ? 16.071 -11.498 -15.691 1.00 87.06 453 LEU A N 1
ATOM 3720 C CA . LEU A 1 453 ? 16.871 -12.707 -15.497 1.00 87.06 453 LEU A CA 1
ATOM 3721 C C . LEU A 1 453 ? 16.157 -13.926 -16.093 1.00 87.06 453 LEU A C 1
ATOM 3723 O O . LEU A 1 453 ? 14.946 -14.077 -15.977 1.00 87.06 453 LEU A O 1
ATOM 3727 N N . ASN A 1 454 ? 16.912 -14.840 -16.714 1.00 89.75 454 ASN A N 1
ATOM 3728 C CA . ASN A 1 454 ? 16.386 -16.092 -17.290 1.00 89.75 454 ASN A CA 1
ATOM 3729 C C . ASN A 1 454 ? 15.190 -15.902 -18.253 1.00 89.75 454 ASN A C 1
ATOM 3731 O O . ASN A 1 454 ? 14.336 -16.783 -18.369 1.00 89.75 454 ASN A O 1
ATOM 3735 N N . VAL A 1 455 ? 15.140 -14.763 -18.954 1.00 93.12 455 VAL A N 1
ATOM 3736 C CA . VAL A 1 455 ? 13.984 -14.344 -19.762 1.00 93.12 455 VAL A CA 1
ATOM 3737 C C . VAL A 1 455 ? 13.629 -15.371 -20.837 1.00 93.12 455 VAL A C 1
ATOM 3739 O O . VAL A 1 455 ? 12.475 -15.773 -20.961 1.00 93.12 455 VAL A O 1
ATOM 3742 N N . GLU A 1 456 ? 14.629 -15.859 -21.569 1.00 92.56 456 GLU A N 1
ATOM 3743 C CA . GLU A 1 456 ? 14.439 -16.847 -22.633 1.00 92.56 456 GLU A CA 1
ATOM 3744 C C . GLU A 1 456 ? 13.874 -18.172 -22.098 1.00 92.56 456 GLU A C 1
ATOM 3746 O O . GLU A 1 456 ? 12.878 -18.677 -22.614 1.00 92.56 456 GLU A O 1
ATOM 3751 N N . THR A 1 457 ? 14.446 -18.689 -21.006 1.00 94.31 457 THR A N 1
ATOM 3752 C CA . THR A 1 457 ? 13.975 -19.911 -20.336 1.00 94.31 457 THR A CA 1
ATOM 3753 C C . THR A 1 457 ? 12.522 -19.775 -19.884 1.00 94.31 457 THR A C 1
ATOM 3755 O O . THR A 1 457 ? 11.732 -20.710 -20.027 1.00 94.31 457 THR A O 1
ATOM 3758 N N . PHE A 1 458 ? 12.148 -18.606 -19.356 1.00 95.56 458 PHE A N 1
ATOM 3759 C CA . PHE A 1 458 ? 10.778 -18.338 -18.934 1.00 95.56 458 PHE A CA 1
ATOM 3760 C C . PHE A 1 458 ? 9.809 -18.327 -20.125 1.00 95.56 458 PHE A C 1
ATOM 3762 O O . PHE A 1 458 ? 8.773 -18.986 -20.067 1.00 95.56 458 PHE A O 1
ATOM 3769 N N . ILE A 1 459 ? 10.160 -17.651 -21.226 1.00 95.62 459 ILE A N 1
ATOM 3770 C CA . ILE A 1 459 ? 9.339 -17.595 -22.449 1.00 95.62 459 ILE A CA 1
ATOM 3771 C C . ILE A 1 459 ? 9.177 -18.986 -23.076 1.00 95.62 459 ILE A C 1
ATOM 3773 O O . ILE A 1 459 ? 8.094 -19.318 -23.557 1.00 95.62 459 ILE A O 1
ATOM 3777 N N . GLN A 1 460 ? 10.223 -19.817 -23.061 1.00 95.25 460 GLN A N 1
ATOM 3778 C CA . GLN A 1 460 ? 10.152 -21.198 -23.553 1.00 95.25 460 GLN A CA 1
ATOM 3779 C C . GLN A 1 460 ? 9.181 -22.048 -22.721 1.00 95.25 460 GLN A C 1
ATOM 3781 O O . GLN A 1 460 ? 8.415 -22.837 -23.274 1.00 95.25 460 GLN A O 1
ATOM 3786 N N . LYS A 1 461 ? 9.185 -21.870 -21.395 1.00 96.38 461 LYS A N 1
ATOM 3787 C CA . LYS A 1 461 ? 8.293 -22.589 -20.476 1.00 96.38 461 LYS A CA 1
ATOM 3788 C C . LYS A 1 461 ? 6.846 -22.087 -20.549 1.00 96.38 461 LYS A C 1
ATOM 3790 O O . LYS A 1 461 ? 5.915 -22.889 -20.506 1.00 96.38 461 LYS A O 1
ATOM 3795 N N . TYR A 1 462 ? 6.657 -20.775 -20.677 1.00 96.25 462 TYR A N 1
ATOM 3796 C CA . TYR A 1 462 ? 5.356 -20.110 -20.736 1.00 96.25 462 TYR A CA 1
ATOM 3797 C C . TYR A 1 462 ? 5.244 -19.270 -22.015 1.00 96.25 462 TYR A C 1
ATOM 3799 O O . TYR A 1 462 ? 5.353 -18.046 -21.962 1.00 96.25 462 TYR A O 1
ATOM 3807 N N . PRO A 1 463 ? 5.003 -19.895 -23.180 1.00 95.50 463 PRO A N 1
ATOM 3808 C CA . PRO A 1 463 ? 4.976 -19.169 -24.441 1.00 95.50 463 PRO A CA 1
ATOM 3809 C C . PRO A 1 463 ? 3.761 -18.241 -24.522 1.00 95.50 463 PRO A C 1
ATOM 3811 O O . PRO A 1 463 ? 2.626 -18.671 -24.279 1.00 95.50 463 PRO A O 1
ATOM 3814 N N . PHE A 1 464 ? 4.026 -16.991 -24.902 1.00 95.75 464 PHE A N 1
ATOM 3815 C CA . PHE A 1 464 ? 3.068 -15.942 -25.256 1.00 95.75 464 PHE A CA 1
ATOM 3816 C C . PHE A 1 464 ? 3.498 -15.244 -26.560 1.00 95.75 464 PHE A C 1
ATOM 3818 O O . PHE A 1 464 ? 4.639 -15.388 -27.012 1.00 95.75 464 PHE A O 1
ATOM 3825 N N . ASP A 1 465 ? 2.562 -14.518 -27.166 1.00 94.88 465 ASP A N 1
ATOM 3826 C CA . ASP A 1 465 ? 2.652 -13.894 -28.495 1.00 94.88 465 ASP A CA 1
ATOM 3827 C C . ASP A 1 465 ? 2.865 -12.377 -28.419 1.00 94.88 465 ASP A C 1
ATOM 3829 O O . ASP A 1 465 ? 3.540 -11.774 -29.255 1.00 94.88 465 ASP A O 1
ATOM 3833 N N . VAL A 1 466 ? 2.279 -11.774 -27.387 1.00 96.06 466 VAL A N 1
ATOM 3834 C CA . VAL A 1 466 ? 2.307 -10.344 -27.080 1.00 96.06 466 VAL A CA 1
ATOM 3835 C C . VAL A 1 466 ? 2.658 -10.205 -25.609 1.00 96.06 466 VAL A C 1
ATOM 3837 O O . VAL A 1 466 ? 2.186 -11.009 -24.809 1.00 96.06 466 VAL A O 1
ATOM 3840 N N . ILE A 1 467 ? 3.457 -9.210 -25.238 1.00 96.56 467 ILE A N 1
ATOM 3841 C CA . ILE A 1 467 ? 3.731 -8.892 -23.839 1.00 96.56 467 ILE A CA 1
ATOM 3842 C C . ILE A 1 467 ? 3.581 -7.407 -23.553 1.00 96.56 467 ILE A C 1
ATOM 3844 O O . ILE A 1 467 ? 4.088 -6.559 -24.284 1.00 96.56 467 ILE A O 1
ATOM 3848 N N . GLU A 1 468 ? 2.899 -7.115 -22.455 1.00 96.00 468 GLU A N 1
ATOM 3849 C CA . GLU A 1 468 ? 2.851 -5.801 -21.829 1.00 96.00 468 GLU A CA 1
ATOM 3850 C C . GLU A 1 468 ? 3.933 -5.708 -20.736 1.00 96.00 468 GLU A C 1
ATOM 3852 O O . GLU A 1 468 ? 4.054 -6.597 -19.890 1.00 96.00 468 GLU A O 1
ATOM 3857 N N . ILE A 1 469 ? 4.748 -4.649 -20.785 1.00 95.12 469 ILE A N 1
ATOM 3858 C CA . ILE A 1 469 ? 5.860 -4.397 -19.862 1.00 95.12 469 ILE A CA 1
ATOM 3859 C C . ILE A 1 469 ? 5.766 -2.970 -19.321 1.00 95.12 469 ILE A C 1
ATOM 3861 O O . ILE A 1 469 ? 5.919 -1.997 -20.067 1.00 95.12 469 ILE A O 1
ATOM 3865 N N . LYS A 1 470 ? 5.612 -2.833 -18.001 1.00 92.00 470 LYS A N 1
ATOM 3866 C CA . LYS A 1 470 ? 5.640 -1.531 -17.323 1.00 92.00 470 LYS A CA 1
ATOM 3867 C C . LYS A 1 470 ? 6.969 -0.799 -17.527 1.00 92.00 470 LYS A C 1
ATOM 3869 O O . LYS A 1 470 ? 8.046 -1.388 -17.435 1.00 92.00 470 LYS A O 1
ATOM 3874 N N . HIS A 1 471 ? 6.906 0.524 -17.674 1.00 90.94 471 HIS A N 1
ATOM 3875 C CA . HIS A 1 471 ? 8.091 1.375 -17.877 1.00 90.94 471 HIS A CA 1
ATOM 3876 C C . HIS A 1 471 ? 9.112 1.341 -16.727 1.00 90.94 471 HIS A C 1
ATOM 3878 O O . HIS A 1 471 ? 10.263 1.735 -16.904 1.00 90.94 471 HIS A O 1
ATOM 3884 N N . SER A 1 472 ? 8.702 0.911 -15.530 1.00 87.81 472 SER A N 1
ATOM 3885 C CA . SER A 1 472 ? 9.605 0.748 -14.387 1.00 87.81 472 SER A CA 1
ATOM 3886 C C . SER A 1 472 ? 10.445 -0.536 -14.447 1.00 87.81 472 SER A C 1
ATOM 3888 O O . SER A 1 472 ? 11.481 -0.585 -13.786 1.00 87.81 472 SER A O 1
ATOM 3890 N N . SER A 1 473 ? 10.065 -1.533 -15.256 1.00 89.88 473 SER A N 1
ATOM 3891 C CA . SER A 1 473 ? 10.820 -2.780 -15.472 1.00 89.88 473 SER A CA 1
ATOM 3892 C C . SER A 1 473 ? 11.842 -2.620 -16.597 1.00 89.88 473 SER A C 1
ATOM 3894 O O . SER A 1 473 ? 11.801 -3.314 -17.613 1.00 89.88 473 SER A O 1
ATOM 3896 N N . LEU A 1 474 ? 12.762 -1.667 -16.420 1.00 85.00 474 LEU A N 1
ATOM 3897 C CA . LEU A 1 474 ? 13.690 -1.241 -17.468 1.00 85.00 474 LEU A CA 1
ATOM 3898 C C . LEU A 1 474 ? 14.580 -2.385 -17.978 1.00 85.00 474 LEU A C 1
ATOM 3900 O O . LEU A 1 474 ? 14.789 -2.492 -19.181 1.00 85.00 474 LEU A O 1
ATOM 3904 N N . SER A 1 475 ? 15.056 -3.268 -17.094 1.00 86.94 475 SER A N 1
ATOM 3905 C CA . SER A 1 475 ? 15.899 -4.414 -17.469 1.00 86.94 475 SER A CA 1
ATOM 3906 C C . SER A 1 475 ? 15.175 -5.379 -18.412 1.00 86.94 475 SER A C 1
ATOM 3908 O O . SER A 1 475 ? 15.718 -5.759 -19.450 1.00 86.94 475 SER A O 1
ATOM 3910 N N . LEU A 1 476 ? 13.918 -5.718 -18.102 1.00 92.44 476 LEU A N 1
ATOM 3911 C CA . LEU A 1 476 ? 13.095 -6.559 -18.969 1.00 92.44 476 LEU A CA 1
ATOM 3912 C C . LEU A 1 476 ? 12.798 -5.854 -20.299 1.00 92.44 476 LEU A C 1
ATOM 3914 O O . LEU A 1 476 ? 12.954 -6.449 -21.363 1.00 92.44 476 LEU A O 1
ATOM 3918 N N . LEU A 1 477 ? 12.441 -4.568 -20.252 1.00 92.69 477 LEU A N 1
ATOM 3919 C CA . LEU A 1 477 ? 12.187 -3.762 -21.447 1.00 92.69 477 LEU A CA 1
ATOM 3920 C C . LEU A 1 477 ? 13.408 -3.730 -22.379 1.00 92.69 477 LEU A C 1
ATOM 3922 O O . LEU A 1 477 ? 13.264 -3.948 -23.583 1.00 92.69 477 LEU A O 1
ATOM 3926 N N . ARG A 1 478 ? 14.614 -3.522 -21.832 1.00 89.94 478 ARG A N 1
ATOM 3927 C CA . ARG A 1 478 ? 15.883 -3.547 -22.581 1.00 89.94 478 ARG A CA 1
ATOM 3928 C C . ARG A 1 478 ? 16.132 -4.900 -23.240 1.00 89.94 478 ARG A C 1
ATOM 3930 O O . ARG A 1 478 ? 16.568 -4.936 -24.390 1.00 89.94 478 ARG A O 1
ATOM 3937 N N . TRP A 1 479 ? 15.838 -6.001 -22.545 1.00 91.75 479 TRP A N 1
ATOM 3938 C CA . TRP A 1 479 ? 15.967 -7.345 -23.111 1.00 91.75 479 TRP A CA 1
ATOM 3939 C C . TRP A 1 479 ? 15.065 -7.523 -24.339 1.00 91.75 479 TRP A C 1
ATOM 3941 O O . TRP A 1 479 ? 15.543 -7.916 -25.403 1.00 91.75 479 TRP A O 1
ATOM 3951 N N . PHE A 1 480 ? 13.781 -7.159 -24.229 1.00 93.44 480 PHE A N 1
ATOM 3952 C CA . PHE A 1 480 ? 12.828 -7.271 -25.339 1.00 93.44 480 PHE A CA 1
ATOM 3953 C C . PHE A 1 480 ? 13.165 -6.336 -26.502 1.00 93.44 480 PHE A C 1
ATOM 3955 O O . PHE A 1 480 ? 13.076 -6.748 -27.654 1.00 93.44 480 PHE A O 1
ATOM 3962 N N . HIS A 1 481 ? 13.613 -5.113 -26.216 1.00 90.88 481 HIS A N 1
ATOM 3963 C CA . HIS A 1 481 ? 14.025 -4.150 -27.237 1.00 90.88 481 HIS A CA 1
ATOM 3964 C C . HIS A 1 481 ? 15.248 -4.613 -28.047 1.00 90.88 481 HIS A C 1
ATOM 3966 O O . HIS A 1 481 ? 15.356 -4.308 -29.232 1.00 90.88 481 HIS A O 1
ATOM 3972 N N . ARG A 1 482 ? 16.165 -5.369 -27.430 1.00 88.50 482 ARG A N 1
ATOM 3973 C CA . ARG A 1 482 ? 17.349 -5.940 -28.098 1.00 88.50 482 ARG A CA 1
ATOM 3974 C C . ARG A 1 482 ? 17.073 -7.260 -28.815 1.00 88.50 482 ARG A C 1
ATOM 3976 O O . ARG A 1 482 ? 17.890 -7.699 -29.626 1.00 88.50 482 ARG A O 1
ATOM 3983 N N . SER A 1 483 ? 15.968 -7.924 -28.493 1.00 89.88 483 SER A N 1
ATOM 3984 C CA . SER A 1 483 ? 15.659 -9.229 -29.059 1.00 89.88 483 SER A CA 1
ATOM 3985 C C . SER A 1 483 ? 15.349 -9.124 -30.551 1.00 89.88 483 SER A C 1
ATOM 3987 O O . SER A 1 483 ? 14.586 -8.270 -30.987 1.00 89.88 483 SER A O 1
ATOM 3989 N N . LYS A 1 484 ? 15.891 -10.050 -31.348 1.00 89.38 484 LYS A N 1
ATOM 3990 C CA . LYS A 1 484 ? 15.533 -10.181 -32.771 1.00 89.38 484 LYS A CA 1
ATOM 3991 C C . LYS A 1 484 ? 14.154 -10.814 -32.968 1.00 89.38 484 LYS A C 1
ATOM 3993 O O . LYS A 1 484 ? 13.573 -10.701 -34.043 1.00 89.38 484 LYS A O 1
ATOM 3998 N N . GLU A 1 485 ? 13.640 -11.500 -31.949 1.00 92.00 485 GLU A N 1
ATOM 3999 C CA . GLU A 1 485 ? 12.351 -12.188 -32.009 1.00 92.00 485 GLU A CA 1
ATOM 4000 C C . GLU A 1 485 ? 11.177 -11.275 -31.677 1.00 92.00 485 GLU A C 1
ATOM 4002 O O . GLU A 1 485 ? 10.047 -11.604 -32.030 1.00 92.00 485 GLU A O 1
ATOM 4007 N N . TRP A 1 486 ? 11.424 -10.124 -31.053 1.00 94.31 486 TRP A N 1
ATOM 4008 C CA . TRP A 1 486 ? 10.388 -9.228 -30.553 1.00 94.31 486 TRP A CA 1
ATOM 4009 C C . TRP A 1 486 ? 10.527 -7.835 -31.151 1.00 94.31 486 TRP A C 1
ATOM 4011 O O . TRP A 1 486 ? 11.626 -7.342 -31.378 1.00 94.31 486 TRP A O 1
ATOM 4021 N N . LYS A 1 487 ? 9.390 -7.193 -31.406 1.00 93.56 487 LYS A N 1
ATOM 4022 C CA . LYS A 1 487 ? 9.315 -5.814 -31.889 1.00 93.56 487 LYS A CA 1
ATOM 4023 C C . LYS A 1 487 ? 8.456 -5.001 -30.942 1.00 93.56 487 LYS A C 1
ATOM 4025 O O . LYS A 1 487 ? 7.412 -5.470 -30.492 1.00 93.56 487 LYS A O 1
ATOM 4030 N N . LEU A 1 488 ? 8.890 -3.779 -30.656 1.00 94.31 488 LEU A N 1
ATOM 4031 C CA . LEU A 1 488 ? 8.063 -2.807 -29.956 1.00 94.31 488 LEU A CA 1
ATOM 4032 C C . LEU A 1 488 ? 6.951 -2.347 -30.907 1.00 94.31 488 LEU A C 1
ATOM 4034 O O . LEU A 1 488 ? 7.240 -1.734 -31.929 1.00 94.31 488 LEU A O 1
ATOM 4038 N N . ALA A 1 489 ? 5.698 -2.656 -30.584 1.00 94.00 489 ALA A N 1
ATOM 4039 C CA . ALA A 1 489 ? 4.553 -2.314 -31.430 1.00 94.00 489 ALA A CA 1
ATOM 4040 C C . ALA A 1 489 ? 3.852 -1.034 -30.959 1.00 94.00 489 ALA A C 1
ATOM 4042 O O . ALA A 1 489 ? 3.383 -0.230 -31.767 1.00 94.00 489 ALA A O 1
ATOM 4043 N N . PHE A 1 490 ? 3.801 -0.830 -29.642 1.00 94.62 490 PHE A N 1
ATOM 4044 C CA . PHE A 1 490 ? 3.096 0.287 -29.029 1.00 94.62 490 PHE A CA 1
ATOM 4045 C C . PHE A 1 490 ? 3.712 0.660 -27.683 1.00 94.62 490 PHE A C 1
ATOM 4047 O O . PHE A 1 490 ? 4.247 -0.201 -26.988 1.00 94.62 490 PHE A O 1
ATOM 4054 N N . TYR A 1 491 ? 3.601 1.922 -27.278 1.00 94.19 491 TYR A N 1
ATOM 4055 C CA . TYR A 1 491 ? 3.753 2.286 -25.872 1.00 94.19 491 TYR A CA 1
ATOM 4056 C C . TYR A 1 491 ? 2.798 3.419 -25.489 1.00 94.19 491 TYR A C 1
ATOM 4058 O O . TYR A 1 491 ? 2.608 4.385 -26.237 1.00 94.19 491 TYR A O 1
ATOM 4066 N N . GLY A 1 492 ? 2.177 3.280 -24.321 1.00 92.69 492 GLY A N 1
ATOM 4067 C CA . GLY A 1 492 ? 1.331 4.295 -23.710 1.00 92.69 492 GLY A CA 1
ATOM 4068 C C . GLY A 1 492 ? 2.005 4.890 -22.480 1.00 92.69 492 GLY A C 1
ATOM 4069 O O . GLY A 1 492 ? 3.230 4.935 -22.388 1.00 92.69 492 GLY A O 1
ATOM 4070 N N . LYS A 1 493 ? 1.205 5.420 -21.551 1.00 89.75 493 LYS A N 1
ATOM 4071 C CA . LYS A 1 493 ? 1.728 6.024 -20.316 1.00 89.75 493 LYS A CA 1
ATOM 4072 C C . LYS A 1 493 ? 2.061 4.995 -19.234 1.00 89.75 493 LYS A C 1
ATOM 4074 O O . LYS A 1 493 ? 2.841 5.311 -18.336 1.00 89.75 493 LYS A O 1
ATOM 4079 N N . GLY A 1 494 ? 1.428 3.821 -19.262 1.00 87.94 494 GLY A N 1
ATOM 4080 C CA . GLY A 1 494 ? 1.592 2.812 -18.219 1.00 87.94 494 GLY A CA 1
ATOM 4081 C C . GLY A 1 494 ? 2.589 1.732 -18.625 1.00 87.94 494 GLY A C 1
ATOM 4082 O O . GLY A 1 494 ? 3.369 1.275 -17.783 1.00 87.94 494 GLY A O 1
ATOM 4083 N N . ALA A 1 495 ? 2.627 1.377 -19.912 1.00 93.06 495 ALA A N 1
ATOM 4084 C CA . ALA A 1 495 ? 3.463 0.293 -20.399 1.00 93.06 495 ALA A CA 1
ATOM 4085 C C . ALA A 1 495 ? 3.845 0.361 -21.885 1.00 93.06 495 ALA A C 1
ATOM 4087 O O . ALA A 1 495 ? 3.250 1.056 -22.711 1.00 93.06 495 ALA A O 1
ATOM 4088 N N . ALA A 1 496 ? 4.851 -0.445 -22.223 1.00 94.81 496 ALA A N 1
ATOM 4089 C CA . ALA A 1 496 ? 5.237 -0.786 -23.581 1.00 94.81 496 ALA A CA 1
ATOM 4090 C C . ALA A 1 496 ? 4.689 -2.171 -23.962 1.00 94.81 496 ALA A C 1
ATOM 4092 O O . ALA A 1 496 ? 4.690 -3.095 -23.150 1.00 94.81 496 ALA A O 1
ATOM 4093 N N . VAL A 1 497 ? 4.250 -2.322 -25.210 1.00 95.75 497 VAL A N 1
ATOM 4094 C CA . VAL A 1 497 ? 3.721 -3.568 -25.772 1.00 95.75 497 VAL A CA 1
ATOM 4095 C C . VAL A 1 497 ? 4.682 -4.090 -26.833 1.00 95.75 497 VAL A C 1
ATOM 4097 O O . VAL A 1 497 ? 4.894 -3.456 -27.873 1.00 95.75 497 VAL A O 1
ATOM 4100 N N . PHE A 1 498 ? 5.237 -5.271 -26.578 1.00 95.88 498 PHE A N 1
ATOM 4101 C CA . PHE A 1 498 ? 6.087 -5.998 -27.513 1.00 95.88 498 PHE A CA 1
ATOM 4102 C C . PHE A 1 498 ? 5.328 -7.166 -28.128 1.00 95.88 498 PHE A C 1
ATOM 4104 O O . PHE A 1 498 ? 4.525 -7.827 -27.471 1.00 95.88 498 PHE A O 1
ATOM 4111 N N . VAL A 1 499 ? 5.611 -7.444 -29.395 1.00 95.38 499 VAL A N 1
ATOM 4112 C CA . VAL A 1 499 ? 4.962 -8.509 -30.166 1.00 95.38 499 VAL A CA 1
ATOM 4113 C C . VAL A 1 499 ? 6.013 -9.372 -30.842 1.00 95.38 499 VAL A C 1
ATOM 4115 O O . VAL A 1 499 ? 7.087 -8.881 -31.204 1.00 95.38 499 VAL A O 1
ATOM 4118 N N . ARG A 1 500 ? 5.722 -10.662 -31.025 1.00 92.88 500 ARG A N 1
ATOM 4119 C CA . ARG A 1 500 ? 6.603 -11.536 -31.806 1.00 92.88 500 ARG A CA 1
ATOM 4120 C C . ARG A 1 500 ? 6.741 -11.016 -33.235 1.00 92.88 500 ARG A C 1
ATOM 4122 O O . ARG A 1 500 ? 5.756 -10.681 -33.883 1.00 92.88 500 ARG A O 1
ATOM 4129 N N . SER A 1 501 ? 7.962 -11.039 -33.760 1.00 87.62 501 SER A N 1
ATOM 4130 C CA . SER A 1 501 ? 8.300 -10.593 -35.119 1.00 87.62 501 SER A CA 1
ATOM 4131 C C . SER A 1 501 ? 7.588 -11.374 -36.225 1.00 87.62 501 SER A C 1
ATOM 4133 O O . SER A 1 501 ? 7.529 -10.897 -37.355 1.00 87.62 501 SER A O 1
ATOM 4135 N N . THR A 1 502 ? 7.081 -12.568 -35.912 1.00 86.50 502 THR A N 1
ATOM 4136 C CA . THR A 1 502 ? 6.294 -13.417 -36.815 1.00 86.50 502 THR A CA 1
ATOM 4137 C C . THR A 1 502 ? 4.847 -12.951 -36.974 1.00 86.50 502 THR A C 1
ATOM 4139 O O . THR A 1 502 ? 4.184 -13.371 -37.919 1.00 86.50 502 THR A O 1
ATOM 4142 N N . LEU A 1 503 ? 4.341 -12.109 -36.069 1.00 85.81 503 LEU A N 1
ATOM 4143 C CA . LEU A 1 503 ? 2.993 -11.557 -36.148 1.00 85.81 503 LEU A CA 1
ATOM 4144 C C . LEU A 1 503 ? 2.985 -10.319 -37.045 1.00 85.81 503 LEU A C 1
ATOM 4146 O O . LEU A 1 503 ? 3.910 -9.505 -37.016 1.00 85.81 503 LEU A O 1
ATOM 4150 N N . ALA A 1 504 ? 1.910 -10.156 -37.817 1.00 77.31 504 ALA A N 1
ATOM 4151 C CA . ALA A 1 504 ? 1.662 -8.916 -38.536 1.00 77.31 504 ALA A CA 1
ATOM 4152 C C . ALA A 1 504 ? 1.457 -7.787 -37.513 1.00 77.31 504 ALA A C 1
ATOM 4154 O O . ALA A 1 504 ? 0.542 -7.840 -36.695 1.00 77.31 504 ALA A O 1
ATOM 4155 N N . SER A 1 505 ? 2.332 -6.788 -37.547 1.00 70.75 505 SER A N 1
ATOM 4156 C CA . SER A 1 505 ? 2.332 -5.627 -36.656 1.00 70.75 505 SER A CA 1
ATOM 4157 C C . SER A 1 505 ? 2.532 -4.369 -37.499 1.00 70.75 505 SER A C 1
ATOM 4159 O O . SER A 1 505 ? 3.160 -4.471 -38.555 1.00 70.75 505 SER A O 1
ATOM 4161 N N . PRO A 1 506 ? 2.047 -3.191 -37.063 1.00 66.25 506 PRO A N 1
ATOM 4162 C CA . PRO A 1 506 ? 2.371 -1.929 -37.720 1.00 66.25 506 PRO A CA 1
ATOM 4163 C C . PRO A 1 506 ? 3.886 -1.763 -37.916 1.00 66.25 506 PRO A C 1
ATOM 4165 O O . PRO A 1 506 ? 4.662 -2.090 -37.016 1.00 66.25 506 PRO A O 1
ATOM 4168 N N . ASP A 1 507 ? 4.297 -1.231 -39.073 1.00 68.12 507 ASP A N 1
ATOM 4169 C CA . ASP A 1 507 ? 5.715 -1.026 -39.426 1.00 68.12 507 ASP A CA 1
ATOM 4170 C C . ASP A 1 507 ? 6.427 -0.014 -38.512 1.00 68.12 507 ASP A C 1
ATOM 4172 O O . ASP A 1 507 ? 7.653 -0.013 -38.411 1.00 68.12 507 ASP A O 1
ATOM 4176 N N . GLN A 1 508 ? 5.665 0.854 -37.840 1.00 77.12 508 GLN A N 1
ATOM 4177 C CA . GLN A 1 508 ? 6.173 1.842 -36.893 1.00 77.12 508 GLN A CA 1
ATOM 4178 C C . GLN A 1 508 ? 5.525 1.676 -35.522 1.00 77.12 508 GLN A C 1
ATOM 4180 O O . GLN A 1 508 ? 4.311 1.481 -35.408 1.00 77.12 508 GLN A O 1
ATOM 4185 N N . THR A 1 509 ? 6.339 1.847 -34.480 1.00 85.62 509 THR A N 1
ATOM 4186 C CA . THR A 1 509 ? 5.874 1.921 -33.096 1.00 85.62 509 THR A CA 1
ATOM 4187 C C . THR A 1 509 ? 4.850 3.038 -32.942 1.00 85.62 509 THR A C 1
ATOM 4189 O O . THR A 1 509 ? 5.155 4.216 -33.143 1.00 85.62 509 THR A O 1
ATOM 4192 N N . SER A 1 510 ? 3.634 2.672 -32.550 1.00 89.38 510 SER A N 1
ATOM 4193 C CA . SER A 1 510 ? 2.562 3.632 -32.292 1.00 89.38 510 SER A CA 1
ATOM 4194 C C . SER A 1 510 ? 2.629 4.166 -30.857 1.00 89.38 510 SER A C 1
ATOM 4196 O O . SER A 1 510 ? 3.083 3.479 -29.942 1.00 89.38 510 SER A O 1
ATOM 4198 N N . ARG A 1 511 ? 2.176 5.408 -30.653 1.00 91.94 511 ARG A N 1
ATOM 4199 C CA . ARG A 1 511 ? 2.171 6.081 -29.344 1.00 91.94 511 ARG A CA 1
ATOM 4200 C C . ARG A 1 511 ? 0.753 6.212 -28.808 1.00 91.94 511 ARG A C 1
ATOM 4202 O O . ARG A 1 511 ? -0.166 6.529 -29.565 1.00 91.94 511 ARG A O 1
ATOM 4209 N N . GLY A 1 512 ? 0.587 6.037 -27.502 1.00 86.81 512 GLY A N 1
ATOM 4210 C CA . GLY A 1 512 ? -0.679 6.307 -26.828 1.00 86.81 512 GLY A CA 1
ATOM 4211 C C . GLY A 1 512 ? -1.046 7.787 -26.835 1.00 86.81 512 GLY A C 1
ATOM 4212 O O . GLY A 1 512 ? -0.199 8.659 -26.638 1.00 86.81 512 GLY A O 1
ATOM 4213 N N . LYS A 1 513 ? -2.337 8.080 -27.012 1.00 85.44 513 LYS A N 1
ATOM 4214 C CA . LYS A 1 513 ? -2.866 9.452 -26.907 1.00 85.44 513 LYS A CA 1
ATOM 4215 C C . LYS A 1 513 ? -2.734 9.993 -25.483 1.00 85.44 513 LYS A C 1
ATOM 4217 O O . LYS A 1 513 ? -2.647 11.202 -25.284 1.00 85.44 513 LYS A O 1
ATOM 4222 N N . SER A 1 514 ? -2.694 9.110 -24.485 1.00 84.25 514 SER A N 1
ATOM 4223 C CA . SER A 1 514 ? -2.579 9.490 -23.076 1.00 84.25 514 SER A CA 1
ATOM 4224 C C . SER A 1 514 ? -1.217 10.076 -22.675 1.00 84.25 514 SER A C 1
ATOM 4226 O O . SER A 1 514 ? -1.117 10.677 -21.604 1.00 84.25 514 SER A O 1
ATOM 4228 N N . LEU A 1 515 ? -0.193 9.991 -23.534 1.00 87.31 515 LEU A N 1
ATOM 4229 C CA . LEU A 1 515 ? 1.131 10.577 -23.285 1.00 87.31 515 LEU A CA 1
ATOM 4230 C C . LEU A 1 515 ? 1.111 12.107 -23.161 1.00 87.31 515 LEU A C 1
ATOM 4232 O O . LEU A 1 515 ? 1.937 12.684 -22.454 1.00 87.31 515 LEU A O 1
ATOM 4236 N N . GLU A 1 516 ? 0.156 12.772 -23.811 1.00 86.00 516 GLU A N 1
ATOM 4237 C CA . GLU A 1 516 ? 0.018 14.232 -23.750 1.00 86.00 516 GLU A CA 1
ATOM 4238 C C . GLU A 1 516 ? -0.631 14.721 -22.448 1.00 86.00 516 GLU A C 1
ATOM 4240 O O . GLU A 1 516 ? -0.725 15.930 -22.215 1.00 86.00 516 GLU A O 1
ATOM 4245 N N . ASN A 1 517 ? -1.099 13.810 -21.590 1.00 85.00 517 ASN A N 1
ATOM 4246 C CA . ASN A 1 517 ? -1.810 14.145 -20.362 1.00 85.00 517 ASN A CA 1
ATOM 4247 C C . ASN A 1 517 ? -1.385 13.258 -19.185 1.00 85.00 517 ASN A C 1
ATOM 4249 O O . ASN A 1 517 ? -2.211 12.577 -18.584 1.00 85.00 517 ASN A O 1
ATOM 4253 N N . ILE A 1 518 ? -0.090 13.286 -18.861 1.00 86.19 518 ILE A N 1
ATOM 4254 C CA . ILE A 1 518 ? 0.463 12.594 -17.692 1.00 86.19 518 ILE A CA 1
ATOM 4255 C C . ILE A 1 518 ? 0.405 13.514 -16.466 1.00 86.19 518 ILE A C 1
ATOM 4257 O O . ILE A 1 518 ? 0.969 14.616 -16.462 1.00 86.19 518 ILE A O 1
ATOM 4261 N N . LEU A 1 519 ? -0.274 13.058 -15.420 1.00 80.81 519 LEU A N 1
ATOM 4262 C CA . LEU A 1 519 ? -0.535 13.784 -14.177 1.00 80.81 519 LEU A CA 1
ATOM 4263 C C . LEU A 1 519 ? 0.444 13.410 -13.056 1.00 80.81 519 LEU A C 1
ATOM 4265 O O . LEU A 1 519 ? 0.683 14.218 -12.156 1.00 80.81 519 LEU A O 1
ATOM 4269 N N . ALA A 1 520 ? 1.054 12.224 -13.113 1.00 82.06 520 ALA A N 1
ATOM 4270 C CA . ALA A 1 520 ? 2.008 11.745 -12.120 1.00 82.06 520 ALA A CA 1
ATOM 4271 C C . ALA A 1 520 ? 3.465 11.945 -12.572 1.00 82.06 520 ALA A C 1
ATOM 4273 O O . ALA A 1 520 ? 3.907 11.448 -13.608 1.00 82.06 520 ALA A O 1
ATOM 4274 N N . TYR A 1 521 ? 4.260 12.639 -11.747 1.00 83.38 521 TYR A N 1
ATOM 4275 C CA . TYR A 1 521 ? 5.674 12.912 -12.048 1.00 83.38 521 TYR A CA 1
ATOM 4276 C C . TYR A 1 521 ? 6.499 11.622 -12.180 1.00 83.38 521 TYR A C 1
ATOM 4278 O O . TYR A 1 521 ? 7.395 11.545 -13.017 1.00 83.38 521 TYR A O 1
ATOM 4286 N N . GLY A 1 522 ? 6.207 10.613 -11.349 1.00 84.38 522 GLY A N 1
ATOM 4287 C CA . GLY A 1 522 ? 6.885 9.316 -11.392 1.00 84.38 522 GLY A CA 1
ATOM 4288 C C . GLY A 1 522 ? 6.630 8.573 -12.701 1.00 84.38 522 GLY A C 1
ATOM 4289 O O . GLY A 1 522 ? 7.582 8.119 -13.330 1.00 84.38 522 GLY A O 1
ATOM 4290 N N . THR A 1 523 ? 5.371 8.522 -13.139 1.00 87.00 523 THR A N 1
ATOM 4291 C CA . THR A 1 523 ? 4.969 7.950 -14.431 1.00 87.00 523 THR A CA 1
ATOM 4292 C C . THR A 1 523 ? 5.654 8.673 -15.585 1.00 87.00 523 THR A C 1
ATOM 4294 O O . THR A 1 523 ? 6.319 8.030 -16.392 1.00 87.00 523 THR A O 1
ATOM 4297 N N . ALA A 1 524 ? 5.601 10.010 -15.609 1.00 89.62 524 ALA A N 1
ATOM 4298 C CA . ALA A 1 524 ? 6.248 10.807 -16.651 1.00 89.62 524 ALA A CA 1
ATOM 4299 C C . ALA A 1 524 ? 7.756 10.531 -16.740 1.00 89.62 524 ALA A C 1
ATOM 4301 O O . ALA A 1 524 ? 8.295 10.407 -17.835 1.00 89.62 524 ALA A O 1
ATOM 4302 N N . LEU A 1 525 ? 8.434 10.385 -15.595 1.00 89.75 525 LEU A N 1
ATOM 4303 C CA . LEU A 1 525 ? 9.856 10.047 -15.551 1.00 89.75 525 LEU A CA 1
ATOM 4304 C C . LEU A 1 525 ? 10.142 8.643 -16.110 1.00 89.75 525 LEU A C 1
ATOM 4306 O O . LEU A 1 525 ? 11.104 8.478 -16.855 1.00 89.75 525 LEU A O 1
ATOM 4310 N N . ASN A 1 526 ? 9.328 7.642 -15.767 1.00 90.12 526 ASN A N 1
ATOM 4311 C CA . ASN A 1 526 ? 9.515 6.273 -16.257 1.00 90.12 526 ASN A CA 1
ATOM 4312 C C . ASN A 1 526 ? 9.293 6.186 -17.777 1.00 90.12 526 ASN A C 1
ATOM 4314 O O . ASN A 1 526 ? 10.101 5.584 -18.489 1.00 90.12 526 ASN A O 1
ATOM 4318 N N . VAL A 1 527 ? 8.237 6.835 -18.280 1.00 92.12 527 VAL A N 1
ATOM 4319 C CA . VAL A 1 527 ? 7.959 6.927 -19.720 1.00 92.12 527 VAL A CA 1
ATOM 4320 C C . VAL A 1 527 ? 9.087 7.678 -20.425 1.00 92.12 527 VAL A C 1
ATOM 4322 O O . VAL A 1 527 ? 9.607 7.190 -21.422 1.00 92.12 527 VAL A O 1
ATOM 4325 N N . PHE A 1 528 ? 9.537 8.815 -19.880 1.00 93.06 528 PHE A N 1
ATOM 4326 C CA . PHE A 1 528 ? 10.661 9.573 -20.432 1.00 93.06 528 PHE A CA 1
ATOM 4327 C C . PHE A 1 528 ? 11.922 8.711 -20.558 1.00 93.06 528 PHE A C 1
ATOM 4329 O O . PHE A 1 528 ? 12.522 8.657 -21.628 1.00 93.06 528 PHE A O 1
ATOM 4336 N N . ASN A 1 529 ? 12.292 7.974 -19.509 1.00 91.12 529 ASN A N 1
ATOM 4337 C CA . ASN A 1 529 ? 13.435 7.063 -19.576 1.00 91.12 529 ASN A CA 1
ATOM 4338 C C . ASN A 1 529 ? 13.243 6.008 -20.673 1.00 91.12 529 ASN A C 1
ATOM 4340 O O . ASN A 1 529 ? 14.155 5.791 -21.461 1.00 91.12 529 ASN A O 1
ATOM 4344 N N . THR A 1 530 ? 12.042 5.434 -20.798 1.00 91.62 530 THR A N 1
ATOM 4345 C CA . THR A 1 530 ? 11.731 4.487 -21.882 1.00 91.62 530 THR A CA 1
ATOM 4346 C C . THR A 1 530 ? 11.914 5.121 -23.261 1.00 91.62 530 THR A C 1
ATOM 4348 O O . THR A 1 530 ? 12.522 4.499 -24.125 1.00 91.62 530 THR A O 1
ATOM 4351 N N . THR A 1 531 ? 11.463 6.367 -23.469 1.00 92.81 531 THR A N 1
ATOM 4352 C CA . THR A 1 531 ? 11.646 7.067 -24.755 1.00 92.81 531 THR A CA 1
ATOM 4353 C C . THR A 1 531 ? 13.119 7.258 -25.120 1.00 92.81 531 THR A C 1
ATOM 4355 O O . THR A 1 531 ? 13.459 7.191 -26.298 1.00 92.81 531 THR A O 1
ATOM 4358 N N . LEU A 1 532 ? 14.005 7.435 -24.131 1.00 91.06 532 LEU A N 1
ATOM 4359 C CA . LEU A 1 532 ? 15.450 7.505 -24.368 1.00 91.06 532 LEU A CA 1
ATOM 4360 C C . LEU A 1 532 ? 16.033 6.144 -24.773 1.00 91.06 532 LEU A C 1
ATOM 4362 O O . LEU A 1 532 ? 16.830 6.091 -25.705 1.00 91.06 532 LEU A O 1
ATOM 4366 N N . GLU A 1 533 ? 15.615 5.053 -24.122 1.00 87.62 533 GLU A N 1
ATOM 4367 C CA . GLU A 1 533 ? 16.073 3.687 -24.440 1.00 87.62 533 GLU A CA 1
ATOM 4368 C C . GLU A 1 533 ? 15.695 3.266 -25.865 1.00 87.62 533 GLU A C 1
ATOM 4370 O O . GLU A 1 533 ? 16.518 2.721 -26.599 1.00 87.62 533 GLU A O 1
ATOM 4375 N N . ILE A 1 534 ? 14.460 3.561 -26.279 1.00 89.75 534 ILE A N 1
ATOM 4376 C CA . ILE A 1 534 ? 13.950 3.221 -27.618 1.00 89.75 534 ILE A CA 1
ATOM 4377 C C . ILE A 1 534 ? 14.320 4.276 -28.675 1.00 89.75 534 ILE A C 1
ATOM 4379 O O . ILE A 1 534 ? 13.898 4.174 -29.826 1.00 89.75 534 ILE A O 1
ATOM 4383 N N . LYS A 1 535 ? 15.091 5.304 -28.286 1.00 90.25 535 LYS A N 1
ATOM 4384 C CA . LYS A 1 535 ? 15.546 6.425 -29.130 1.00 90.25 535 LYS A CA 1
ATOM 4385 C C . LYS A 1 535 ? 14.413 7.214 -29.799 1.00 90.25 535 LYS A C 1
ATOM 4387 O O . LYS A 1 535 ? 14.572 7.771 -30.886 1.00 90.25 535 LYS A O 1
ATOM 4392 N N . ASP A 1 536 ? 13.270 7.313 -29.132 1.00 92.00 536 ASP A N 1
ATOM 4393 C CA . ASP A 1 536 ? 12.137 8.105 -29.592 1.00 92.00 536 ASP A CA 1
ATOM 4394 C C . ASP A 1 536 ? 12.232 9.557 -29.100 1.00 92.00 536 ASP A C 1
ATOM 4396 O O . ASP A 1 536 ? 11.647 9.957 -28.088 1.00 92.00 536 ASP A O 1
ATOM 4400 N N . TRP A 1 537 ? 12.972 10.376 -29.849 1.00 92.62 537 TRP A N 1
ATOM 4401 C CA . TRP A 1 537 ? 13.214 11.779 -29.501 1.00 92.62 537 TRP A CA 1
ATOM 4402 C C . TRP A 1 537 ? 11.948 12.640 -29.510 1.00 92.62 537 TRP A C 1
ATOM 4404 O O . TRP A 1 537 ? 11.828 13.546 -28.687 1.00 92.62 537 TRP A O 1
ATOM 4414 N N . GLN A 1 538 ? 11.006 12.352 -30.414 1.00 92.69 538 GLN A N 1
ATOM 4415 C CA . GLN A 1 538 ? 9.730 13.068 -30.480 1.00 92.69 538 GLN A CA 1
ATOM 4416 C C . GLN A 1 538 ? 8.868 12.740 -29.260 1.00 92.69 538 GLN A C 1
ATOM 4418 O O . GLN A 1 538 ? 8.316 13.649 -28.640 1.00 92.69 538 GLN A O 1
ATOM 4423 N N . GLY A 1 539 ? 8.808 11.460 -28.874 1.00 92.31 539 GLY A N 1
ATOM 4424 C CA . GLY A 1 539 ? 8.167 11.025 -27.635 1.00 92.31 539 GLY A CA 1
ATOM 4425 C C . GLY A 1 539 ? 8.761 11.742 -26.422 1.00 92.31 539 GLY A C 1
ATOM 4426 O O . GLY A 1 539 ? 8.028 12.358 -25.651 1.00 92.31 539 GLY A O 1
ATOM 4427 N N . ALA A 1 540 ? 10.091 11.768 -26.303 1.00 94.06 540 ALA A N 1
ATOM 4428 C CA . ALA A 1 540 ? 10.781 12.460 -25.214 1.00 94.06 540 ALA A CA 1
ATOM 4429 C C . ALA A 1 540 ? 10.411 13.958 -25.120 1.00 94.06 540 ALA A C 1
ATOM 4431 O O . ALA A 1 540 ? 10.217 14.480 -24.018 1.00 94.06 540 ALA A O 1
ATOM 4432 N N . ASP A 1 541 ? 10.268 14.651 -26.257 1.00 94.31 541 ASP A N 1
ATOM 4433 C CA . ASP A 1 541 ? 9.863 16.063 -26.304 1.00 94.31 541 ASP A CA 1
ATOM 4434 C C . ASP A 1 541 ? 8.405 16.294 -25.890 1.00 94.31 541 ASP A C 1
ATOM 4436 O O . ASP A 1 541 ? 8.115 17.256 -25.165 1.00 94.31 541 ASP A O 1
ATOM 4440 N N . ILE A 1 542 ? 7.494 15.397 -26.280 1.00 93.25 542 ILE A N 1
ATOM 4441 C CA . ILE A 1 542 ? 6.093 15.419 -25.832 1.00 93.25 542 ILE A CA 1
ATOM 4442 C C . ILE A 1 542 ? 6.032 15.289 -24.306 1.00 93.25 542 ILE A C 1
ATOM 4444 O O . ILE A 1 542 ? 5.353 16.077 -23.636 1.00 93.25 542 ILE A O 1
ATOM 4448 N N . ILE A 1 543 ? 6.792 14.348 -23.736 1.00 93.75 543 ILE A N 1
ATOM 4449 C CA . ILE A 1 543 ? 6.824 14.123 -22.287 1.00 93.75 543 ILE A CA 1
ATOM 4450 C C . ILE A 1 543 ? 7.419 15.327 -21.556 1.00 93.75 543 ILE A C 1
ATOM 4452 O O . ILE A 1 543 ? 6.804 15.822 -20.613 1.00 93.75 543 ILE A O 1
ATOM 4456 N N . LEU A 1 544 ? 8.558 15.869 -22.000 1.00 93.44 544 LEU A N 1
ATOM 4457 C CA . LEU A 1 544 ? 9.167 17.051 -21.374 1.00 93.44 544 LEU A CA 1
ATOM 4458 C C . LEU A 1 544 ? 8.243 18.272 -21.418 1.00 93.44 544 LEU A C 1
ATOM 4460 O O . LEU A 1 544 ? 8.114 18.989 -20.422 1.00 93.44 544 LEU A O 1
ATOM 4464 N N . THR A 1 545 ? 7.567 18.497 -22.545 1.00 93.31 545 THR A N 1
ATOM 4465 C CA . THR A 1 545 ? 6.597 19.590 -22.696 1.00 93.31 545 THR A CA 1
ATOM 4466 C C . THR A 1 545 ? 5.427 19.417 -21.730 1.00 93.31 545 THR A C 1
ATOM 4468 O O . THR A 1 545 ? 5.055 20.357 -21.019 1.00 93.31 545 THR A O 1
ATOM 4471 N N . THR A 1 546 ? 4.904 18.195 -21.624 1.00 90.94 546 THR A N 1
ATOM 4472 C CA . THR A 1 546 ? 3.845 17.835 -20.674 1.00 90.94 546 THR A CA 1
ATOM 4473 C C . THR A 1 546 ? 4.300 18.045 -19.229 1.00 90.94 546 THR A C 1
ATOM 4475 O O . THR A 1 546 ? 3.592 18.675 -18.440 1.00 90.94 546 THR A O 1
ATOM 4478 N N . MET A 1 547 ? 5.519 17.618 -18.882 1.00 90.88 547 MET A N 1
ATOM 4479 C CA . MET A 1 547 ? 6.085 17.794 -17.545 1.00 90.88 547 MET A CA 1
ATOM 4480 C C . MET A 1 547 ? 6.238 19.274 -17.173 1.00 90.88 547 MET A C 1
ATOM 4482 O O . MET A 1 547 ? 5.871 19.667 -16.064 1.00 90.88 547 MET A O 1
ATOM 4486 N N . LYS A 1 548 ? 6.734 20.113 -18.092 1.00 90.88 548 LYS A N 1
ATOM 4487 C CA . LYS A 1 548 ? 6.854 21.566 -17.878 1.00 90.88 548 LYS A CA 1
ATOM 4488 C C . LYS A 1 548 ? 5.503 22.226 -17.628 1.00 90.88 548 LYS A C 1
ATOM 4490 O O . LYS A 1 548 ? 5.412 23.118 -16.785 1.00 90.88 548 LYS A O 1
ATOM 4495 N N . ARG A 1 549 ? 4.469 21.791 -18.354 1.00 90.06 549 ARG A N 1
ATOM 4496 C CA . ARG A 1 549 ? 3.103 22.309 -18.226 1.00 90.06 549 ARG A CA 1
ATOM 4497 C C . ARG A 1 549 ? 2.471 21.917 -16.888 1.00 90.06 549 ARG A C 1
ATOM 4499 O O . ARG A 1 549 ? 1.885 22.773 -16.220 1.00 90.06 549 ARG A O 1
ATOM 4506 N N . ASN A 1 550 ? 2.612 20.651 -16.496 1.00 85.62 550 ASN A N 1
ATOM 4507 C CA . ASN A 1 550 ? 1.859 20.061 -15.390 1.00 85.62 550 ASN A CA 1
ATOM 4508 C C . ASN A 1 550 ? 2.556 20.214 -14.017 1.00 85.62 550 ASN A C 1
ATOM 4510 O O . ASN A 1 550 ? 1.873 20.377 -13.006 1.00 85.62 550 ASN A O 1
ATOM 4514 N N . PHE A 1 551 ? 3.895 20.237 -13.942 1.00 85.62 551 PHE A N 1
ATOM 4515 C CA . PHE A 1 551 ? 4.633 20.202 -12.664 1.00 85.62 551 PHE A CA 1
ATOM 4516 C C . PHE A 1 551 ? 5.321 21.525 -12.320 1.00 85.62 551 PHE A C 1
ATOM 4518 O O . PHE A 1 551 ? 6.446 21.775 -12.735 1.00 85.62 551 PHE A O 1
ATOM 4525 N N . LYS A 1 552 ? 4.689 22.385 -11.513 1.00 83.56 552 LYS A N 1
ATOM 4526 C CA . LYS A 1 552 ? 5.169 23.765 -11.268 1.00 83.56 552 LYS A CA 1
ATOM 4527 C C . LYS A 1 552 ? 6.058 23.964 -10.031 1.00 83.56 552 LYS A C 1
ATOM 4529 O O . LYS A 1 552 ? 6.572 25.063 -9.833 1.00 83.56 552 LYS A O 1
ATOM 4534 N N . CYS A 1 553 ? 6.256 22.960 -9.173 1.00 81.50 553 CYS A N 1
ATOM 4535 C CA . CYS A 1 553 ? 7.057 23.146 -7.957 1.00 81.50 553 CYS A CA 1
ATOM 4536 C C . CYS A 1 553 ? 8.545 23.372 -8.286 1.00 81.50 553 CYS A C 1
ATOM 4538 O O . CYS A 1 553 ? 9.110 22.686 -9.135 1.00 81.50 553 CYS A O 1
ATOM 4540 N N . GLN A 1 554 ? 9.217 24.278 -7.563 1.00 82.69 554 GLN A N 1
ATOM 4541 C CA . GLN A 1 554 ? 10.609 24.678 -7.841 1.00 82.69 554 GLN A CA 1
ATOM 4542 C C . GLN A 1 554 ? 11.587 23.490 -7.893 1.00 82.69 554 GLN A C 1
ATOM 4544 O O . GLN A 1 554 ? 12.436 23.413 -8.781 1.00 82.69 554 GLN A O 1
ATOM 4549 N N . HIS A 1 555 ? 11.456 22.534 -6.967 1.00 81.25 555 HIS A N 1
ATOM 4550 C CA . HIS A 1 555 ? 12.284 21.327 -6.967 1.00 81.25 555 HIS A CA 1
ATOM 4551 C C . HIS A 1 555 ? 12.031 20.443 -8.203 1.00 81.25 555 HIS A C 1
ATOM 4553 O O . HIS A 1 555 ? 12.984 19.940 -8.793 1.00 81.25 555 HIS A O 1
ATOM 4559 N N . GLN A 1 556 ? 10.772 20.295 -8.629 1.00 83.69 556 GLN A N 1
ATOM 4560 C CA . GLN A 1 556 ? 10.403 19.524 -9.823 1.00 83.69 556 GLN A CA 1
ATOM 4561 C C . GLN A 1 556 ? 10.931 20.192 -11.096 1.00 83.69 556 GLN A C 1
ATOM 4563 O O . GLN A 1 556 ? 11.551 19.523 -11.914 1.00 83.69 556 GLN A O 1
ATOM 4568 N N . GLN A 1 557 ? 10.782 21.512 -11.222 1.00 87.25 557 GLN A N 1
ATOM 4569 C CA . GLN A 1 557 ? 11.299 22.286 -12.356 1.00 87.25 557 GLN A CA 1
ATOM 4570 C C . GLN A 1 557 ? 12.824 22.180 -12.481 1.00 87.25 557 GLN A C 1
ATOM 4572 O O . GLN A 1 557 ? 13.342 21.945 -13.571 1.00 87.25 557 GLN A O 1
ATOM 4577 N N . LYS A 1 558 ? 13.556 22.235 -11.355 1.00 87.69 558 LYS A N 1
ATOM 4578 C CA . LYS A 1 558 ? 15.009 21.993 -11.348 1.00 87.69 558 LYS A CA 1
ATOM 4579 C C . LYS A 1 558 ? 15.355 20.606 -11.901 1.00 87.69 558 LYS A C 1
ATOM 4581 O O . LYS A 1 558 ? 16.322 20.481 -12.646 1.00 87.69 558 LYS A O 1
ATOM 4586 N N . ARG A 1 559 ? 14.575 19.580 -11.547 1.00 88.94 559 ARG A N 1
ATOM 4587 C CA . ARG A 1 559 ? 14.777 18.208 -12.029 1.00 88.94 559 ARG A CA 1
ATOM 4588 C C . ARG A 1 559 ? 14.414 18.042 -13.507 1.00 88.94 559 ARG A C 1
ATOM 4590 O O . ARG A 1 559 ? 15.155 17.372 -14.212 1.00 88.94 559 ARG A O 1
ATOM 4597 N N . ILE A 1 560 ? 13.335 18.670 -13.979 1.00 90.81 560 ILE A N 1
ATOM 4598 C CA . ILE A 1 560 ? 12.922 18.652 -15.396 1.00 90.81 560 ILE A CA 1
ATOM 4599 C C . ILE A 1 560 ? 14.013 19.259 -16.285 1.00 90.81 560 ILE A C 1
ATOM 4601 O O . ILE A 1 560 ? 14.366 18.666 -17.297 1.00 90.81 560 ILE A O 1
ATOM 4605 N N . ALA A 1 561 ? 14.630 20.365 -15.860 1.00 90.00 561 ALA A N 1
ATOM 4606 C CA . ALA A 1 561 ? 15.780 20.931 -16.566 1.00 90.00 561 ALA A CA 1
ATOM 4607 C C . ALA A 1 561 ? 16.977 19.956 -16.637 1.00 90.00 561 ALA A C 1
ATOM 4609 O O . ALA A 1 561 ? 17.721 19.960 -17.609 1.00 90.00 561 ALA A O 1
ATOM 4610 N N . GLY A 1 562 ? 17.162 19.099 -15.626 1.00 91.06 562 GLY A N 1
ATOM 4611 C CA . GLY A 1 562 ? 18.156 18.019 -15.667 1.00 91.06 562 GLY A CA 1
ATOM 4612 C C . GLY A 1 562 ? 17.825 16.929 -16.694 1.00 91.06 562 GLY A C 1
ATOM 4613 O O . GLY A 1 562 ? 18.724 16.419 -17.355 1.00 91.06 562 GLY A O 1
ATOM 4614 N N . LEU A 1 563 ? 16.540 16.607 -16.880 1.00 92.81 563 LEU A N 1
ATOM 4615 C CA . LEU A 1 563 ? 16.095 15.613 -17.865 1.00 92.81 563 LEU A CA 1
ATOM 4616 C C . LEU A 1 563 ? 16.358 16.054 -19.309 1.00 92.81 563 LEU A C 1
ATOM 4618 O O . LEU A 1 563 ? 16.708 15.222 -20.140 1.00 92.81 563 LEU A O 1
ATOM 4622 N N . GLU A 1 564 ? 16.263 17.351 -19.605 1.00 93.62 564 GLU A N 1
ATOM 4623 C CA . GLU A 1 564 ? 16.661 17.886 -20.916 1.00 93.62 564 GLU A CA 1
ATOM 4624 C C . GLU A 1 564 ? 18.130 17.607 -21.223 1.00 93.62 564 GLU A C 1
ATOM 4626 O O . GLU A 1 564 ? 18.456 17.154 -22.320 1.00 93.62 564 GLU A O 1
ATOM 4631 N N . TYR A 1 565 ? 19.009 17.817 -20.240 1.00 94.50 565 TYR A N 1
ATOM 4632 C CA . TYR A 1 565 ? 20.421 17.491 -20.390 1.00 94.50 565 TYR A CA 1
ATOM 4633 C C . TYR A 1 565 ? 20.645 15.990 -20.572 1.00 94.50 565 TYR A C 1
ATOM 4635 O O . TYR A 1 565 ? 21.449 15.618 -21.418 1.00 94.50 565 TYR A O 1
ATOM 4643 N N . ASN A 1 566 ? 19.889 15.126 -19.885 1.00 92.12 566 ASN A N 1
ATOM 4644 C CA . ASN A 1 566 ? 19.951 13.682 -20.138 1.00 92.12 566 ASN A CA 1
ATOM 4645 C C . ASN A 1 566 ? 19.521 13.328 -21.572 1.00 92.12 566 ASN A C 1
ATOM 4647 O O . ASN A 1 566 ? 20.174 12.500 -22.206 1.00 92.12 566 ASN A O 1
ATOM 4651 N N . LYS A 1 567 ? 18.476 13.972 -22.119 1.00 94.88 567 LYS A N 1
ATOM 4652 C CA . LYS A 1 567 ? 18.077 13.778 -23.527 1.00 94.88 567 LYS A CA 1
ATOM 4653 C C . LYS A 1 567 ? 19.220 14.149 -24.469 1.00 94.88 567 LYS A C 1
ATOM 4655 O O . LYS A 1 567 ? 19.601 13.346 -25.316 1.00 94.88 567 LYS A O 1
ATOM 4660 N N . LEU A 1 568 ? 19.779 15.348 -24.298 1.00 94.75 568 LEU A N 1
ATOM 4661 C CA . LEU A 1 568 ? 20.876 15.856 -25.127 1.00 94.75 568 LEU A CA 1
ATOM 4662 C C . LEU A 1 568 ? 22.133 14.987 -25.008 1.00 94.75 568 LEU A C 1
ATOM 4664 O O . LEU A 1 568 ? 22.768 14.701 -26.019 1.00 94.75 568 LEU A O 1
ATOM 4668 N N . ALA A 1 569 ? 22.455 14.517 -23.802 1.00 93.50 569 ALA A N 1
ATOM 4669 C CA . ALA A 1 569 ? 23.561 13.596 -23.572 1.00 93.50 569 ALA A CA 1
ATOM 4670 C C . ALA A 1 569 ? 23.355 12.266 -24.309 1.00 93.50 569 ALA A C 1
ATOM 4672 O O . ALA A 1 569 ? 24.267 11.779 -24.971 1.00 93.50 569 ALA A O 1
ATOM 4673 N N . THR A 1 570 ? 22.140 11.712 -24.262 1.00 92.25 570 THR A N 1
ATOM 4674 C CA . THR A 1 570 ? 21.799 10.466 -24.971 1.00 92.25 570 THR A CA 1
ATOM 4675 C C . THR A 1 570 ? 21.906 10.648 -26.487 1.00 92.25 570 THR A C 1
ATOM 4677 O O . THR A 1 570 ? 22.473 9.803 -27.172 1.00 92.25 570 THR A O 1
ATOM 4680 N N . GLN A 1 571 ? 21.440 11.783 -27.021 1.00 93.81 571 GLN A N 1
ATOM 4681 C CA . GLN A 1 571 ? 21.572 12.115 -28.445 1.00 93.81 571 GLN A CA 1
ATOM 4682 C C . GLN A 1 571 ? 23.031 12.301 -28.879 1.00 93.81 571 GLN A C 1
ATOM 4684 O O . GLN A 1 571 ? 23.401 11.886 -29.975 1.00 93.81 571 GLN A O 1
ATOM 4689 N N . ALA A 1 572 ? 23.855 12.940 -28.046 1.00 93.38 572 ALA A N 1
ATOM 4690 C CA . ALA A 1 572 ? 25.280 13.112 -28.309 1.00 93.38 572 ALA A CA 1
ATOM 4691 C C . ALA A 1 572 ? 26.010 11.762 -28.296 1.00 93.38 572 ALA A C 1
ATOM 4693 O O . ALA A 1 572 ? 26.765 11.465 -29.218 1.00 93.38 572 ALA A O 1
ATOM 4694 N N . TYR A 1 573 ? 25.703 10.910 -27.314 1.00 91.56 573 TYR A N 1
ATOM 4695 C CA . TYR A 1 573 ? 26.242 9.556 -27.235 1.00 91.56 573 TYR A CA 1
ATOM 4696 C C . TYR A 1 573 ? 25.873 8.716 -28.467 1.00 91.56 573 TYR A C 1
ATOM 4698 O O . TYR A 1 573 ? 26.739 8.067 -29.043 1.00 91.56 573 TYR A O 1
ATOM 4706 N N . ASP A 1 574 ? 24.618 8.769 -28.925 1.00 88.81 574 ASP A N 1
ATOM 4707 C CA . ASP A 1 574 ? 24.164 8.040 -30.122 1.00 88.81 574 ASP A CA 1
ATOM 4708 C C . ASP A 1 574 ? 24.889 8.495 -31.402 1.00 88.81 574 ASP A C 1
ATOM 4710 O O . ASP A 1 574 ? 25.201 7.695 -32.282 1.00 88.81 574 ASP A O 1
ATOM 4714 N N . LYS A 1 575 ? 25.242 9.784 -31.470 1.00 92.06 575 LYS A N 1
ATOM 4715 C CA . LYS A 1 575 ? 26.082 10.361 -32.531 1.00 92.06 575 LYS A CA 1
ATOM 4716 C C . LYS A 1 575 ? 27.580 10.081 -32.355 1.00 92.06 575 LYS A C 1
ATOM 4718 O O . LYS A 1 575 ? 28.366 10.564 -33.165 1.00 92.06 575 LYS A O 1
ATOM 4723 N N . LYS A 1 576 ? 27.971 9.321 -31.325 1.00 90.75 576 LYS A N 1
ATOM 4724 C CA . LYS A 1 576 ? 29.360 9.051 -30.918 1.00 90.75 576 LYS A CA 1
ATOM 4725 C C . LYS A 1 576 ? 30.157 10.301 -30.515 1.00 90.75 576 LYS A C 1
ATOM 4727 O O . LYS A 1 576 ? 31.382 10.276 -30.507 1.00 90.75 576 LYS A O 1
ATOM 4732 N N . ASP A 1 577 ? 29.477 11.388 -30.149 1.00 93.25 577 ASP A N 1
ATOM 4733 C CA . ASP A 1 577 ? 30.097 12.571 -29.542 1.00 93.25 577 ASP A CA 1
ATOM 4734 C C . ASP A 1 577 ? 30.099 12.421 -28.015 1.00 93.25 577 ASP A C 1
ATOM 4736 O O . ASP A 1 577 ? 29.248 12.948 -27.284 1.00 93.25 577 ASP A O 1
ATOM 4740 N N . TYR A 1 578 ? 31.052 11.628 -27.529 1.00 92.44 578 TYR A N 1
ATOM 4741 C CA . TYR A 1 578 ? 31.168 11.302 -26.109 1.00 92.44 578 TYR A CA 1
ATOM 4742 C C . TYR A 1 578 ? 31.553 12.522 -25.266 1.00 92.44 578 TYR A C 1
ATOM 4744 O O . TYR A 1 578 ? 31.053 12.677 -24.151 1.00 92.44 578 TYR A O 1
ATOM 4752 N N . SER A 1 579 ? 32.344 13.444 -25.820 1.00 92.44 579 SER A N 1
ATOM 4753 C CA . SER A 1 579 ? 32.737 14.690 -25.159 1.00 92.44 579 SER A CA 1
ATOM 4754 C C . SER A 1 579 ? 31.536 15.599 -24.862 1.00 92.44 579 SER A C 1
ATOM 4756 O O . SER A 1 579 ? 31.359 16.068 -23.731 1.00 92.44 579 SER A O 1
ATOM 4758 N N . ALA A 1 580 ? 30.643 15.799 -25.840 1.00 93.56 580 ALA A N 1
ATOM 4759 C CA . ALA A 1 580 ? 29.420 16.563 -25.637 1.00 93.56 580 ALA A CA 1
ATOM 4760 C C . ALA A 1 580 ? 28.467 15.836 -24.681 1.00 93.56 580 ALA A C 1
ATOM 4762 O O . ALA A 1 580 ? 27.852 16.481 -23.828 1.00 93.56 580 ALA A O 1
ATOM 4763 N N . SER A 1 581 ? 28.387 14.503 -24.769 1.00 93.88 581 SER A N 1
ATOM 4764 C CA . SER A 1 581 ? 27.596 13.691 -23.841 1.00 93.88 581 SER A CA 1
ATOM 4765 C C . SER A 1 581 ? 28.032 13.887 -22.383 1.00 93.88 581 SER A C 1
ATOM 4767 O O . SER A 1 581 ? 27.200 14.209 -21.531 1.00 93.88 581 SER A O 1
ATOM 4769 N N . ILE A 1 582 ? 29.338 13.811 -22.103 1.00 93.69 582 ILE A N 1
ATOM 4770 C CA . ILE A 1 582 ? 29.928 14.052 -20.775 1.00 93.69 582 ILE A CA 1
ATOM 4771 C C . ILE A 1 582 ? 29.579 15.457 -20.267 1.00 93.69 582 ILE A C 1
ATOM 4773 O O . ILE A 1 582 ? 29.091 15.597 -19.145 1.00 93.69 582 ILE A O 1
ATOM 4777 N N . ASN A 1 583 ? 29.748 16.488 -21.100 1.00 94.94 583 ASN A N 1
ATOM 4778 C CA . ASN A 1 583 ? 29.440 17.874 -20.732 1.00 94.94 583 ASN A CA 1
ATOM 4779 C C . ASN A 1 583 ? 27.960 18.074 -20.364 1.00 94.94 583 ASN A C 1
ATOM 4781 O O . ASN A 1 583 ? 27.632 18.797 -19.419 1.00 94.94 583 ASN A O 1
ATOM 4785 N N . PHE A 1 584 ? 27.041 17.447 -21.102 1.00 94.94 584 PHE A N 1
ATOM 4786 C CA . PHE A 1 584 ? 25.621 17.492 -20.758 1.00 94.94 584 PHE A CA 1
ATOM 4787 C C . PHE A 1 584 ? 25.324 16.721 -19.467 1.00 94.94 584 PHE A C 1
ATOM 4789 O O . PHE A 1 584 ? 24.569 17.221 -18.631 1.00 94.94 584 PHE A O 1
ATOM 4796 N N . MET A 1 585 ? 25.956 15.567 -19.244 1.00 93.06 585 MET A N 1
ATOM 4797 C CA . MET A 1 585 ? 25.800 14.808 -17.999 1.00 93.06 585 MET A CA 1
ATOM 4798 C C . MET A 1 585 ? 26.271 15.582 -16.770 1.00 93.06 585 MET A C 1
ATOM 4800 O O . MET A 1 585 ? 25.594 15.571 -15.744 1.00 93.06 585 MET A O 1
ATOM 4804 N N . GLU A 1 586 ? 27.373 16.323 -16.865 1.00 92.00 586 GLU A N 1
ATOM 4805 C CA . GLU A 1 586 ? 27.857 17.164 -15.765 1.00 92.00 586 GLU A CA 1
ATOM 4806 C C . GLU A 1 586 ? 26.851 18.260 -15.395 1.00 92.00 586 GLU A C 1
ATOM 4808 O O . GLU A 1 586 ? 26.535 18.449 -14.216 1.00 92.00 586 GLU A O 1
ATOM 4813 N N . LYS A 1 587 ? 26.222 18.891 -16.394 1.00 93.06 587 LYS A N 1
ATOM 4814 C CA . LYS A 1 587 ? 25.107 19.826 -16.162 1.00 93.06 587 LYS A CA 1
ATOM 4815 C C . LYS A 1 587 ? 23.898 19.135 -15.526 1.00 93.06 587 LYS A C 1
ATOM 4817 O O . LYS A 1 587 ? 23.221 19.724 -14.681 1.00 93.06 587 LYS A O 1
ATOM 4822 N N . ALA A 1 588 ? 23.619 17.885 -15.892 1.00 90.94 588 ALA A N 1
ATOM 4823 C CA . ALA A 1 588 ? 22.538 17.093 -15.307 1.00 90.94 588 ALA A CA 1
ATOM 4824 C C . ALA A 1 588 ? 22.812 16.737 -13.824 1.00 90.94 588 ALA A C 1
ATOM 4826 O O . ALA A 1 588 ? 21.904 16.790 -12.980 1.00 90.94 588 ALA A O 1
ATOM 4827 N N . ILE A 1 589 ? 24.078 16.481 -13.468 1.00 89.31 589 ILE A N 1
ATOM 4828 C CA . ILE A 1 589 ? 24.542 16.234 -12.090 1.00 89.31 589 ILE A CA 1
ATOM 4829 C C . ILE A 1 589 ? 24.283 17.450 -11.190 1.00 89.31 589 ILE A C 1
ATOM 4831 O O . ILE A 1 589 ? 23.745 17.289 -10.091 1.00 89.31 589 ILE A O 1
ATOM 4835 N N . GLU A 1 590 ? 24.543 18.678 -11.654 1.00 89.31 590 GLU A N 1
ATOM 4836 C CA . GLU A 1 590 ? 24.229 19.911 -10.899 1.00 89.31 590 GLU A CA 1
ATOM 4837 C C . GLU A 1 590 ? 22.731 20.038 -10.552 1.00 89.31 590 GLU A C 1
ATOM 4839 O O . GLU A 1 590 ? 22.319 20.665 -9.558 1.00 89.31 590 GLU A O 1
ATOM 4844 N N . LYS A 1 591 ? 21.880 19.430 -11.387 1.00 86.75 591 LYS A N 1
ATOM 4845 C CA . LYS A 1 591 ? 20.428 19.368 -11.201 1.00 86.75 591 LYS A CA 1
ATOM 4846 C C . LYS A 1 591 ? 19.968 18.153 -10.390 1.00 86.75 591 LYS A C 1
ATOM 4848 O O . LYS A 1 591 ? 18.783 18.088 -10.062 1.00 86.75 591 LYS A O 1
ATOM 4853 N N . LYS A 1 592 ? 20.886 17.273 -9.971 1.00 85.19 592 LYS A N 1
ATOM 4854 C CA . LYS A 1 592 ? 20.637 16.017 -9.236 1.00 85.19 592 LYS A CA 1
ATOM 4855 C C . LYS A 1 592 ? 19.790 15.004 -10.017 1.00 85.19 592 LYS A C 1
ATOM 4857 O O . LYS A 1 592 ? 19.007 14.268 -9.418 1.00 85.19 592 LYS A O 1
ATOM 4862 N N . VAL A 1 593 ? 19.902 14.994 -11.345 1.00 83.75 593 VAL A N 1
ATOM 4863 C CA . VAL A 1 593 ? 19.166 14.070 -12.219 1.00 83.75 593 VAL A CA 1
ATOM 4864 C C . VAL A 1 593 ? 20.105 13.602 -13.320 1.00 83.75 593 VAL A C 1
ATOM 4866 O O . VAL A 1 593 ? 20.135 14.198 -14.384 1.00 83.75 593 VAL A O 1
ATOM 4869 N N . VAL A 1 594 ? 20.881 12.554 -13.056 1.00 85.12 594 VAL A N 1
ATOM 4870 C CA . VAL A 1 594 ? 21.859 11.999 -14.004 1.00 85.12 594 VAL A CA 1
ATOM 4871 C C . VAL A 1 594 ? 21.543 10.533 -14.277 1.00 85.12 594 VAL A C 1
ATOM 4873 O O . VAL A 1 594 ? 21.201 9.796 -13.349 1.00 85.12 594 VAL A O 1
ATOM 4876 N N . ASN A 1 595 ? 21.657 10.115 -15.537 1.00 85.75 595 ASN A N 1
ATOM 4877 C CA . ASN A 1 595 ? 21.727 8.698 -15.880 1.00 85.75 595 ASN A CA 1
ATOM 4878 C C . ASN A 1 595 ? 23.178 8.233 -15.672 1.00 85.75 595 ASN A C 1
ATOM 4880 O O . ASN A 1 595 ? 24.059 8.564 -16.465 1.00 85.75 595 ASN A O 1
ATOM 4884 N N . GLN A 1 596 ? 23.430 7.539 -14.558 1.00 86.81 596 GLN A N 1
ATOM 4885 C CA . GLN A 1 596 ? 24.781 7.140 -14.151 1.00 86.81 596 GLN A CA 1
ATOM 4886 C C . GLN A 1 596 ? 25.407 6.133 -15.120 1.00 86.81 596 GLN A C 1
ATOM 4888 O O . GLN A 1 596 ? 26.589 6.268 -15.426 1.00 86.81 596 GLN A O 1
ATOM 4893 N N . ASP A 1 597 ? 24.616 5.199 -15.650 1.00 83.31 597 ASP A N 1
ATOM 4894 C CA . ASP A 1 597 ? 25.090 4.167 -16.579 1.00 83.31 597 ASP A CA 1
ATOM 4895 C C . ASP A 1 597 ? 25.553 4.792 -17.899 1.00 83.31 597 ASP A C 1
ATOM 4897 O O . ASP A 1 597 ? 26.677 4.564 -18.347 1.00 83.31 597 ASP A O 1
ATOM 4901 N N . LEU A 1 598 ? 24.731 5.677 -18.475 1.00 87.56 598 LEU A N 1
ATOM 4902 C CA . LEU A 1 598 ? 25.093 6.417 -19.686 1.00 87.56 598 LEU A CA 1
ATOM 4903 C C . LEU A 1 598 ? 26.301 7.332 -19.457 1.00 87.56 598 LEU A C 1
ATOM 4905 O O . LEU A 1 598 ? 27.160 7.443 -20.329 1.00 87.56 598 LEU A O 1
ATOM 4909 N N . TYR A 1 599 ? 26.405 7.959 -18.283 1.00 90.62 599 TYR A N 1
ATOM 4910 C CA . TYR A 1 599 ? 27.557 8.798 -17.962 1.00 90.62 599 TYR A CA 1
ATOM 4911 C C . TYR A 1 599 ? 28.855 7.988 -17.874 1.00 90.62 599 TYR A C 1
ATOM 4913 O O . TYR A 1 599 ? 29.862 8.375 -18.466 1.00 90.62 599 TYR A O 1
ATOM 4921 N N . ALA A 1 600 ? 28.832 6.845 -17.186 1.00 88.31 600 ALA A N 1
ATOM 4922 C CA . ALA A 1 600 ? 29.986 5.962 -17.080 1.00 88.31 600 ALA A CA 1
ATOM 4923 C C . ALA A 1 600 ? 30.393 5.367 -18.433 1.00 88.31 600 ALA A C 1
ATOM 4925 O O . ALA A 1 600 ? 31.586 5.315 -18.735 1.00 88.31 600 ALA A O 1
ATOM 4926 N N . ALA A 1 601 ? 29.429 4.983 -19.270 1.00 87.69 601 ALA A N 1
ATOM 4927 C CA . ALA A 1 601 ? 29.704 4.502 -20.617 1.00 87.69 601 ALA A CA 1
ATOM 4928 C C . ALA A 1 601 ? 30.309 5.596 -21.510 1.00 87.69 601 ALA A C 1
ATOM 4930 O O . ALA A 1 601 ? 31.272 5.331 -22.223 1.00 87.69 601 ALA A O 1
ATOM 4931 N N . ALA A 1 602 ? 29.793 6.831 -21.454 1.00 90.12 602 ALA A N 1
ATOM 4932 C CA . ALA A 1 602 ? 30.342 7.960 -22.211 1.00 90.12 602 ALA A CA 1
ATOM 4933 C C . ALA A 1 602 ? 31.788 8.274 -21.796 1.00 90.12 602 ALA A C 1
ATOM 4935 O O . ALA A 1 602 ? 32.652 8.433 -22.653 1.00 90.12 602 ALA A O 1
ATOM 4936 N N . LEU A 1 603 ? 32.061 8.303 -20.485 1.00 91.06 603 LEU A N 1
ATOM 4937 C CA . LEU A 1 603 ? 33.409 8.480 -19.935 1.00 91.06 603 LEU A CA 1
ATOM 4938 C C . LEU A 1 603 ? 34.370 7.394 -20.411 1.00 91.06 603 LEU A C 1
ATOM 4940 O O . LEU A 1 603 ? 35.520 7.680 -20.736 1.00 91.06 603 LEU A O 1
ATOM 4944 N N . LEU A 1 604 ? 33.901 6.152 -20.457 1.00 89.12 604 LEU A N 1
ATOM 4945 C CA . LEU A 1 604 ? 34.745 5.035 -20.829 1.00 89.12 604 LEU A CA 1
ATOM 4946 C C . LEU A 1 604 ? 34.990 4.982 -22.348 1.00 89.12 604 LEU A C 1
ATOM 4948 O O . LEU A 1 604 ? 36.126 4.772 -22.749 1.00 89.12 604 LEU A O 1
ATOM 4952 N N . HIS A 1 605 ? 34.007 5.295 -23.198 1.00 89.88 605 HIS A N 1
ATOM 4953 C CA . HIS A 1 605 ? 34.247 5.483 -24.641 1.00 89.88 605 HIS A CA 1
ATOM 4954 C C . HIS A 1 605 ? 35.209 6.637 -24.939 1.00 89.88 605 HIS A C 1
ATOM 4956 O O . HIS A 1 605 ? 36.124 6.484 -25.746 1.00 89.88 605 HIS A O 1
ATOM 4962 N N . GLN A 1 606 ? 35.042 7.775 -24.259 1.00 91.12 606 GLN A N 1
ATOM 4963 C CA . GLN A 1 606 ? 35.961 8.910 -24.370 1.00 91.12 606 GLN A CA 1
ATOM 4964 C C . GLN A 1 606 ? 37.385 8.508 -23.959 1.00 91.12 606 GLN A C 1
ATOM 4966 O O . GLN A 1 606 ? 38.348 8.823 -24.653 1.00 91.12 606 GLN A O 1
ATOM 4971 N N . SER A 1 607 ? 37.510 7.759 -22.861 1.00 90.38 607 SER A N 1
ATOM 4972 C CA . SER A 1 607 ? 38.781 7.211 -22.391 1.00 90.38 607 SER A CA 1
ATOM 4973 C C . SER A 1 607 ? 39.440 6.301 -23.434 1.00 90.38 607 SER A C 1
ATOM 4975 O O . SER A 1 607 ? 40.635 6.441 -23.691 1.00 90.38 607 SER A O 1
ATOM 4977 N N . LEU A 1 608 ? 38.682 5.412 -24.082 1.00 89.00 608 LEU A N 1
ATOM 4978 C CA . LEU A 1 608 ? 39.206 4.526 -25.127 1.00 89.00 608 LEU A CA 1
ATOM 4979 C C . LEU A 1 608 ? 39.698 5.292 -26.362 1.00 89.00 608 LEU A C 1
ATOM 4981 O O . LEU A 1 608 ? 40.760 4.963 -26.889 1.00 89.00 608 LEU A O 1
ATOM 4985 N N . GLY A 1 609 ? 38.976 6.332 -26.791 1.00 87.38 609 GLY A N 1
ATOM 4986 C CA . GLY A 1 609 ? 39.419 7.210 -27.880 1.00 87.38 609 GLY A CA 1
ATOM 4987 C C . GLY A 1 609 ? 40.717 7.948 -27.538 1.00 87.38 609 GLY A C 1
ATOM 4988 O O . GLY A 1 609 ? 41.690 7.881 -28.285 1.00 87.38 609 GLY A O 1
ATOM 4989 N N . GLU A 1 610 ? 40.777 8.561 -26.354 1.00 89.06 610 GLU A N 1
ATOM 4990 C CA . GLU A 1 610 ? 41.972 9.252 -25.847 1.00 89.06 610 GLU A CA 1
ATOM 4991 C C . GLU A 1 610 ? 43.178 8.310 -25.716 1.00 89.06 610 GLU A C 1
ATOM 4993 O O . GLU A 1 610 ? 44.314 8.711 -25.978 1.00 89.06 610 GLU A O 1
ATOM 4998 N N . TRP A 1 611 ? 42.942 7.045 -25.351 1.00 87.44 611 TRP A N 1
ATOM 4999 C CA . TRP A 1 611 ? 43.980 6.017 -25.309 1.00 87.44 611 TRP A CA 1
ATOM 5000 C C . TRP A 1 611 ? 44.559 5.775 -26.707 1.00 87.44 611 TRP A C 1
ATOM 5002 O O . TRP A 1 611 ? 45.771 5.795 -26.892 1.00 87.44 611 TRP A O 1
ATOM 5012 N N . GLN A 1 612 ? 43.712 5.606 -27.724 1.00 86.50 612 GLN A N 1
ATOM 5013 C CA . GLN A 1 612 ? 44.170 5.384 -29.101 1.00 86.50 612 GLN A CA 1
ATOM 5014 C C . GLN A 1 612 ? 44.946 6.582 -29.673 1.00 86.50 612 GLN A C 1
ATOM 5016 O O . GLN A 1 612 ? 45.885 6.394 -30.445 1.00 86.50 612 GLN A O 1
ATOM 5021 N N . GLU A 1 613 ? 44.602 7.801 -29.258 1.00 87.62 613 GLU A N 1
ATOM 5022 C CA . GLU A 1 613 ? 45.284 9.042 -29.651 1.00 87.62 613 GLU A CA 1
ATOM 5023 C C . GLU A 1 613 ? 46.589 9.314 -28.878 1.00 87.62 613 GLU A C 1
ATOM 5025 O O . GLU A 1 613 ? 47.299 10.278 -29.169 1.00 87.62 613 GLU A O 1
ATOM 5030 N N . GLY A 1 614 ? 46.930 8.484 -27.888 1.00 83.44 614 GLY A N 1
ATOM 5031 C CA . GLY A 1 614 ? 48.132 8.639 -27.067 1.00 83.44 614 GLY A CA 1
ATOM 5032 C C . GLY A 1 614 ? 48.003 9.632 -25.907 1.00 83.44 614 GLY A C 1
ATOM 5033 O O . GLY A 1 614 ? 49.004 10.008 -25.292 1.00 83.44 614 GLY A O 1
ATOM 5034 N N . GLN A 1 615 ? 46.781 10.042 -25.562 1.00 86.31 615 GLN A N 1
ATOM 5035 C CA . GLN A 1 615 ? 46.469 10.927 -24.437 1.00 86.31 615 GLN A CA 1
ATOM 5036 C C . GLN A 1 615 ? 46.298 10.135 -23.124 1.00 86.31 615 GLN A C 1
ATOM 5038 O O . GLN A 1 615 ? 45.266 10.195 -22.455 1.00 86.31 615 GLN A O 1
ATOM 5043 N N . TRP A 1 616 ? 47.332 9.382 -22.736 1.00 83.94 616 TRP A N 1
ATOM 5044 C CA . TRP A 1 616 ? 47.278 8.367 -21.670 1.00 83.94 616 TRP A CA 1
ATOM 5045 C C . TRP A 1 616 ? 46.755 8.871 -20.313 1.00 83.94 616 TRP A C 1
ATOM 5047 O O . TRP A 1 616 ? 45.973 8.187 -19.657 1.00 83.94 616 TRP A O 1
ATOM 5057 N N . ASP A 1 617 ? 47.163 10.073 -19.892 1.00 82.62 617 ASP A N 1
ATOM 5058 C CA . ASP A 1 617 ? 46.819 10.600 -18.562 1.00 82.62 617 ASP A CA 1
ATOM 5059 C C . ASP A 1 617 ? 45.348 11.046 -18.486 1.00 82.62 617 ASP A C 1
ATOM 5061 O O . ASP A 1 617 ? 44.678 10.803 -17.481 1.00 82.62 617 ASP A O 1
ATOM 5065 N N . SER A 1 618 ? 44.833 11.653 -19.563 1.00 85.75 618 SER A N 1
ATOM 5066 C CA . SER A 1 618 ? 43.410 12.007 -19.690 1.00 85.75 618 SER A CA 1
ATOM 5067 C C . SER A 1 618 ? 42.544 10.751 -19.780 1.00 85.75 618 SER A C 1
ATOM 5069 O O . SER A 1 618 ? 41.559 10.617 -19.047 1.00 85.75 618 SER A O 1
ATOM 5071 N N . SER A 1 619 ? 42.987 9.784 -20.589 1.00 86.44 619 SER A N 1
ATOM 5072 C CA . SER A 1 619 ? 42.300 8.512 -20.781 1.00 86.44 619 SER A CA 1
ATOM 5073 C C . SER A 1 619 ? 42.111 7.765 -19.458 1.00 86.44 619 SER A C 1
ATOM 5075 O O . SER A 1 619 ? 40.978 7.433 -19.094 1.00 86.44 619 SER A O 1
ATOM 5077 N N . LEU A 1 620 ? 43.183 7.571 -18.680 1.00 85.81 620 LEU A N 1
ATOM 5078 C CA . LEU A 1 620 ? 43.093 6.885 -17.391 1.00 85.81 620 LEU A CA 1
ATOM 5079 C C . LEU A 1 620 ? 42.190 7.639 -16.406 1.00 85.81 620 LEU A C 1
ATOM 5081 O O . LEU A 1 620 ? 41.417 7.022 -15.673 1.00 85.81 620 LEU A O 1
ATOM 5085 N N . LYS A 1 621 ? 42.241 8.975 -16.397 1.00 87.44 621 LYS A N 1
ATOM 5086 C CA . LYS A 1 621 ? 41.385 9.794 -15.531 1.00 87.44 621 LYS A CA 1
ATOM 5087 C C . LYS A 1 621 ? 39.903 9.595 -15.844 1.00 87.44 621 LYS A C 1
ATOM 5089 O O . LYS A 1 621 ? 39.103 9.414 -14.925 1.00 87.44 621 LYS A O 1
ATOM 5094 N N . ASN A 1 622 ? 39.539 9.567 -17.123 1.00 88.50 622 ASN A N 1
ATOM 5095 C CA . ASN A 1 622 ? 38.171 9.292 -17.556 1.00 88.50 622 ASN A CA 1
ATOM 5096 C C . ASN A 1 622 ? 37.731 7.855 -17.217 1.00 88.50 622 ASN A C 1
ATOM 5098 O O . ASN A 1 622 ? 36.603 7.663 -16.754 1.00 88.50 622 ASN A O 1
ATOM 5102 N N . ALA A 1 623 ? 38.620 6.862 -17.332 1.00 86.62 623 ALA A N 1
ATOM 5103 C CA . ALA A 1 623 ? 38.338 5.485 -16.916 1.00 86.62 623 ALA A CA 1
ATOM 5104 C C . ALA A 1 623 ? 38.094 5.371 -15.398 1.00 86.62 623 ALA A C 1
ATOM 5106 O O . ALA A 1 623 ? 37.087 4.804 -14.970 1.00 86.62 623 ALA A O 1
ATOM 5107 N N . ILE A 1 624 ? 38.954 5.981 -14.572 1.00 86.50 624 ILE A N 1
ATOM 5108 C CA . ILE A 1 624 ? 38.789 6.012 -13.107 1.00 86.50 624 ILE A CA 1
ATOM 5109 C C . ILE A 1 624 ? 37.492 6.731 -12.731 1.00 86.50 624 ILE A C 1
ATOM 5111 O O . ILE A 1 624 ? 36.754 6.286 -11.851 1.00 86.50 624 ILE A O 1
ATOM 5115 N N . LYS A 1 625 ? 37.170 7.833 -13.416 1.00 88.00 625 LYS A N 1
ATOM 5116 C CA . LYS A 1 625 ? 35.914 8.554 -13.208 1.00 88.00 625 LYS A CA 1
ATOM 5117 C C . LYS A 1 625 ? 34.703 7.682 -13.547 1.00 88.00 625 LYS A C 1
ATOM 5119 O O . LYS A 1 625 ? 33.745 7.685 -12.783 1.00 88.00 625 LYS A O 1
ATOM 5124 N N . SER A 1 626 ? 34.755 6.893 -14.620 1.00 86.81 626 SER A N 1
ATOM 5125 C CA . SER A 1 626 ? 33.705 5.923 -14.964 1.00 86.81 626 SER A CA 1
ATOM 5126 C C . SER A 1 626 ? 33.501 4.879 -13.854 1.00 86.81 626 SER A C 1
ATOM 5128 O O . SER A 1 626 ? 32.367 4.660 -13.424 1.00 86.81 626 SER A O 1
ATOM 5130 N N . GLN A 1 627 ? 34.591 4.340 -13.295 1.00 84.38 627 GLN A N 1
ATOM 5131 C CA . GLN A 1 627 ? 34.564 3.416 -12.150 1.00 84.38 627 GLN A CA 1
ATOM 5132 C C . GLN A 1 627 ? 34.010 4.064 -10.867 1.00 84.38 627 GLN A C 1
ATOM 5134 O O . GLN A 1 627 ? 33.312 3.429 -10.079 1.00 84.38 627 GLN A O 1
ATOM 5139 N N . LEU A 1 628 ? 34.302 5.346 -10.638 1.00 85.00 628 LEU A N 1
ATOM 5140 C CA . LEU A 1 628 ? 33.753 6.104 -9.510 1.00 85.00 628 LEU A CA 1
ATOM 5141 C C . LEU A 1 628 ? 32.248 6.370 -9.654 1.00 85.00 628 LEU A C 1
ATOM 5143 O O . LEU A 1 628 ? 31.553 6.494 -8.644 1.00 85.00 628 LEU A O 1
ATOM 5147 N N . VAL A 1 629 ? 31.761 6.501 -10.891 1.00 83.81 629 VAL A N 1
ATOM 5148 C CA . VAL A 1 629 ? 30.345 6.738 -11.201 1.00 83.81 629 VAL A CA 1
ATOM 5149 C C . VAL A 1 629 ? 29.552 5.437 -11.128 1.00 83.81 629 VAL A C 1
ATOM 5151 O O . VAL A 1 629 ? 28.486 5.420 -10.514 1.00 83.81 629 VAL A O 1
ATOM 5154 N N . THR A 1 630 ? 30.064 4.357 -11.726 1.00 75.38 630 THR A N 1
ATOM 5155 C CA . THR A 1 630 ? 29.440 3.031 -11.691 1.00 75.38 630 THR A CA 1
ATOM 5156 C C . THR A 1 630 ? 30.444 1.960 -11.299 1.00 75.38 630 THR A C 1
ATOM 5158 O O . THR A 1 630 ? 31.547 1.886 -11.830 1.00 75.38 630 THR A O 1
ATOM 5161 N N . ASN A 1 631 ? 30.025 1.066 -10.409 1.00 72.69 631 ASN A N 1
ATOM 5162 C CA . ASN A 1 631 ? 30.852 -0.035 -9.928 1.00 72.69 631 ASN A CA 1
ATOM 5163 C C . ASN A 1 631 ? 30.768 -1.258 -10.869 1.00 72.69 631 ASN A C 1
ATOM 5165 O O . ASN A 1 631 ? 30.583 -2.384 -10.409 1.00 72.69 631 ASN A O 1
ATOM 5169 N N . THR A 1 632 ? 30.803 -1.032 -12.187 1.00 73.56 632 THR A N 1
ATOM 5170 C CA . THR A 1 632 ? 30.605 -2.073 -13.211 1.00 73.56 632 THR A CA 1
ATOM 5171 C C . THR A 1 632 ? 31.897 -2.824 -13.510 1.00 73.56 632 THR A C 1
ATOM 5173 O O . THR A 1 632 ? 32.987 -2.249 -13.492 1.00 73.56 632 THR A O 1
ATOM 5176 N N . PHE A 1 633 ? 31.785 -4.115 -13.843 1.00 75.81 633 PHE A N 1
ATOM 5177 C CA . PHE A 1 633 ? 32.944 -4.941 -14.198 1.00 75.81 633 PHE A CA 1
ATOM 5178 C C . PHE A 1 633 ? 33.752 -4.342 -15.360 1.00 75.81 633 PHE A C 1
ATOM 5180 O O . PHE A 1 633 ? 34.977 -4.314 -15.290 1.00 75.81 633 PHE A O 1
ATOM 5187 N N . ALA A 1 634 ? 33.081 -3.802 -16.384 1.00 76.06 634 ALA A N 1
ATOM 5188 C CA . ALA A 1 634 ? 33.731 -3.162 -17.528 1.00 76.06 634 ALA A CA 1
ATOM 5189 C C . ALA A 1 634 ? 34.610 -1.966 -17.117 1.00 76.06 634 ALA A C 1
ATOM 5191 O O . ALA A 1 634 ? 35.752 -1.856 -17.565 1.00 76.06 634 ALA A O 1
ATOM 5192 N N . ALA A 1 635 ? 34.118 -1.107 -16.215 1.00 79.12 635 ALA A N 1
ATOM 5193 C CA . ALA A 1 635 ? 34.892 0.021 -15.705 1.00 79.12 635 ALA A CA 1
ATOM 5194 C C . ALA A 1 635 ? 36.126 -0.450 -14.917 1.00 79.12 635 ALA A C 1
ATOM 5196 O O . ALA A 1 635 ? 37.232 0.025 -15.166 1.00 79.12 635 ALA A O 1
ATOM 5197 N N . PHE A 1 636 ? 35.966 -1.439 -14.027 1.00 79.06 636 PHE A N 1
ATOM 5198 C CA . PHE A 1 636 ? 37.091 -2.034 -13.295 1.00 79.06 636 PHE A CA 1
ATOM 5199 C C . PHE A 1 636 ? 38.135 -2.663 -14.215 1.00 79.06 636 PHE A C 1
ATOM 5201 O O . PHE A 1 636 ? 39.332 -2.460 -14.019 1.00 79.06 636 PHE A O 1
ATOM 5208 N N . TYR A 1 637 ? 37.683 -3.434 -15.202 1.00 80.44 637 TYR A N 1
ATOM 5209 C CA . TYR A 1 637 ? 38.542 -4.142 -16.140 1.00 80.44 637 TYR A CA 1
ATOM 5210 C C . TYR A 1 637 ? 39.388 -3.178 -16.967 1.00 80.44 637 TYR A C 1
ATOM 5212 O O . TYR A 1 637 ? 40.605 -3.336 -17.059 1.00 80.44 637 TYR A O 1
ATOM 5220 N N . ASN A 1 638 ? 38.758 -2.139 -17.516 1.00 83.38 638 ASN A N 1
ATOM 5221 C CA . ASN A 1 638 ? 39.458 -1.161 -18.334 1.00 83.38 638 ASN A CA 1
ATOM 5222 C C . ASN A 1 638 ? 40.436 -0.320 -17.504 1.00 83.38 638 ASN A C 1
ATOM 5224 O O . ASN A 1 638 ? 41.559 -0.108 -17.954 1.00 83.38 638 ASN A O 1
ATOM 5228 N N . VAL A 1 639 ? 40.082 0.082 -16.274 1.00 85.38 639 VAL A N 1
ATOM 5229 C CA . VAL A 1 639 ? 41.026 0.771 -15.370 1.00 85.38 639 VAL A CA 1
ATOM 5230 C C . VAL A 1 639 ? 42.219 -0.122 -15.034 1.00 85.38 639 VAL A C 1
ATOM 5232 O O . VAL A 1 639 ? 43.357 0.327 -15.131 1.00 85.38 639 VAL A O 1
ATOM 5235 N N . ALA A 1 640 ? 41.982 -1.391 -14.693 1.00 80.69 640 ALA A N 1
ATOM 5236 C CA . ALA A 1 640 ? 43.043 -2.354 -14.402 1.00 80.69 640 ALA A CA 1
ATOM 5237 C C . ALA A 1 640 ? 44.019 -2.504 -15.581 1.00 80.69 640 ALA A C 1
ATOM 5239 O O . ALA A 1 640 ? 45.237 -2.427 -15.402 1.00 80.69 640 ALA A O 1
ATOM 5240 N N . LEU A 1 641 ? 43.482 -2.663 -16.793 1.00 81.88 641 LEU A N 1
ATOM 5241 C CA . LEU A 1 641 ? 44.278 -2.817 -18.005 1.00 81.88 641 LEU A CA 1
ATOM 5242 C C . LEU A 1 641 ? 45.072 -1.545 -18.342 1.00 81.88 641 LEU A C 1
ATOM 5244 O O . LEU A 1 641 ? 46.269 -1.632 -18.623 1.00 81.88 641 LEU A O 1
ATOM 5248 N N . MET A 1 642 ? 44.444 -0.367 -18.265 1.00 84.25 642 MET A N 1
ATOM 5249 C CA . MET A 1 642 ? 45.112 0.917 -18.517 1.00 84.25 642 MET A CA 1
ATOM 5250 C C . MET A 1 642 ? 46.209 1.197 -17.489 1.00 84.25 642 MET A C 1
ATOM 5252 O O . MET A 1 642 ? 47.319 1.560 -17.876 1.00 84.25 642 MET A O 1
ATOM 5256 N N . SER A 1 643 ? 45.949 0.971 -16.196 1.00 82.00 643 SER A N 1
ATOM 5257 C CA . SER A 1 643 ? 46.953 1.135 -15.137 1.00 82.00 643 SER A CA 1
ATOM 5258 C C . SER A 1 643 ? 48.157 0.218 -15.355 1.00 82.00 643 SER A C 1
ATOM 5260 O O . SER A 1 643 ? 49.297 0.677 -15.309 1.00 82.00 643 SER A 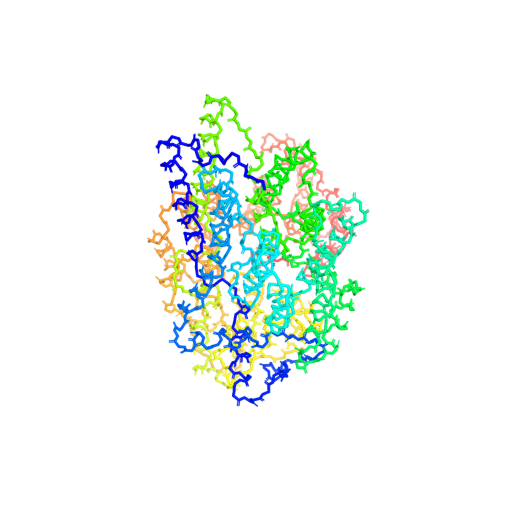O 1
ATOM 5262 N N . GLN A 1 644 ? 47.934 -1.058 -15.678 1.00 79.25 644 GLN A N 1
ATOM 5263 C CA . GLN A 1 644 ? 49.020 -1.997 -15.965 1.00 79.25 644 GLN A CA 1
ATOM 5264 C C . GLN A 1 644 ? 49.850 -1.586 -17.195 1.00 79.25 644 GLN A C 1
ATOM 5266 O O . GLN A 1 644 ? 51.086 -1.660 -17.188 1.00 79.25 644 GLN A O 1
ATOM 5271 N N . GLN A 1 645 ? 49.186 -1.163 -18.273 1.00 79.56 645 GLN A N 1
ATOM 5272 C CA . GLN A 1 645 ? 49.875 -0.710 -19.479 1.00 79.56 645 GLN A CA 1
ATOM 5273 C C . GLN A 1 645 ? 50.648 0.590 -19.212 1.00 79.56 645 GLN A C 1
ATOM 5275 O O . GLN A 1 645 ? 51.795 0.704 -19.642 1.00 79.56 645 GLN A O 1
ATOM 5280 N N . MET A 1 646 ? 50.103 1.523 -18.423 1.00 77.88 646 MET A N 1
ATOM 5281 C CA . MET A 1 646 ? 50.812 2.741 -18.011 1.00 77.88 646 MET A CA 1
ATOM 5282 C C . MET A 1 646 ? 52.042 2.453 -17.142 1.00 77.88 646 MET A C 1
ATOM 5284 O O . MET A 1 646 ? 53.082 3.067 -17.383 1.00 77.88 646 MET A O 1
ATOM 5288 N N . GLU A 1 647 ? 51.978 1.493 -16.207 1.00 75.75 647 GLU A N 1
ATOM 5289 C CA . GLU A 1 647 ? 53.157 1.023 -15.451 1.00 75.75 647 GLU A CA 1
ATOM 5290 C C . GLU A 1 647 ? 54.276 0.560 -16.397 1.00 75.75 647 GLU A C 1
ATOM 5292 O O . GLU A 1 647 ? 55.454 0.811 -16.147 1.00 75.75 647 GLU A O 1
ATOM 5297 N N . THR A 1 648 ? 53.906 -0.084 -17.507 1.00 75.00 648 THR A N 1
ATOM 5298 C CA . THR A 1 648 ? 54.853 -0.602 -18.504 1.00 75.00 648 THR A CA 1
ATOM 5299 C C . THR A 1 648 ? 55.410 0.499 -19.413 1.00 75.00 648 THR A C 1
ATOM 5301 O O . THR A 1 648 ? 56.589 0.459 -19.755 1.00 75.00 648 THR A O 1
ATOM 5304 N N . ILE A 1 649 ? 54.584 1.476 -19.804 1.00 73.75 649 ILE A N 1
ATOM 5305 C CA . ILE A 1 649 ? 54.953 2.552 -20.741 1.00 73.75 649 ILE A CA 1
ATOM 5306 C C . ILE A 1 649 ? 55.764 3.659 -20.049 1.00 73.75 649 ILE A C 1
ATOM 5308 O O . ILE A 1 649 ? 56.736 4.147 -20.622 1.00 73.75 649 ILE A O 1
ATOM 5312 N N . LYS A 1 650 ? 55.365 4.080 -18.840 1.00 71.62 650 LYS A N 1
ATOM 5313 C CA . LYS A 1 650 ? 55.918 5.262 -18.146 1.00 71.62 650 LYS A CA 1
ATOM 5314 C C . LYS A 1 650 ? 56.640 4.948 -16.825 1.00 71.62 650 LYS A C 1
ATOM 5316 O O . LYS A 1 650 ? 57.284 5.834 -16.268 1.00 71.62 650 LYS A O 1
ATOM 5321 N N . GLY A 1 651 ? 56.576 3.707 -16.335 1.00 65.62 651 GLY A N 1
ATOM 5322 C CA . GLY A 1 651 ? 57.141 3.300 -15.042 1.00 65.62 651 GLY A CA 1
ATOM 5323 C C . GLY A 1 651 ? 56.218 3.595 -13.849 1.00 65.62 651 GLY A C 1
ATOM 5324 O O . GLY A 1 651 ? 55.322 4.434 -13.920 1.00 65.62 651 GLY A O 1
ATOM 5325 N N . SER A 1 652 ? 56.439 2.908 -12.722 1.00 61.34 652 SER A N 1
ATOM 5326 C CA . SER A 1 652 ? 55.550 2.919 -11.541 1.00 61.34 652 SER A CA 1
ATOM 5327 C C . SER A 1 652 ? 55.371 4.285 -10.864 1.00 61.34 652 SER A C 1
ATOM 5329 O O . SER A 1 652 ? 54.347 4.514 -10.232 1.00 61.34 652 SER A O 1
ATOM 5331 N N . ASN A 1 653 ? 56.335 5.200 -11.004 1.00 58.75 653 ASN A N 1
ATOM 5332 C CA . ASN A 1 653 ? 56.316 6.510 -10.334 1.00 58.75 653 ASN A CA 1
ATOM 5333 C C . ASN A 1 653 ? 55.440 7.550 -11.057 1.00 58.75 653 ASN A C 1
ATOM 5335 O O . ASN A 1 653 ? 55.273 8.667 -10.574 1.00 58.75 653 ASN A O 1
ATOM 5339 N N . HIS A 1 654 ? 54.884 7.219 -12.228 1.00 65.31 654 HIS A N 1
ATOM 5340 C CA . HIS A 1 654 ? 54.092 8.167 -13.020 1.00 65.31 654 HIS A CA 1
ATOM 5341 C C . HIS A 1 654 ? 52.737 8.509 -12.374 1.00 65.31 654 HIS A C 1
ATOM 5343 O O . HIS A 1 654 ? 52.208 9.603 -12.573 1.00 65.31 654 HIS A O 1
ATOM 5349 N N . PHE A 1 655 ? 52.192 7.617 -11.541 1.00 62.34 655 PHE A N 1
ATOM 5350 C CA . PHE A 1 655 ? 50.933 7.862 -10.826 1.00 62.34 655 PHE A CA 1
ATOM 5351 C C . PHE A 1 655 ? 51.056 8.905 -9.703 1.00 62.34 655 PHE A C 1
ATOM 5353 O O . PHE A 1 655 ? 50.035 9.405 -9.239 1.00 62.34 655 PHE A O 1
ATOM 5360 N N . ASP A 1 656 ? 52.276 9.303 -9.321 1.00 59.00 656 ASP A N 1
ATOM 5361 C CA . ASP A 1 656 ? 52.525 10.378 -8.349 1.00 59.00 656 ASP A CA 1
ATOM 5362 C C . ASP A 1 656 ? 52.412 11.789 -8.961 1.00 59.00 656 ASP A C 1
ATOM 5364 O O . ASP A 1 656 ? 52.528 12.792 -8.251 1.00 59.00 656 ASP A O 1
ATOM 5368 N N . SER A 1 657 ? 52.133 11.887 -10.267 1.00 63.72 657 SER A N 1
ATOM 5369 C CA . SER A 1 657 ? 51.902 13.151 -10.976 1.00 63.72 657 SER A CA 1
ATOM 5370 C C . SER A 1 657 ? 50.816 14.019 -10.300 1.00 63.72 657 SER A C 1
ATOM 5372 O O . SER A 1 657 ? 49.771 13.498 -9.897 1.00 63.72 657 SER A O 1
ATOM 5374 N N . PRO A 1 658 ? 50.984 15.361 -10.230 1.00 64.31 658 PRO A N 1
ATOM 5375 C CA . PRO A 1 658 ? 49.995 16.285 -9.653 1.00 64.31 658 PRO A CA 1
ATOM 5376 C C . PRO A 1 658 ? 48.675 16.375 -10.443 1.00 64.31 658 PRO A C 1
ATOM 5378 O O . PRO A 1 658 ? 47.751 17.072 -10.030 1.00 64.31 658 PRO A O 1
ATOM 5381 N N . THR A 1 659 ? 48.569 15.691 -11.584 1.00 70.69 659 THR A N 1
ATOM 5382 C CA . THR A 1 659 ? 47.367 15.647 -12.432 1.00 70.69 659 THR A CA 1
ATOM 5383 C C . THR A 1 659 ? 46.223 14.813 -11.841 1.00 70.69 659 THR A C 1
ATOM 5385 O O . THR A 1 659 ? 45.063 15.004 -12.234 1.00 70.69 659 THR A O 1
ATOM 5388 N N . PHE A 1 660 ? 46.541 13.908 -10.907 1.00 73.69 660 PHE A N 1
ATOM 5389 C CA . PHE A 1 660 ? 45.595 13.025 -10.227 1.00 73.69 660 PHE A CA 1
ATOM 5390 C C . PHE A 1 660 ? 45.332 13.491 -8.791 1.00 73.69 660 PHE A C 1
ATOM 5392 O O . PHE A 1 660 ? 46.240 13.875 -8.055 1.00 73.69 660 PHE A O 1
ATOM 5399 N N . THR A 1 661 ? 44.072 13.425 -8.377 1.00 80.56 661 THR A N 1
ATOM 5400 C CA . THR A 1 661 ? 43.661 13.615 -6.980 1.00 80.56 661 THR A CA 1
ATOM 5401 C C . THR A 1 661 ? 44.092 12.426 -6.115 1.00 80.56 661 THR A C 1
ATOM 5403 O O . THR A 1 661 ? 44.306 11.326 -6.621 1.00 80.56 661 THR A O 1
ATOM 5406 N N . ASP A 1 662 ? 44.160 12.600 -4.790 1.00 78.75 662 ASP A N 1
ATOM 5407 C CA . ASP A 1 662 ? 44.548 11.524 -3.857 1.00 78.75 662 ASP A CA 1
ATOM 5408 C C . ASP A 1 662 ? 43.694 10.258 -4.009 1.00 78.75 662 ASP A C 1
ATOM 5410 O O . ASP A 1 662 ? 44.207 9.142 -3.964 1.00 78.75 662 ASP A O 1
ATOM 5414 N N . LYS A 1 663 ? 42.393 10.431 -4.264 1.00 78.69 663 LYS A N 1
ATOM 5415 C CA . LYS A 1 663 ? 41.455 9.322 -4.466 1.00 78.69 663 LYS A CA 1
ATOM 5416 C C . LYS A 1 663 ? 41.660 8.616 -5.810 1.00 78.69 663 LYS A C 1
ATOM 5418 O O . LYS A 1 663 ? 41.560 7.395 -5.878 1.00 78.69 663 LYS A O 1
ATOM 5423 N N . GLU A 1 664 ? 41.946 9.365 -6.875 1.00 79.25 664 GLU A N 1
ATOM 5424 C CA . GLU A 1 664 ? 42.279 8.783 -8.183 1.00 79.25 664 GLU A CA 1
ATOM 5425 C C . GLU A 1 664 ? 43.598 8.005 -8.106 1.00 79.25 664 GLU A C 1
ATOM 5427 O O . GLU A 1 664 ? 43.673 6.896 -8.630 1.00 79.25 664 GLU A O 1
ATOM 5432 N N . ARG A 1 665 ? 44.597 8.525 -7.376 1.00 78.62 665 ARG A N 1
ATOM 5433 C CA . ARG A 1 665 ? 45.863 7.824 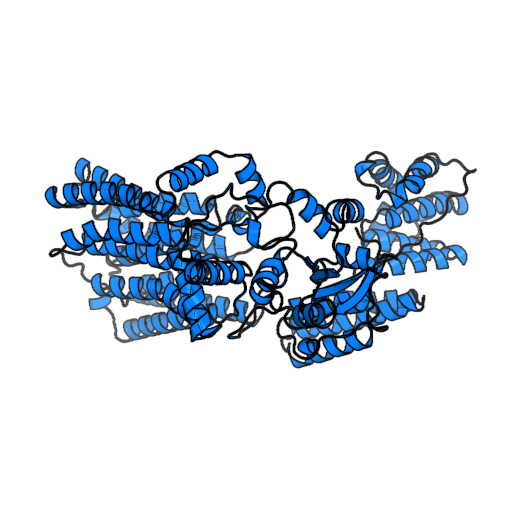-7.112 1.00 78.62 665 ARG A CA 1
ATOM 5434 C C . ARG A 1 665 ? 45.660 6.528 -6.343 1.00 78.62 665 ARG A C 1
ATOM 5436 O O . ARG A 1 665 ? 46.233 5.505 -6.710 1.00 78.62 665 ARG A O 1
ATOM 5443 N N . GLU A 1 666 ? 44.829 6.543 -5.304 1.00 80.62 666 GLU A N 1
ATOM 5444 C CA . GLU A 1 666 ? 44.519 5.334 -4.540 1.00 80.62 666 GLU A CA 1
ATOM 5445 C C . GLU A 1 666 ? 43.898 4.246 -5.431 1.00 80.62 666 GLU A C 1
ATOM 5447 O O . GLU A 1 666 ? 44.330 3.096 -5.386 1.00 80.62 666 GLU A O 1
ATOM 5452 N N . ILE A 1 667 ? 42.933 4.602 -6.284 1.00 77.50 667 ILE A N 1
ATOM 5453 C CA . ILE A 1 667 ? 42.292 3.650 -7.207 1.00 77.50 667 ILE A CA 1
ATOM 5454 C C . ILE A 1 667 ? 43.291 3.145 -8.254 1.00 77.50 667 ILE A C 1
ATOM 5456 O O . ILE A 1 667 ? 43.373 1.940 -8.492 1.00 77.50 667 ILE A O 1
ATOM 5460 N N . ALA A 1 668 ? 44.084 4.051 -8.831 1.00 72.06 668 ALA A N 1
ATOM 5461 C CA . ALA A 1 668 ? 45.078 3.731 -9.849 1.00 72.06 668 ALA A CA 1
ATOM 5462 C C . ALA A 1 668 ? 46.206 2.826 -9.338 1.00 72.06 668 ALA A C 1
ATOM 5464 O O . ALA A 1 668 ? 46.808 2.129 -10.145 1.00 72.06 668 ALA A O 1
ATOM 5465 N N . THR A 1 669 ? 46.486 2.815 -8.030 1.00 73.94 669 THR A N 1
ATOM 5466 C CA . THR A 1 669 ? 47.569 2.022 -7.412 1.00 73.94 669 THR A CA 1
ATOM 5467 C C . THR A 1 669 ? 47.065 0.748 -6.727 1.00 73.94 669 THR A C 1
ATOM 5469 O O . THR A 1 669 ? 47.728 -0.286 -6.791 1.00 73.94 669 THR A O 1
ATOM 5472 N N . LYS A 1 670 ? 45.863 0.762 -6.133 1.00 75.19 670 LYS A N 1
ATOM 5473 C CA . LYS A 1 670 ? 45.247 -0.406 -5.466 1.00 75.19 670 LYS A CA 1
ATOM 5474 C C . LYS A 1 670 ? 44.351 -1.255 -6.375 1.00 75.19 670 LYS A C 1
ATOM 5476 O O . LYS A 1 670 ? 43.636 -2.144 -5.896 1.00 75.19 670 LYS A O 1
ATOM 5481 N N . TRP A 1 671 ? 44.376 -1.024 -7.689 1.00 74.25 671 TRP A N 1
ATOM 5482 C CA . TRP A 1 671 ? 43.552 -1.772 -8.643 1.00 74.25 671 TRP A CA 1
ATOM 5483 C C . TRP A 1 671 ? 43.788 -3.288 -8.554 1.00 74.25 671 TRP A C 1
ATOM 5485 O O . TRP A 1 671 ? 42.824 -4.043 -8.615 1.00 74.25 671 TRP A O 1
ATOM 5495 N N . ARG A 1 672 ? 45.029 -3.747 -8.319 1.00 71.12 672 ARG A N 1
ATOM 5496 C CA . ARG A 1 672 ? 45.377 -5.182 -8.248 1.00 71.12 672 ARG A CA 1
ATOM 5497 C C . ARG A 1 672 ? 44.636 -5.923 -7.130 1.00 71.12 672 ARG A C 1
ATOM 5499 O O . ARG A 1 672 ? 44.128 -7.017 -7.361 1.00 71.12 672 ARG A O 1
ATOM 5506 N N . GLU A 1 673 ? 44.549 -5.336 -5.935 1.00 73.31 673 GLU A N 1
ATOM 5507 C CA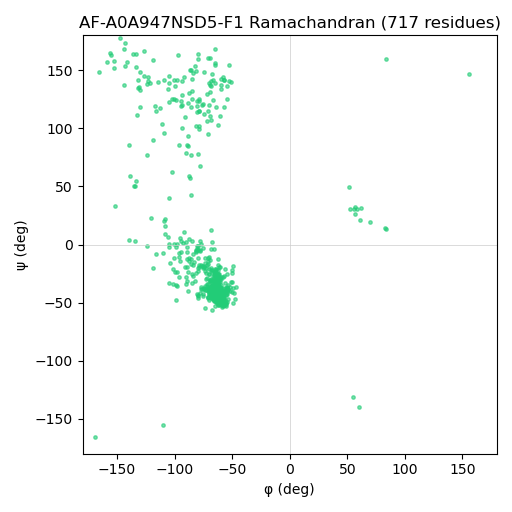 . GLU A 1 673 ? 43.827 -5.931 -4.796 1.00 73.31 673 GLU A CA 1
ATOM 5508 C C . GLU A 1 673 ? 42.319 -5.973 -5.059 1.00 73.31 673 GLU A C 1
ATOM 5510 O O . GLU A 1 673 ? 41.663 -6.997 -4.862 1.00 73.31 673 GLU A O 1
ATOM 5515 N N . THR A 1 674 ? 41.783 -4.863 -5.567 1.00 68.75 674 THR A N 1
ATOM 5516 C CA . THR A 1 674 ? 40.351 -4.709 -5.845 1.00 68.75 674 THR A CA 1
ATOM 5517 C C . THR A 1 674 ? 39.895 -5.656 -6.957 1.00 68.75 674 THR A C 1
ATOM 5519 O O . THR A 1 674 ? 38.879 -6.335 -6.830 1.00 68.75 674 THR A O 1
ATOM 5522 N N . PHE A 1 675 ? 40.689 -5.765 -8.020 1.00 70.62 675 PHE A N 1
ATOM 5523 C CA . PHE A 1 675 ? 40.417 -6.611 -9.175 1.00 70.62 675 PHE A CA 1
ATOM 5524 C C . PHE A 1 675 ? 40.556 -8.104 -8.841 1.00 70.62 675 PHE A C 1
ATOM 5526 O O . PHE A 1 675 ? 39.710 -8.903 -9.240 1.00 70.62 675 PHE A O 1
ATOM 5533 N N . LYS A 1 676 ? 41.546 -8.487 -8.018 1.00 72.12 676 LYS A N 1
ATOM 5534 C CA . LYS A 1 676 ? 41.708 -9.867 -7.525 1.00 72.12 676 LYS A CA 1
ATOM 5535 C C . LYS A 1 676 ? 40.487 -10.348 -6.733 1.00 72.12 676 LYS A C 1
ATOM 5537 O O . LYS A 1 676 ? 40.042 -11.472 -6.948 1.00 72.12 676 LYS A O 1
ATOM 5542 N N . ASN A 1 677 ? 39.908 -9.498 -5.883 1.00 71.19 677 ASN A N 1
ATOM 5543 C CA . ASN A 1 677 ? 38.696 -9.834 -5.127 1.00 71.19 677 ASN A CA 1
ATOM 5544 C C . ASN A 1 677 ? 37.471 -10.070 -6.029 1.00 71.19 677 ASN A C 1
ATOM 5546 O O . ASN A 1 677 ? 36.678 -10.966 -5.751 1.00 71.19 677 ASN A O 1
ATOM 5550 N N . ILE A 1 678 ? 37.325 -9.298 -7.111 1.00 67.31 678 ILE A N 1
ATOM 5551 C CA . ILE A 1 678 ? 36.207 -9.431 -8.061 1.00 67.31 678 ILE A CA 1
ATOM 5552 C C . ILE A 1 678 ? 36.345 -10.721 -8.884 1.00 67.31 678 ILE A C 1
ATOM 5554 O O . ILE A 1 678 ? 35.389 -11.481 -9.015 1.00 67.31 678 ILE A O 1
ATOM 5558 N N . VAL A 1 679 ? 37.547 -11.008 -9.395 1.00 66.19 679 VAL A N 1
ATOM 5559 C CA . VAL A 1 679 ? 37.818 -12.179 -10.251 1.00 66.19 679 VAL A CA 1
ATOM 5560 C C . VAL A 1 679 ? 37.739 -13.498 -9.471 1.00 66.19 679 VAL A C 1
ATOM 5562 O O . VAL A 1 679 ? 37.222 -14.490 -9.985 1.00 66.19 679 VAL A O 1
ATOM 5565 N N . GLN A 1 680 ? 38.195 -13.524 -8.211 1.00 68.19 680 GLN A N 1
ATOM 5566 C CA . GLN A 1 680 ? 38.108 -14.715 -7.353 1.00 68.19 680 GLN A CA 1
ATOM 5567 C C . GLN A 1 680 ? 36.664 -15.077 -6.972 1.00 68.19 680 GLN A C 1
ATOM 5569 O O . GLN A 1 680 ? 36.375 -16.237 -6.680 1.00 68.19 680 GLN A O 1
ATOM 5574 N N . ASN A 1 681 ? 35.741 -14.116 -7.030 1.00 62.25 681 ASN A N 1
ATOM 5575 C CA . ASN A 1 681 ? 34.329 -14.297 -6.716 1.00 62.25 681 ASN A CA 1
ATOM 5576 C C . ASN A 1 681 ? 33.503 -14.404 -8.015 1.00 62.25 681 ASN A C 1
ATOM 5578 O O . ASN A 1 681 ? 32.645 -13.569 -8.295 1.00 62.25 681 ASN A O 1
ATOM 5582 N N . LYS A 1 682 ? 33.772 -15.445 -8.827 1.00 55.28 682 LYS A N 1
ATOM 5583 C CA . LYS A 1 682 ? 33.210 -15.664 -10.187 1.00 55.28 682 LYS A CA 1
ATOM 5584 C C . LYS A 1 682 ? 31.680 -15.532 -10.307 1.00 55.28 682 LYS A C 1
ATOM 5586 O O . LYS A 1 682 ? 31.172 -15.352 -11.407 1.00 55.28 682 LYS A O 1
ATOM 5591 N N . THR A 1 683 ? 30.938 -15.607 -9.203 1.00 54.00 683 THR A N 1
ATOM 5592 C CA . THR A 1 683 ? 29.485 -15.377 -9.138 1.00 54.00 683 THR A CA 1
ATOM 5593 C C . THR A 1 683 ? 29.065 -13.921 -9.375 1.00 54.00 683 THR A C 1
ATOM 5595 O O . THR A 1 683 ? 27.882 -13.681 -9.593 1.00 54.00 683 THR A O 1
ATOM 5598 N N . GLN A 1 684 ? 29.995 -12.959 -9.348 1.00 53.34 684 GLN A N 1
ATOM 5599 C CA . GLN A 1 684 ? 29.729 -11.529 -9.573 1.00 53.34 684 GLN A CA 1
ATOM 5600 C C . GLN A 1 684 ? 30.039 -11.051 -11.002 1.00 53.34 684 GLN A C 1
ATOM 5602 O O . GLN A 1 684 ? 29.828 -9.880 -11.310 1.00 53.34 684 GLN A O 1
ATOM 5607 N N . VAL A 1 685 ? 30.541 -11.928 -11.879 1.00 58.00 685 VAL A N 1
ATOM 5608 C CA . VAL A 1 685 ? 30.877 -11.578 -13.267 1.00 58.00 685 VAL A CA 1
ATOM 5609 C C . VAL A 1 685 ? 29.692 -11.921 -14.179 1.00 58.00 685 VAL A C 1
ATOM 5611 O O . VAL A 1 685 ? 29.284 -13.086 -14.218 1.00 58.00 685 VAL A O 1
ATOM 5614 N N . PRO A 1 686 ? 29.140 -10.958 -14.944 1.00 59.41 686 PRO A N 1
ATOM 5615 C CA . PRO A 1 686 ? 28.103 -11.251 -15.930 1.00 59.41 686 PRO A CA 1
ATOM 5616 C C . PRO A 1 686 ? 28.588 -12.295 -16.941 1.00 59.41 686 PRO A C 1
ATOM 5618 O O . PRO A 1 686 ? 29.739 -12.253 -17.371 1.00 59.41 686 PRO A O 1
ATOM 5621 N N . LYS A 1 687 ? 27.716 -13.222 -17.363 1.00 63.28 687 LYS A N 1
ATOM 5622 C CA . LYS A 1 687 ? 28.113 -14.354 -18.227 1.00 63.28 687 LYS A CA 1
ATOM 5623 C C . LYS A 1 687 ? 28.836 -13.925 -19.509 1.00 63.28 687 LYS A C 1
ATOM 5625 O O . LYS A 1 687 ? 29.764 -14.604 -19.935 1.00 63.28 687 LYS A O 1
ATOM 5630 N N . GLN A 1 688 ? 28.451 -12.788 -20.085 1.00 58.41 688 GLN A N 1
ATOM 5631 C CA . GLN A 1 688 ? 29.077 -12.221 -21.285 1.00 58.41 688 GLN A CA 1
ATOM 5632 C C . GLN A 1 688 ? 30.542 -11.793 -21.081 1.00 58.41 688 GLN A C 1
ATOM 5634 O O . GLN A 1 688 ? 31.302 -11.730 -22.039 1.00 58.41 688 GLN A O 1
ATOM 5639 N N . TYR A 1 689 ? 30.957 -11.570 -19.831 1.00 63.84 689 TYR A N 1
ATOM 5640 C CA . TYR A 1 689 ? 32.304 -11.149 -19.451 1.00 63.84 689 TYR A CA 1
ATOM 5641 C C . TYR A 1 689 ? 33.138 -12.263 -18.810 1.00 63.84 689 TYR A C 1
ATOM 5643 O O . TYR A 1 689 ? 34.260 -12.007 -18.376 1.00 63.84 689 TYR A O 1
ATOM 5651 N N . LEU A 1 690 ? 32.642 -13.508 -18.780 1.00 65.88 690 LEU A N 1
ATOM 5652 C CA . LEU A 1 690 ? 33.393 -14.655 -18.253 1.00 65.88 690 LEU A CA 1
ATOM 5653 C C . LEU A 1 690 ? 34.731 -14.843 -18.984 1.00 65.88 690 LEU A C 1
ATOM 5655 O O . LEU A 1 690 ? 35.744 -15.054 -18.326 1.00 65.88 690 LEU A O 1
ATOM 5659 N N . GLN A 1 691 ? 34.767 -14.652 -20.307 1.00 65.56 691 GLN A N 1
ATOM 5660 C CA . GLN A 1 691 ? 36.005 -14.720 -21.094 1.00 65.56 691 GLN A CA 1
ATOM 5661 C C . GLN A 1 691 ? 37.000 -13.605 -20.716 1.00 65.56 691 GLN A C 1
ATOM 5663 O O . GLN A 1 691 ? 38.207 -13.833 -20.629 1.00 65.56 691 GLN A O 1
ATOM 5668 N N . CYS A 1 692 ? 36.505 -12.394 -20.436 1.00 65.75 692 CYS A N 1
ATOM 5669 C CA . CYS A 1 692 ? 37.323 -11.281 -19.949 1.00 65.75 692 CYS A CA 1
ATOM 5670 C C . CYS A 1 692 ? 37.839 -11.544 -18.525 1.00 65.75 692 CYS A C 1
ATOM 5672 O O . CYS A 1 692 ? 38.985 -11.217 -18.222 1.00 65.75 692 CYS A O 1
ATOM 5674 N N . ALA A 1 693 ? 37.030 -12.170 -17.665 1.00 64.00 693 ALA A N 1
ATOM 5675 C CA . ALA A 1 693 ? 37.432 -12.586 -16.323 1.00 64.00 693 ALA A CA 1
ATOM 5676 C C . ALA A 1 693 ? 38.445 -13.742 -16.330 1.00 64.00 693 ALA A C 1
ATOM 5678 O O . ALA A 1 693 ? 39.322 -13.777 -15.474 1.00 64.00 693 ALA A O 1
ATOM 5679 N N . GLU A 1 694 ? 38.399 -14.648 -17.307 1.00 64.56 694 GLU A N 1
ATOM 5680 C CA . GLU A 1 694 ? 39.456 -15.650 -17.519 1.00 64.56 694 GLU A CA 1
ATOM 5681 C C . GLU A 1 694 ? 40.774 -14.991 -17.956 1.00 64.56 694 GLU A C 1
ATOM 5683 O O . GLU A 1 694 ? 41.846 -15.344 -17.468 1.00 64.56 694 GLU A O 1
ATOM 5688 N N . ASN A 1 695 ? 40.703 -13.944 -18.785 1.00 65.06 695 ASN A N 1
ATOM 5689 C CA . ASN A 1 695 ? 41.870 -13.137 -19.157 1.00 65.06 695 ASN A CA 1
ATOM 5690 C C . ASN A 1 695 ? 42.395 -12.247 -18.012 1.00 65.06 695 ASN A C 1
ATOM 5692 O O . ASN A 1 695 ? 43.536 -11.781 -18.066 1.00 65.06 695 ASN A O 1
ATOM 5696 N N . ALA A 1 696 ? 41.604 -12.019 -16.963 1.00 64.56 696 ALA A N 1
ATOM 5697 C CA . ALA A 1 696 ? 41.963 -11.161 -15.838 1.00 64.56 696 ALA A CA 1
ATOM 5698 C C . ALA A 1 696 ? 43.129 -11.714 -14.995 1.00 64.56 696 ALA A C 1
ATOM 5700 O O . ALA A 1 696 ? 43.902 -10.939 -14.429 1.00 64.56 696 ALA A O 1
ATOM 5701 N N . GLU A 1 697 ? 43.325 -13.037 -14.957 1.00 62.22 697 GLU A N 1
ATOM 5702 C CA . GLU A 1 697 ? 44.496 -13.650 -14.310 1.00 62.22 697 GLU A CA 1
ATOM 5703 C C . GLU A 1 697 ? 45.808 -13.300 -15.036 1.00 62.22 697 GLU A C 1
ATOM 5705 O O . GLU A 1 697 ? 46.847 -13.134 -14.395 1.00 62.22 697 GLU A O 1
ATOM 5710 N N . ASN A 1 698 ? 45.769 -13.090 -16.357 1.00 65.12 698 ASN A N 1
ATOM 5711 C CA . ASN A 1 698 ? 46.939 -12.664 -17.133 1.00 65.12 698 ASN A CA 1
ATOM 5712 C C . ASN A 1 698 ? 47.315 -11.199 -16.861 1.00 65.12 698 ASN A C 1
ATOM 5714 O O . ASN A 1 698 ? 48.504 -10.876 -16.781 1.00 65.12 698 ASN A O 1
ATOM 5718 N N . ILE A 1 699 ? 46.310 -10.339 -16.654 1.00 65.56 699 ILE A N 1
ATOM 5719 C CA . ILE A 1 699 ? 46.476 -8.941 -16.221 1.00 65.56 699 ILE A CA 1
ATOM 5720 C C . ILE A 1 699 ? 47.1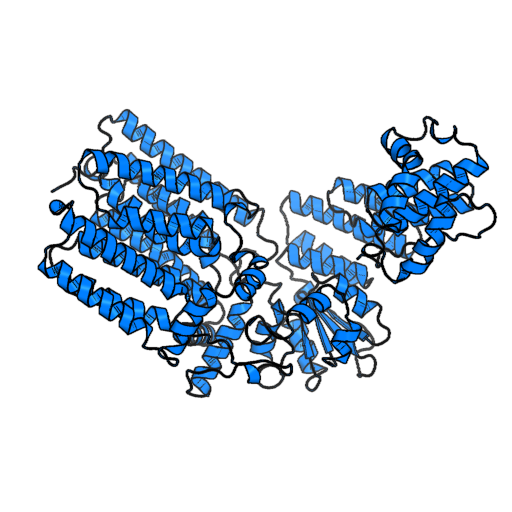33 -8.909 -14.828 1.00 65.56 699 ILE A C 1
ATOM 5722 O O . ILE A 1 699 ? 48.131 -8.221 -14.622 1.00 65.56 699 ILE A O 1
ATOM 5726 N N . LEU A 1 700 ? 46.655 -9.726 -13.882 1.00 64.94 700 LEU A N 1
ATOM 5727 C CA . LEU A 1 700 ? 47.217 -9.806 -12.525 1.00 64.94 700 LEU A CA 1
ATOM 5728 C C . LEU A 1 700 ? 48.662 -10.343 -12.492 1.00 64.94 700 LEU A C 1
ATOM 5730 O O . LEU A 1 700 ? 49.470 -9.873 -11.689 1.00 64.94 700 LEU A O 1
ATOM 5734 N N . ASN A 1 701 ? 49.008 -11.278 -13.383 1.00 65.19 701 ASN A N 1
ATOM 5735 C CA . ASN A 1 701 ? 50.322 -11.933 -13.423 1.00 65.19 701 ASN A CA 1
ATOM 5736 C C . ASN A 1 701 ? 51.372 -11.221 -14.299 1.00 65.19 701 ASN A C 1
ATOM 5738 O O . ASN A 1 701 ? 52.500 -11.694 -14.400 1.00 65.19 701 ASN A O 1
ATOM 5742 N N . SER A 1 702 ? 51.052 -10.068 -14.905 1.00 61.91 702 SER A N 1
ATOM 5743 C CA . SER A 1 702 ? 52.007 -9.275 -15.708 1.00 61.91 702 SER A CA 1
ATOM 5744 C C . SER A 1 702 ? 52.640 -10.019 -16.898 1.00 61.91 702 SER A C 1
ATOM 5746 O O . SER A 1 702 ? 53.768 -9.720 -17.299 1.00 61.91 702 SER A O 1
ATOM 5748 N N . ASN A 1 703 ? 51.916 -10.970 -17.499 1.00 56.72 703 ASN A N 1
ATOM 5749 C CA . ASN A 1 703 ? 52.395 -11.721 -18.661 1.00 56.72 703 ASN A CA 1
ATOM 5750 C C . ASN A 1 703 ? 52.423 -10.831 -19.918 1.00 56.72 703 ASN A C 1
ATOM 5752 O O . ASN A 1 703 ? 51.391 -10.545 -20.519 1.00 56.72 703 ASN A O 1
ATOM 5756 N N . LYS A 1 704 ? 53.626 -10.431 -20.353 1.00 52.06 704 LYS A N 1
ATOM 5757 C CA . LYS A 1 704 ? 53.889 -9.461 -21.442 1.00 52.06 704 LYS A CA 1
ATOM 5758 C C . LYS A 1 704 ? 53.528 -9.924 -22.873 1.00 52.06 704 LYS A C 1
ATOM 5760 O O . LYS A 1 704 ? 53.959 -9.294 -23.831 1.00 52.06 704 LYS A O 1
ATOM 5765 N N . GLY A 1 705 ? 52.781 -11.019 -23.040 1.00 46.38 705 GLY A N 1
ATOM 5766 C CA . GLY A 1 705 ? 52.575 -11.686 -24.337 1.00 46.38 705 GLY A CA 1
ATOM 5767 C C . GLY A 1 705 ? 51.125 -11.864 -24.797 1.00 46.38 705 GLY A C 1
ATOM 5768 O O . GLY A 1 705 ? 50.912 -12.410 -25.876 1.00 46.38 705 GLY A O 1
ATOM 5769 N N . VAL A 1 706 ? 50.126 -11.439 -24.017 1.00 49.22 706 VAL A N 1
ATOM 5770 C CA . VAL A 1 706 ? 48.704 -11.637 -24.354 1.00 49.22 706 VAL A CA 1
ATOM 5771 C C . VAL A 1 706 ? 48.116 -10.331 -24.891 1.00 49.22 706 VAL A C 1
ATOM 5773 O O . VAL A 1 706 ? 48.188 -9.302 -24.223 1.00 49.22 706 VAL A O 1
ATOM 5776 N N . LYS A 1 707 ? 47.524 -10.360 -26.093 1.00 53.97 707 LYS A N 1
ATOM 5777 C CA . LYS A 1 707 ? 46.677 -9.262 -26.587 1.00 53.97 707 LYS A CA 1
ATOM 5778 C C . LYS A 1 707 ? 45.404 -9.238 -25.749 1.00 53.97 707 LYS A C 1
ATOM 5780 O O . LYS A 1 707 ? 44.572 -10.130 -25.875 1.00 53.97 707 LYS A O 1
ATOM 5785 N N . VAL A 1 708 ? 45.287 -8.245 -24.880 1.00 62.16 708 VAL A N 1
ATOM 5786 C CA . VAL A 1 708 ? 44.085 -8.007 -24.084 1.00 62.16 708 VAL A CA 1
ATOM 5787 C C . VAL A 1 708 ? 43.358 -6.814 -24.693 1.00 62.16 708 VAL A C 1
ATOM 5789 O O . VAL A 1 708 ? 43.958 -5.752 -24.855 1.00 62.16 708 VAL A O 1
ATOM 5792 N N . GLU A 1 709 ? 42.100 -7.006 -25.079 1.00 72.50 709 GLU A N 1
ATOM 5793 C CA . GLU A 1 709 ? 41.261 -5.961 -25.669 1.00 72.50 709 GLU A CA 1
ATOM 5794 C C . GLU A 1 709 ? 40.468 -5.236 -24.582 1.00 72.50 709 GLU A C 1
ATOM 5796 O O . GLU A 1 709 ? 40.046 -5.842 -23.596 1.00 72.50 709 GLU A O 1
ATOM 5801 N N . PHE A 1 710 ? 40.276 -3.930 -24.760 1.00 76.62 710 PHE A N 1
ATOM 5802 C CA . PHE A 1 710 ? 39.398 -3.155 -23.893 1.00 76.62 710 PHE A CA 1
ATOM 5803 C C . PHE A 1 710 ? 37.943 -3.577 -24.085 1.00 76.62 710 PHE A C 1
ATOM 5805 O O . PHE A 1 710 ? 37.519 -3.903 -25.192 1.00 76.62 710 PHE A O 1
ATOM 5812 N N . ILE A 1 711 ? 37.163 -3.514 -23.009 1.00 77.00 711 ILE A N 1
ATOM 5813 C CA . ILE A 1 711 ? 35.719 -3.714 -23.087 1.00 77.00 711 ILE A CA 1
ATOM 5814 C C . ILE A 1 711 ? 35.092 -2.419 -23.599 1.00 77.00 711 ILE A C 1
ATOM 5816 O O . ILE A 1 711 ? 35.146 -1.398 -22.910 1.00 77.00 711 ILE A O 1
ATOM 5820 N N . GLU A 1 712 ? 34.488 -2.449 -24.786 1.00 71.38 712 GLU A N 1
ATOM 5821 C CA . GLU A 1 712 ? 33.628 -1.354 -25.233 1.00 71.38 712 GLU A CA 1
ATOM 5822 C C . GLU A 1 712 ? 32.337 -1.361 -24.402 1.00 71.38 712 GLU A C 1
ATOM 5824 O O . GLU A 1 712 ? 31.617 -2.357 -24.395 1.00 71.38 712 GLU A O 1
ATOM 5829 N N . PRO A 1 713 ? 32.031 -0.280 -23.672 1.00 67.75 713 PRO A N 1
ATOM 5830 C CA . PRO A 1 713 ? 30.856 -0.245 -22.816 1.00 67.75 713 PRO A CA 1
ATOM 5831 C C . PRO A 1 713 ? 29.609 0.065 -23.644 1.00 67.75 713 PRO A C 1
ATOM 5833 O O . PRO A 1 713 ? 29.519 1.131 -24.254 1.00 67.75 713 PRO A O 1
ATOM 5836 N N . ASP A 1 714 ? 28.594 -0.788 -23.608 1.00 63.50 714 ASP A N 1
ATOM 5837 C CA . ASP A 1 714 ? 27.254 -0.379 -24.030 1.00 63.50 714 ASP A CA 1
ATOM 5838 C C . ASP A 1 714 ? 26.470 0.085 -22.794 1.00 63.50 714 ASP A C 1
ATOM 5840 O O . ASP A 1 714 ? 26.279 -0.653 -21.829 1.00 63.50 714 ASP A O 1
ATOM 5844 N N . TRP A 1 715 ? 26.027 1.344 -22.788 1.00 58.72 715 TRP A N 1
ATOM 5845 C CA . TRP A 1 715 ? 25.296 1.918 -21.650 1.00 58.72 715 TRP A CA 1
ATOM 5846 C C . TRP A 1 715 ? 23.967 1.208 -21.362 1.00 58.72 715 TRP A C 1
ATOM 5848 O O . TRP A 1 715 ? 23.422 1.336 -20.266 1.00 58.72 715 TRP A O 1
ATOM 5858 N N . ILE A 1 716 ? 23.452 0.448 -22.332 1.00 51.50 716 ILE A N 1
ATOM 5859 C CA . ILE A 1 716 ? 22.228 -0.345 -22.203 1.00 51.50 716 ILE A CA 1
ATOM 5860 C C . ILE A 1 716 ? 22.527 -1.697 -21.492 1.00 51.50 716 ILE A C 1
ATOM 5862 O O . ILE A 1 716 ? 21.618 -2.458 -21.166 1.00 51.50 716 ILE A O 1
ATOM 5866 N N . GLU A 1 717 ? 23.789 -2.053 -21.210 1.00 49.53 717 GLU A N 1
ATOM 5867 C CA . GLU A 1 717 ? 24.181 -3.332 -20.575 1.00 49.53 717 GLU A CA 1
ATOM 5868 C C . GLU A 1 717 ? 23.949 -3.438 -19.060 1.00 49.53 717 GLU A C 1
ATOM 5870 O O . GLU A 1 717 ? 24.227 -4.487 -18.483 1.00 49.53 717 GLU A O 1
ATOM 5875 N N . GLY A 1 718 ? 23.405 -2.417 -18.394 1.00 41.16 718 GLY A N 1
ATOM 5876 C CA . GLY A 1 718 ? 23.142 -2.487 -16.952 1.00 41.16 718 GLY A CA 1
ATOM 5877 C C . GLY A 1 718 ? 21.991 -3.438 -16.592 1.00 41.16 718 GLY A C 1
ATOM 5878 O O . GLY A 1 718 ? 20.830 -3.028 -16.669 1.00 41.16 718 GLY A O 1
ATOM 5879 N N . GLN A 1 719 ? 22.293 -4.695 -16.242 1.00 31.05 719 GLN A N 1
ATOM 5880 C CA . GLN A 1 719 ? 22.532 -5.182 -14.867 1.00 31.05 719 GLN A CA 1
ATOM 5881 C C . GLN A 1 719 ? 23.118 -6.601 -14.888 1.00 31.05 719 GLN A C 1
ATOM 5883 O O . GLN A 1 719 ? 22.563 -7.456 -15.614 1.00 31.05 719 GLN A O 1
#

Sequence (719 aa):
MKYNSFDTECTGSQKAIAIAMIATAFLTLWAYLYTPILDGDIWFHLLYGRFILESHTLILDHTIFTWTPSDNNTIYCAWIGHVLYYLLYKFTGYTGIIVLRYIAASTLFLAIFYLARQRNTLYNPITWFTATLCILAIGPATLDKPELLSLSLMTMLVLNWYKIKLSEKNIIYHIYLFPLLMLVWVNTHGAFIFGCIFLFCVGLGETINQLFYQKNGLPKKNYYHLCTALVLSAGATLITPYGYEYIQQLILAVFDKKLANDFSFVLSYMKTFDVNGLRMPLFAYTAVGLLVLVFVPSLRRKQLDLVPIISNLVFAFLFTRYTRSIYLWVPVFSLCVVYYAASITIINPLKKRLFVVTFALVSFTLSGWILYQEKCYPSKERWLDFGLCEIAAIDDEISFIQENFPNAKVGNVYDHGSYMLWKMWPKTKVMIDARYFPFRGWFKEYIDFEMGLNVETFIQKYPFDVIEIKHSSLSLLRWFHRSKEWKLAFYGKGAAVFVRSTLASPDQTSRGKSLENILAYGTALNVFNTTLEIKDWQGADIILTTMKRNFKCQHQQKRIAGLEYNKLATQAYDKKDYSASINFMEKAIEKKVVNQDLYAAALLHQSLGEWQEGQWDSSLKNAIKSQLVTNTFAAFYNVALMSQQMETIKGSNHFDSPTFTDKEREIATKWRETFKNIVQNKTQVPKQYLQCAENAENILNSNKG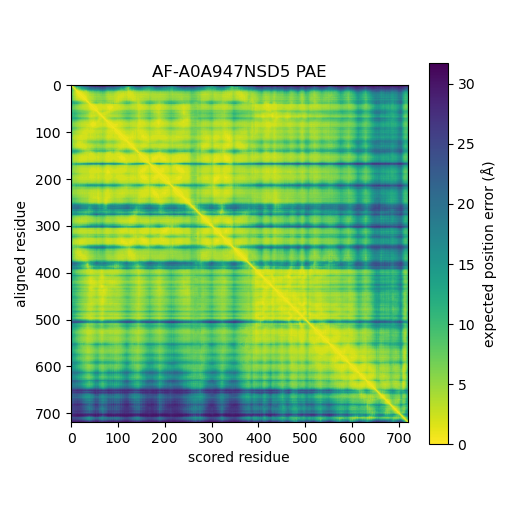VKVEFIEPDWIEGQ

Secondary structure (DSSP, 8-state):
-----GGGG--HHHHHHHHHHHHHHHHHHHHHT---B--TTHHHHHHHHHHHHHH--SS--GGGGBSS-----S----HHHHHHHHHHHHHHTHHHHHHHHHHHHHHHHHHHHHHHHHHT-TT-HHHHHHHHHHHTT-GGGGSSSTHHHHHHHHHHHHHHHHHHHH-SSSHHHHHHHHHHHHHHHHTT-TTHHHHHHHHHHHHHHHHHHHHH-TTTSPPHHHHHHHHHHHHHHHHHTT-STTHHHHHHHHHHHHH-HHHHHHHHTSGGGS-GGGSSSSHHHHHHHHHHHHHHHHHHHHHHTT---HHHHHHHHHHHHHHHH-GGGHHHHHHHHHHHHHHHHTT-----HHHHHHHHHHHHHHHHHHHHHHHHHHHHS--TT--SSSSB-TTT--HHHHHHHHHH-TTS-EE--HHHHHHHHHHHTTTS-BS--S--GGGTTTHHHHHHHHTTSSHHHHHHHS--SEEEEETT-HHHHHHHHH-SSEEEEEE-SSEEEEEETTS---SS-EE-GGGGG---HHHHHHHHHHHHHTT-HHHHHHHHHHHHHH---HHHHHHHHHHHHHHHHHHHHHTT-HHHHHHHHHHHHHTT---HHHHHHHHHHHHHHHHHTT-HHHHHHHHHHHHHH---HHHHHHHHHHHHHHHHHH-GGGGGSTTS-HHHHHHHHHHHHHHHHHHH-GGGS-GGGHHHHHHHHHHHTT-TT------PPPGGG--

Mean predicted aligned error: 9.13 Å

Foldseek 3Di:
DDQPFPLVPDDPVLQVLLVVLLVLLLVLLVLLLLWAQQALVLLVLLVLLVCCVVVVDQQDDPPLFFPAFFDPPDDFFANVQSVCSNVLCVVPNLVSLSVVLVVLLVLLSVLLCVLLVLLVNSSPLLSSLLSLLLSLQCVLLSNSGLSVVVLNLLLLLLSLVVCLQSDPPPSLVSLLVLLVSLLNSLNRGPCSVLVLVLLVLVLVLLVVCVVPVVVQHDDPVVNVSNVVSNVSNVVSNQPGPCGCVNVVSVVVCVVDPVNLVVCCPPPQQDFQVVDPDDSSVVSLVVLVVLVCVLVVLCVVVSNDRSSLVSSLVVLSVVNRRGSSSSSSSSSSSSSSSSNSSRSDDDPDVVVVVVSSVVSSVVSVVSSVVSSCCCDPPNPLQIDRDSYHTLLQDPVQVLVVCCVQPQPWQEEEDASNQSVSSSVNPPSYRYNHYVPCRRCVVCVVVVVCCLLLHPVVVVCVVPPTFKYWHFLVSLNNVLVQPPDPQWDFQEDELNTTMIGGPPGDGPPDYYYGPCLLPDQGPSSLVSQLVVCLSNVVLVSNVSSLVSQVVRPDDPLSVLLSVLSVLQSQLSVCVVVVNLVSNLVSQVVSVVSVHHLLLSNLLSLQSVLVVCVVVVVLLSSLVSLLVSCVSDVDPLSLLQNLQSLLVCCVVPNDCPLVDPSDDPVSSCCSNCSLVVLVVCLVPLVNDDPVCVVVSVCSVCSNVSPPPDDRDRDNRDSSPDD